Protein AF-A0A7S4R0U2-F1 (afdb_monomer_lite)

pLDDT: mean 87.23, std 17.43, range [35.75, 98.75]

Foldseek 3Di:
DLLQLLVVLLVQLVVLCVVPVVCLVPQWDDWAADAFQFFRPQTFTWDAPDNNLKIKTKKWAFFPGQLCIPPNSSCVRRPSVSSVSLSVSLLVQLVVLLVVLLVLLLVLLLVLLQAQDDDPPPDDDPDDDPVVVPDDDLQDDDCVVVVVVVPPVPPDPPVPVDDPPDDDDPVRSVVSSVLSSVLSNLCSLAWWFSSYDRDPVNVVVLVDPDQSLTRITSKIWMKMKHWDPDDPDPDFDFPWDWDFDQFQKKKKQQWPFWFKWWADPVVRDTDIVNVVLLVVQLVVCVVVVHHSVDQWDWDWDDPDPPDTDTDIGGSSSVDMDIFGGPVSCLSSVNPHDTITMTGTHTPDGDMIIITMIGTATGFSHAQDCCSNSNHPVSSDDSSVSRHRPTRNVVSVSPDPPVVVPD

Secondary structure (DSSP, 8-state):
-HHHHHHHHHHHHHHHHHH-THHHHHTSPBPEE-TTSSSTT-EEEEEEEGGGTEEEEEEEEETTEEEEEESTHHHHHH-HHHHHHHHHHHHHHHHHHHHHHHHHHHHHHHHTTTT------TT------GGGGGSPPSTT--HHHHHTT---S-------TTS---PPPHHHHHHHHHHHHHHHHHHHHHTB--SSPPPHHHHHHTT-TT----SB-SS-EEEEEE--SS--SSS--EEEEEE--SSSEEEEEPPSS--EEEEETTTTEEE-HHHHHHHHHHHHHHHTTS-TT-SEEEEEEE-SSS-EEEEEEEGGGG-EEEEE-HHHHHHTTTSSPPPPEEEEPPSTTPPEEE--EEEPBPTTPBP-HHHHH--GGGSHHHHHHHTT-BHHHHHHHHS-GGGGG-

Organism: NCBI:txid49249

Sequence (406 aa):
MALSKMWEATSTFFTAIDENPELETSTLPSMDVAEGAGSIHEVVGYASYKDGDTKFVETRFKRGEKAVMMPAEVETILGADSIQSIAESFDAMVGVGKDVVRIATAASSMEVDAFVERKKTSNQPSGYTEEDEKMPFISGLSLEDAVTTGLVEGIEEIDDEDDWDYEPSEDELTLASIRASEAAIRLADELIDDSNPLKAASIEALESTAVGEGSVSMSPHRLCRYSNTQQKEEVMEAVFGAHTDTTFVTLIPAASVSGLEVYDEDAAVWFRPELMARKHWEAERRERGEDPSALTETIQIAAGDDETEEVVIPWHARYLIVMPGELLQLTSRNEIPAAVHRVVAAREGQSRLSAPVLLRARTGIKMNVERYFGNLDVAGPLLMECQGIPMEDLHDAMQPSSMQKQ

InterPro domains:
  IPR027443 Isopenicillin N synthase-like superfamily [G3DSA:2.60.120.330] (156-376)

Radius of gyration: 23.63 Å; chains: 1; bounding box: 65×62×68 Å

Structure (mmCIF, N/CA/C/O backbone):
data_AF-A0A7S4R0U2-F1
#
_entry.id   AF-A0A7S4R0U2-F1
#
loop_
_atom_site.group_PDB
_atom_site.id
_atom_site.type_symbol
_atom_site.label_atom_id
_atom_site.label_alt_id
_atom_site.label_comp_id
_atom_site.label_asym_id
_atom_site.label_entity_id
_atom_site.label_seq_id
_atom_site.pdbx_PDB_ins_code
_atom_site.Cartn_x
_atom_site.Cartn_y
_atom_site.Cartn_z
_atom_site.occupancy
_atom_site.B_iso_or_equiv
_atom_site.auth_seq_id
_atom_site.auth_comp_id
_atom_site.auth_asym_id
_atom_site.auth_atom_id
_atom_site.pdbx_PDB_model_num
ATOM 1 N N . MET A 1 1 ? -2.119 15.220 8.419 1.00 91.38 1 MET A N 1
ATOM 2 C CA . MET A 1 1 ? -3.583 15.395 8.575 1.00 91.38 1 MET A CA 1
ATOM 3 C C . MET A 1 1 ? -4.378 14.187 8.106 1.00 91.38 1 MET A C 1
ATOM 5 O O . MET A 1 1 ? -5.083 13.639 8.938 1.00 91.38 1 MET A O 1
ATOM 9 N N . ALA A 1 2 ? -4.261 13.755 6.841 1.00 94.19 2 ALA A N 1
ATOM 10 C CA . ALA A 1 2 ? -5.072 12.658 6.289 1.00 94.19 2 ALA A CA 1
ATOM 11 C C . ALA A 1 2 ? -5.062 11.388 7.167 1.00 94.19 2 ALA A C 1
ATOM 13 O O . ALA A 1 2 ? -6.114 10.921 7.590 1.00 94.19 2 ALA A O 1
ATOM 14 N N . LEU A 1 3 ? -3.875 10.912 7.570 1.00 96.69 3 LEU A N 1
ATOM 15 C CA . LEU A 1 3 ? -3.745 9.752 8.467 1.00 96.69 3 LEU A CA 1
ATOM 16 C C . LEU A 1 3 ? -4.401 9.957 9.846 1.00 96.69 3 LEU A C 1
ATOM 18 O O . LEU A 1 3 ? -4.927 9.008 10.413 1.00 96.69 3 LEU A O 1
ATOM 22 N N . SER A 1 4 ? -4.404 11.182 10.386 1.00 97.00 4 SER A N 1
ATOM 23 C CA . SER A 1 4 ? -5.045 11.481 11.679 1.00 97.00 4 SER A CA 1
ATOM 24 C C . SER A 1 4 ? -6.560 11.319 11.590 1.00 97.00 4 SER A C 1
ATOM 26 O O . SER A 1 4 ? -7.149 10.601 12.392 1.00 97.00 4 SER A O 1
ATOM 28 N N . LYS A 1 5 ? -7.182 11.926 10.572 1.00 97.19 5 LYS A N 1
ATOM 29 C CA . LYS A 1 5 ? -8.632 11.827 10.352 1.00 97.19 5 LYS A CA 1
ATOM 30 C C . LYS A 1 5 ? -9.062 10.398 10.005 1.00 97.19 5 LYS A C 1
ATOM 32 O O . LYS A 1 5 ? -10.113 9.941 10.437 1.00 97.19 5 LYS A O 1
ATOM 37 N N . MET A 1 6 ? -8.228 9.661 9.270 1.00 97.56 6 MET A N 1
ATOM 38 C CA . MET A 1 6 ? -8.448 8.237 9.009 1.00 97.56 6 MET A CA 1
ATOM 39 C C . MET A 1 6 ? -8.407 7.402 10.300 1.00 97.56 6 MET A C 1
ATOM 41 O O . MET A 1 6 ? -9.222 6.493 10.456 1.00 97.56 6 MET A O 1
ATOM 45 N N . TRP A 1 7 ? -7.511 7.703 11.248 1.00 98.06 7 TRP A N 1
ATOM 46 C CA . TRP A 1 7 ? -7.506 7.026 12.550 1.00 98.06 7 TRP A CA 1
ATOM 47 C C . TRP A 1 7 ? -8.761 7.317 13.370 1.00 98.06 7 TRP A C 1
ATOM 49 O O . TRP A 1 7 ? -9.315 6.396 13.971 1.00 98.06 7 TRP A O 1
ATOM 59 N N . GLU A 1 8 ? -9.244 8.560 13.351 1.00 97.62 8 GLU A N 1
ATOM 60 C CA . GLU A 1 8 ? -10.526 8.927 13.961 1.00 97.62 8 GLU A CA 1
ATOM 61 C C . GLU A 1 8 ? -11.680 8.145 13.326 1.00 97.62 8 GLU A C 1
ATOM 63 O O . GLU A 1 8 ? -12.450 7.514 14.046 1.00 97.62 8 GLU A O 1
ATOM 68 N N . ALA A 1 9 ? -11.751 8.088 11.991 1.00 97.62 9 ALA A N 1
ATOM 69 C CA . ALA A 1 9 ? -12.753 7.299 11.275 1.00 97.62 9 ALA A CA 1
ATOM 70 C C . ALA A 1 9 ? -12.675 5.808 11.647 1.00 97.62 9 ALA A C 1
ATOM 72 O O . ALA A 1 9 ? -13.674 5.206 12.030 1.00 97.62 9 ALA A O 1
ATOM 73 N N . THR A 1 10 ? -11.477 5.219 11.627 1.00 97.81 10 THR A N 1
ATOM 74 C CA . THR A 1 10 ? -11.259 3.806 11.986 1.00 97.81 10 THR A CA 1
ATOM 75 C C . THR A 1 10 ? -11.710 3.514 13.420 1.00 97.81 10 THR A C 1
ATOM 77 O O . THR A 1 10 ? -12.381 2.514 13.673 1.00 97.81 10 THR A O 1
ATOM 80 N N . SER A 1 11 ? -11.379 4.397 14.366 1.00 97.50 11 SER A N 1
ATOM 81 C CA . SER A 1 11 ? -11.806 4.271 15.761 1.00 97.50 11 SER A CA 1
ATOM 82 C C . SER A 1 11 ? -13.322 4.391 15.903 1.00 97.50 11 SER A C 1
ATOM 84 O O . SER A 1 11 ? -13.927 3.589 16.615 1.00 97.50 11 SER A O 1
ATOM 86 N N . THR A 1 12 ? -13.940 5.359 15.224 1.00 97.56 12 THR A N 1
ATOM 87 C CA . THR A 1 12 ? -15.396 5.552 15.214 1.00 97.56 12 THR A CA 1
ATOM 88 C C . THR A 1 12 ? -16.111 4.318 14.681 1.00 97.56 12 THR A C 1
ATOM 90 O O . THR A 1 12 ? -17.048 3.848 15.322 1.00 97.56 12 THR A O 1
ATOM 93 N N . PHE A 1 13 ? -15.633 3.743 13.572 1.00 97.69 13 PHE A N 1
ATOM 94 C CA . PHE A 1 13 ? -16.201 2.526 12.996 1.00 97.69 13 PHE A CA 1
ATOM 95 C C . PHE A 1 13 ? -16.248 1.389 14.018 1.00 97.69 13 PHE A C 1
ATOM 97 O O . PHE A 1 13 ? -17.317 0.864 14.317 1.00 97.69 13 PHE A O 1
ATOM 104 N N . PHE A 1 14 ? -15.101 1.026 14.600 1.00 97.25 14 PHE A N 1
ATOM 105 C CA . PHE A 1 14 ? -15.057 -0.106 15.524 1.00 97.25 14 PHE A CA 1
ATOM 106 C C . PHE A 1 14 ? -15.770 0.175 16.845 1.00 97.25 14 PHE A C 1
ATOM 108 O O . PHE A 1 14 ? -16.397 -0.734 17.379 1.00 97.25 14 PHE A O 1
ATOM 115 N N . THR A 1 15 ? -15.767 1.423 17.320 1.00 96.81 15 THR A N 1
ATOM 116 C CA . THR A 1 15 ? -16.555 1.816 18.499 1.00 96.81 15 THR A CA 1
ATOM 117 C C . THR A 1 15 ? -18.046 1.599 18.250 1.00 96.81 15 THR A C 1
ATOM 119 O O . THR A 1 15 ? -18.708 0.968 19.067 1.00 96.81 15 THR A O 1
ATOM 122 N N . ALA A 1 16 ? -18.565 2.030 17.095 1.00 96.81 16 ALA A N 1
ATOM 123 C CA . ALA A 1 16 ? -19.967 1.822 16.739 1.00 96.81 16 ALA A CA 1
ATOM 124 C C . ALA A 1 16 ? -20.328 0.330 16.662 1.00 96.81 16 ALA A C 1
ATOM 126 O O . ALA A 1 16 ? -21.378 -0.080 17.155 1.00 96.81 16 ALA A O 1
ATOM 127 N N . ILE A 1 17 ? -19.440 -0.488 16.091 1.00 95.94 17 ILE A N 1
ATOM 128 C CA . ILE A 1 17 ? -19.608 -1.944 16.020 1.00 95.94 17 ILE A CA 1
ATOM 129 C C . ILE A 1 17 ? -19.615 -2.593 17.409 1.00 95.94 17 ILE A C 1
ATOM 131 O O . ILE A 1 17 ? -20.424 -3.479 17.675 1.00 95.94 17 ILE A O 1
ATOM 135 N N . ASP A 1 18 ? -18.745 -2.153 18.314 1.00 93.69 18 ASP A N 1
ATOM 136 C CA . ASP A 1 18 ? -18.667 -2.709 19.666 1.00 93.69 18 ASP A CA 1
ATOM 137 C C . ASP A 1 18 ? -19.836 -2.283 20.558 1.00 93.69 18 ASP A C 1
ATOM 139 O O . ASP A 1 18 ? -20.320 -3.075 21.368 1.00 93.69 18 ASP A O 1
ATOM 143 N N . GLU A 1 19 ? -20.304 -1.045 20.408 1.00 95.81 19 GLU A N 1
ATOM 144 C CA . GLU A 1 19 ? -21.457 -0.516 21.139 1.00 95.81 19 GLU A CA 1
ATOM 145 C C . GLU A 1 19 ? -22.785 -1.068 20.610 1.00 95.81 19 GLU A C 1
ATOM 147 O O . GLU A 1 19 ? -23.753 -1.179 21.367 1.00 95.81 19 GLU A O 1
ATOM 152 N N . ASN A 1 20 ? -22.831 -1.450 19.331 1.00 95.81 20 ASN A N 1
ATOM 153 C CA . ASN A 1 20 ? -24.001 -2.042 18.700 1.00 95.81 20 ASN A CA 1
ATOM 154 C C . ASN A 1 20 ? -23.639 -3.284 17.860 1.00 95.81 20 ASN A C 1
ATOM 156 O O . ASN A 1 20 ? -23.603 -3.212 16.628 1.00 95.81 20 ASN A O 1
ATOM 160 N N . PRO A 1 21 ? -23.446 -4.453 18.505 1.00 92.69 21 PRO A N 1
ATOM 161 C CA . PRO A 1 21 ? -23.089 -5.695 17.815 1.00 92.69 21 PRO A CA 1
ATOM 162 C C . PRO A 1 21 ? -24.112 -6.154 16.767 1.00 92.69 21 PRO A C 1
ATOM 164 O O . PRO A 1 21 ? -23.779 -6.938 15.881 1.00 92.69 21 PRO A O 1
ATOM 167 N N . GLU A 1 22 ? -25.360 -5.672 16.828 1.00 93.75 22 GLU A N 1
ATOM 168 C CA . GLU A 1 22 ? -26.360 -5.974 15.799 1.00 93.75 22 GLU A CA 1
ATOM 169 C C . GLU A 1 22 ? -25.942 -5.426 14.427 1.00 93.75 22 GLU A C 1
ATOM 171 O O . GLU A 1 22 ? -26.319 -6.008 13.412 1.00 93.75 22 GLU A O 1
ATOM 176 N N . LEU A 1 23 ? -25.117 -4.371 14.361 1.00 91.44 23 LEU A N 1
ATOM 177 C CA . LEU A 1 23 ? -24.593 -3.828 13.101 1.00 91.44 23 LEU A CA 1
ATOM 178 C C . LEU A 1 23 ? -23.764 -4.855 12.314 1.00 91.44 23 LEU A C 1
ATOM 180 O O . LEU A 1 23 ? -23.841 -4.866 11.085 1.00 91.44 23 LEU A O 1
ATOM 184 N N . GLU A 1 24 ? -23.038 -5.751 12.997 1.00 88.94 24 GLU A N 1
ATOM 185 C CA . GLU A 1 24 ? -22.221 -6.795 12.350 1.00 88.94 24 GLU A CA 1
ATOM 186 C C . GLU A 1 24 ? -23.069 -7.766 11.522 1.00 88.94 24 GLU A C 1
ATOM 188 O O . GLU A 1 24 ? -22.608 -8.280 10.510 1.00 88.94 24 GLU A O 1
ATOM 193 N N . THR A 1 25 ? -24.304 -8.031 11.955 1.00 86.69 25 THR A N 1
ATOM 194 C CA . THR A 1 25 ? -25.173 -9.054 11.347 1.00 86.69 25 THR A CA 1
ATOM 195 C C . THR A 1 25 ? -26.338 -8.474 10.555 1.00 86.69 25 THR A C 1
ATOM 197 O O . THR A 1 25 ? -26.863 -9.139 9.666 1.00 86.69 25 THR A O 1
ATOM 200 N N . SER A 1 26 ? -26.769 -7.254 10.883 1.00 88.12 26 SER A N 1
ATOM 201 C CA . SER A 1 26 ? -27.935 -6.609 10.269 1.00 88.12 26 SER A CA 1
ATOM 202 C C . SER A 1 26 ? -27.586 -5.588 9.194 1.00 88.12 26 SER A C 1
ATOM 204 O O . SER A 1 26 ? -28.441 -5.286 8.364 1.00 88.12 26 SER A O 1
ATOM 206 N N . THR A 1 27 ? -26.373 -5.026 9.234 1.00 91.50 27 THR A N 1
ATOM 207 C CA . THR A 1 27 ? -25.982 -3.892 8.385 1.00 91.50 27 THR A CA 1
ATOM 208 C C . THR A 1 27 ? -24.806 -4.245 7.493 1.00 91.50 27 THR A C 1
ATOM 210 O O . THR A 1 27 ? -24.890 -4.061 6.286 1.00 91.50 27 THR A O 1
ATOM 213 N N . LEU A 1 28 ? -23.714 -4.761 8.056 1.00 94.75 28 LEU A N 1
ATOM 214 C CA . LEU A 1 28 ? -22.526 -5.055 7.263 1.00 94.75 28 LEU A CA 1
ATOM 215 C C . LEU A 1 28 ? -22.694 -6.356 6.462 1.00 94.75 28 LEU A C 1
ATOM 217 O O . LEU A 1 28 ? -23.078 -7.376 7.038 1.00 94.75 28 LEU A O 1
ATOM 221 N N . PRO A 1 29 ? -22.386 -6.357 5.152 1.00 95.56 29 PRO A N 1
ATOM 222 C CA . PRO A 1 29 ? -22.412 -7.584 4.372 1.00 95.56 29 PRO A CA 1
ATOM 223 C C . PRO A 1 29 ? -21.261 -8.504 4.789 1.00 95.56 29 PRO A C 1
ATOM 225 O O . PRO A 1 29 ? -20.170 -8.043 5.137 1.00 95.56 29 PRO A O 1
ATOM 228 N N . SER A 1 30 ? -21.492 -9.816 4.717 1.00 95.44 30 SER A N 1
ATOM 229 C CA . SER A 1 30 ? -20.410 -10.799 4.804 1.00 95.44 30 SER A CA 1
ATOM 230 C C . SER A 1 30 ? -19.406 -10.591 3.671 1.00 95.44 30 SER A C 1
ATOM 232 O O . SER A 1 30 ? -19.769 -10.062 2.622 1.00 95.44 30 SER A O 1
ATOM 234 N N . MET A 1 31 ? -18.170 -11.051 3.864 1.00 95.75 31 MET A N 1
ATOM 235 C CA . MET A 1 31 ? -17.175 -11.083 2.789 1.00 95.75 31 MET A CA 1
ATOM 236 C C . MET A 1 31 ? -17.718 -11.806 1.554 1.00 95.75 31 MET A C 1
ATOM 238 O O . MET A 1 31 ? -18.154 -12.954 1.653 1.00 95.75 31 MET A O 1
ATOM 242 N N . ASP A 1 32 ? -17.665 -11.128 0.414 1.00 95.38 32 ASP A N 1
ATOM 243 C CA . ASP A 1 32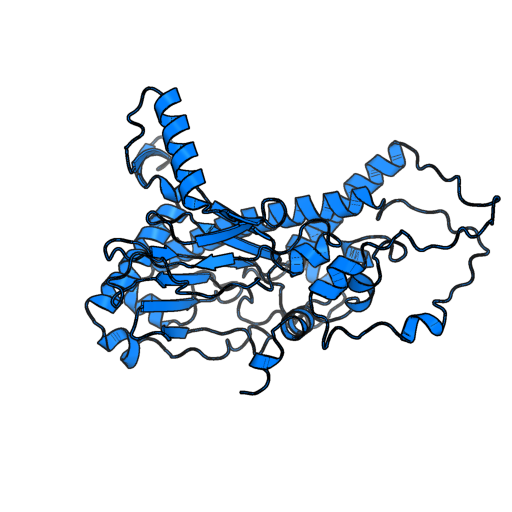 ? -18.044 -11.657 -0.894 1.00 95.38 32 ASP A CA 1
ATOM 244 C C . ASP A 1 32 ? -17.108 -11.098 -1.973 1.00 95.38 32 ASP A C 1
ATOM 246 O O . ASP A 1 32 ? -16.401 -10.111 -1.745 1.00 95.38 32 ASP A O 1
ATOM 250 N N . VAL A 1 33 ? -17.090 -11.732 -3.144 1.00 93.94 33 VAL A N 1
ATOM 251 C CA . VAL A 1 33 ? -16.267 -11.311 -4.279 1.00 93.94 33 VAL A CA 1
ATOM 252 C C . VAL A 1 33 ? -16.667 -9.903 -4.720 1.00 93.94 33 VAL A C 1
ATOM 254 O O . VAL A 1 33 ? -17.840 -9.584 -4.925 1.00 93.94 33 VAL A O 1
ATOM 257 N N . ALA A 1 34 ? -15.668 -9.048 -4.895 1.00 93.00 34 ALA A N 1
ATOM 258 C CA . ALA A 1 34 ? -15.821 -7.680 -5.345 1.00 93.00 34 ALA A CA 1
ATOM 259 C C . ALA A 1 34 ? -16.167 -7.649 -6.843 1.00 93.00 34 ALA A C 1
ATOM 261 O O . ALA A 1 34 ? -15.280 -7.689 -7.701 1.00 93.00 34 ALA A O 1
ATOM 262 N N . GLU A 1 35 ? -17.458 -7.567 -7.178 1.00 90.50 35 GLU A N 1
ATOM 263 C CA . GLU A 1 35 ? -17.890 -7.493 -8.578 1.00 90.50 35 GLU A CA 1
ATOM 264 C C . GLU A 1 35 ? -17.198 -6.324 -9.302 1.00 90.50 35 GLU A C 1
ATOM 266 O O . GLU A 1 35 ? -17.271 -5.163 -8.895 1.00 90.50 35 GLU A O 1
ATOM 271 N N . GLY A 1 36 ? -16.502 -6.647 -10.394 1.00 88.12 36 GLY A N 1
ATOM 272 C CA . GLY A 1 36 ? -15.771 -5.668 -11.192 1.00 88.12 36 GLY A CA 1
ATOM 273 C C . GLY A 1 36 ? -14.348 -5.354 -10.718 1.00 88.12 36 GLY A C 1
ATOM 274 O O . GLY A 1 36 ? -13.773 -4.428 -11.277 1.00 88.12 36 GLY A O 1
ATOM 275 N N . ALA A 1 37 ? -13.778 -6.092 -9.755 1.00 84.31 37 ALA A N 1
ATOM 276 C CA . ALA A 1 37 ? -12.349 -6.037 -9.406 1.00 84.31 37 ALA A CA 1
ATOM 277 C C . ALA A 1 37 ? -11.475 -7.024 -10.214 1.00 84.31 37 ALA A C 1
ATOM 279 O O . ALA A 1 37 ? -10.267 -7.072 -10.030 1.00 84.31 37 ALA A O 1
ATOM 280 N N . GLY A 1 38 ? -12.065 -7.836 -11.099 1.00 84.88 38 GLY A N 1
ATOM 281 C CA . GLY A 1 38 ? -11.325 -8.660 -12.066 1.00 84.88 38 GLY A CA 1
ATOM 282 C C . GLY A 1 38 ? -10.816 -10.018 -11.586 1.00 84.88 38 GLY A C 1
ATOM 283 O O .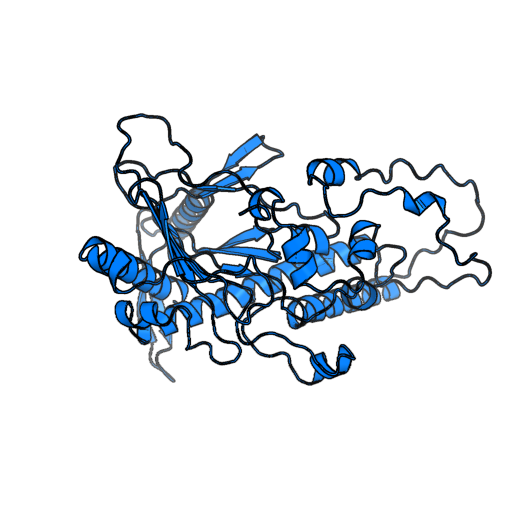 GLY A 1 38 ? -10.638 -10.895 -12.421 1.00 84.88 38 GLY A O 1
ATOM 284 N N . SER A 1 39 ? -10.644 -10.217 -10.278 1.00 88.62 39 SER A N 1
ATOM 285 C CA . SER A 1 39 ? -10.194 -11.487 -9.690 1.00 88.62 39 SER A CA 1
ATOM 286 C C . SER A 1 39 ? -11.218 -12.050 -8.701 1.00 88.62 39 SER A C 1
ATOM 288 O O . SER A 1 39 ? -11.941 -11.310 -8.030 1.00 88.62 39 SER A O 1
ATOM 290 N N . ILE A 1 40 ? -11.274 -13.382 -8.605 1.00 87.50 40 ILE A N 1
ATOM 291 C CA . ILE A 1 40 ? -12.150 -14.108 -7.669 1.00 87.50 40 ILE A CA 1
ATOM 292 C C . ILE A 1 40 ? -11.666 -14.033 -6.214 1.00 87.50 40 ILE A C 1
ATOM 294 O O . ILE A 1 40 ? -12.407 -14.381 -5.297 1.00 87.50 40 ILE A O 1
ATOM 298 N N . HIS A 1 41 ? -10.421 -13.607 -6.005 1.00 88.75 41 HIS A N 1
ATOM 299 C CA . HIS A 1 41 ? -9.799 -13.456 -4.691 1.00 88.75 41 HIS A CA 1
ATOM 300 C C . HIS A 1 41 ? -9.918 -12.025 -4.149 1.00 88.75 41 HIS A C 1
ATOM 302 O O . HIS A 1 41 ? -9.586 -11.764 -2.991 1.00 88.75 41 HIS A O 1
ATOM 308 N N . GLU A 1 42 ? -10.420 -11.096 -4.962 1.00 91.12 42 GLU A N 1
ATOM 309 C CA . GLU A 1 42 ? -10.739 -9.744 -4.531 1.00 91.12 42 GLU A CA 1
ATOM 310 C C . GLU A 1 42 ? -12.088 -9.747 -3.824 1.00 91.12 42 GLU A C 1
ATOM 312 O O . GLU A 1 42 ? -13.112 -10.042 -4.437 1.00 91.12 42 GLU A O 1
ATOM 317 N N . VAL A 1 43 ? -12.104 -9.400 -2.539 1.00 94.38 43 VAL A N 1
ATOM 318 C CA . VAL A 1 43 ? -13.326 -9.403 -1.729 1.00 94.38 43 VAL A CA 1
ATOM 319 C C . VAL A 1 43 ? -13.675 -8.007 -1.222 1.00 94.38 43 VAL A C 1
ATOM 321 O O . VAL A 1 43 ? -12.843 -7.098 -1.200 1.00 94.38 43 VAL A O 1
ATOM 324 N N . VAL A 1 44 ? -14.930 -7.820 -0.832 1.00 96.38 44 VAL A N 1
ATOM 325 C CA . VAL A 1 44 ? -15.406 -6.699 -0.014 1.00 96.38 44 VAL A CA 1
ATOM 326 C C . VAL A 1 44 ? -16.324 -7.241 1.065 1.00 96.38 44 VAL A C 1
ATOM 328 O O . VAL A 1 44 ? -16.961 -8.276 0.882 1.00 96.38 44 VAL A O 1
ATOM 331 N N . GLY A 1 45 ? -16.439 -6.526 2.176 1.00 96.88 45 GLY A N 1
ATOM 332 C CA . GLY A 1 45 ? -17.366 -6.900 3.238 1.00 96.88 45 GLY A CA 1
ATOM 333 C C . GLY A 1 45 ? -16.713 -6.903 4.602 1.00 96.88 45 GLY A C 1
ATOM 334 O O . GLY A 1 45 ? -15.620 -6.374 4.800 1.00 96.88 45 GLY A O 1
ATOM 335 N N . TYR A 1 46 ? -17.417 -7.484 5.560 1.00 97.31 46 TYR A N 1
ATOM 336 C CA . TYR A 1 46 ? -17.003 -7.578 6.946 1.00 97.31 46 TYR A CA 1
ATOM 337 C C . TYR A 1 46 ? -16.772 -9.031 7.352 1.00 97.31 46 TYR A C 1
ATOM 339 O O . TYR A 1 46 ? -17.507 -9.940 6.957 1.00 97.31 46 TYR A O 1
ATOM 347 N N . ALA A 1 47 ? -15.754 -9.240 8.182 1.00 95.75 47 ALA A N 1
ATOM 348 C CA . ALA A 1 47 ? -15.486 -10.519 8.806 1.00 95.75 47 ALA A CA 1
ATOM 349 C C . ALA A 1 47 ? -15.056 -10.354 10.266 1.00 95.75 47 ALA A C 1
ATOM 351 O O . ALA A 1 47 ? -14.354 -9.413 10.646 1.00 95.75 47 ALA A O 1
ATOM 352 N N . SER A 1 48 ? -15.468 -11.328 11.073 1.00 94.44 48 SER A N 1
ATOM 353 C CA . SER A 1 48 ? -15.141 -11.447 12.488 1.00 94.44 48 SER A CA 1
ATOM 354 C C . SER A 1 48 ? -14.697 -12.882 12.759 1.00 94.44 48 SER A C 1
ATOM 356 O O . SER A 1 48 ? -15.395 -13.837 12.416 1.00 94.44 48 SER A O 1
ATOM 358 N N . TYR A 1 49 ? -13.511 -13.039 13.336 1.00 91.38 49 TYR A N 1
ATOM 359 C CA . TYR A 1 49 ? -12.873 -14.326 13.605 1.00 91.38 49 TYR A CA 1
ATOM 360 C C . TYR A 1 49 ? -12.544 -14.462 15.089 1.00 91.38 49 TYR A C 1
ATOM 362 O O . TYR A 1 49 ? -12.403 -13.460 15.794 1.00 91.38 49 TYR A O 1
ATOM 370 N N . LYS A 1 50 ? -12.362 -15.714 15.538 1.00 86.12 50 LYS A N 1
ATOM 371 C CA . LYS A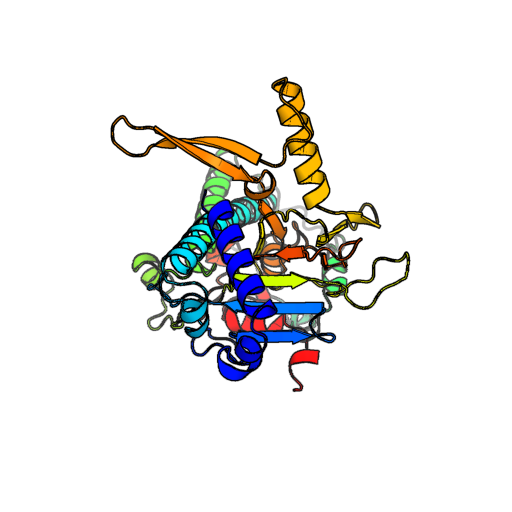 1 50 ? -11.935 -16.056 16.907 1.00 86.12 50 LYS A CA 1
ATOM 372 C C . LYS A 1 50 ? -12.789 -15.333 17.963 1.00 86.12 50 LYS A C 1
ATOM 374 O O . LYS A 1 50 ? -12.274 -14.583 18.779 1.00 86.12 50 LYS A O 1
ATOM 379 N N . ASP A 1 51 ? -14.109 -15.493 17.874 1.00 86.25 51 ASP A N 1
ATOM 380 C CA . ASP A 1 51 ? -15.077 -14.866 18.789 1.00 86.25 51 ASP A CA 1
ATOM 381 C C . ASP A 1 51 ? -14.973 -13.324 18.879 1.00 86.25 51 ASP A C 1
ATOM 383 O O . ASP A 1 51 ? -15.262 -12.726 19.914 1.00 86.25 51 ASP A O 1
ATOM 387 N N . GLY A 1 52 ? -14.564 -12.660 17.790 1.00 87.69 52 GLY A N 1
ATOM 388 C CA . GLY A 1 52 ? -14.447 -11.199 17.719 1.00 87.69 52 GLY A CA 1
ATOM 389 C C . GLY A 1 52 ? -13.089 -10.641 18.148 1.00 87.69 52 GLY A C 1
ATOM 390 O O . GLY A 1 52 ? -12.930 -9.415 18.217 1.00 87.69 52 GLY A O 1
ATOM 391 N N . ASP A 1 53 ? -12.103 -11.511 18.388 1.00 88.69 53 ASP A N 1
ATOM 392 C CA . ASP A 1 53 ? -10.713 -11.113 18.627 1.00 88.69 53 ASP A CA 1
ATOM 393 C C . ASP A 1 53 ? -10.060 -10.504 17.384 1.00 88.69 53 ASP A C 1
ATOM 395 O O . ASP A 1 53 ? -9.132 -9.705 17.481 1.00 88.69 53 ASP A O 1
ATOM 399 N N . THR A 1 54 ? -10.535 -10.844 16.190 1.00 93.25 54 THR A N 1
ATOM 400 C CA . THR A 1 54 ? -10.100 -10.193 14.954 1.00 93.25 54 THR A CA 1
ATOM 401 C C . THR A 1 54 ? -11.316 -9.786 14.151 1.00 93.25 54 THR A C 1
ATOM 403 O O . THR A 1 54 ? -12.060 -10.640 13.680 1.00 93.25 54 THR A O 1
ATOM 406 N N . LYS A 1 55 ? -11.505 -8.478 13.996 1.00 95.56 55 LYS A N 1
ATOM 407 C CA . LYS A 1 55 ? -12.569 -7.885 13.186 1.00 95.56 55 LYS A CA 1
ATOM 408 C C . LYS A 1 55 ? -11.921 -7.087 12.069 1.00 95.56 55 LYS A C 1
ATOM 410 O O . LYS A 1 55 ? -11.019 -6.296 12.345 1.00 95.56 55 LYS A O 1
ATOM 415 N N . PHE A 1 56 ? -12.370 -7.239 10.834 1.00 95.44 56 PHE A N 1
ATOM 416 C CA . PHE A 1 56 ? -11.982 -6.306 9.783 1.00 95.44 56 PHE A CA 1
ATOM 417 C C . PHE A 1 56 ? -13.069 -6.123 8.737 1.00 95.44 56 PHE A C 1
ATOM 419 O O . PHE A 1 56 ? -13.885 -7.010 8.496 1.00 95.44 56 PHE A O 1
ATOM 426 N N . VAL A 1 57 ? -13.054 -4.945 8.124 1.00 97.31 57 VAL A N 1
ATOM 427 C CA . VAL A 1 57 ? -13.820 -4.632 6.923 1.00 97.31 57 VAL A CA 1
ATOM 428 C C . VAL A 1 57 ? -12.838 -4.429 5.774 1.00 97.31 57 VAL A C 1
ATOM 430 O O . VAL A 1 57 ? -11.891 -3.649 5.890 1.00 97.31 57 VAL A O 1
ATOM 433 N N . GLU A 1 58 ? -13.029 -5.174 4.689 1.00 97.25 58 GLU A N 1
ATOM 434 C CA . GLU A 1 58 ? -12.300 -4.971 3.441 1.00 97.25 58 GLU A CA 1
ATOM 435 C C . GLU A 1 58 ? -13.104 -4.019 2.565 1.00 97.25 58 GLU A C 1
ATOM 437 O O . GLU A 1 58 ? -14.261 -4.295 2.232 1.00 97.25 58 GLU A O 1
ATOM 442 N N . THR A 1 59 ? -12.490 -2.881 2.233 1.00 96.69 59 THR A N 1
ATOM 443 C CA . THR A 1 59 ? -13.132 -1.839 1.437 1.00 96.69 59 THR A CA 1
ATOM 444 C C . THR A 1 59 ? -12.405 -1.595 0.131 1.00 96.69 59 THR A C 1
ATOM 446 O O . THR A 1 59 ? -11.197 -1.816 0.027 1.00 96.69 59 THR A O 1
ATOM 449 N N . ARG A 1 60 ? -13.143 -1.115 -0.870 1.00 96.00 60 ARG A N 1
ATOM 450 C CA . ARG A 1 60 ? -12.606 -0.739 -2.183 1.00 96.00 60 ARG A CA 1
ATOM 451 C C . ARG A 1 60 ? -13.250 0.538 -2.671 1.00 96.00 60 ARG A C 1
ATOM 453 O O . ARG A 1 60 ? -14.409 0.805 -2.368 1.00 96.00 60 ARG A O 1
ATOM 460 N N . PHE A 1 61 ? -12.519 1.295 -3.474 1.00 95.88 61 PHE A N 1
ATOM 461 C CA . PHE A 1 61 ? -13.065 2.470 -4.135 1.00 95.88 61 PHE A CA 1
ATOM 462 C C . PHE A 1 61 ? -13.571 2.118 -5.526 1.00 95.88 61 PHE A C 1
ATOM 464 O O . PHE A 1 61 ? -12.918 1.391 -6.283 1.00 95.88 61 PHE A O 1
ATOM 471 N N . LYS A 1 62 ? -14.729 2.675 -5.877 1.00 94.50 62 LYS A N 1
ATOM 472 C CA . LYS A 1 62 ? -15.217 2.634 -7.249 1.00 94.50 62 LYS A CA 1
ATOM 473 C C . LYS A 1 62 ? -14.315 3.496 -8.131 1.00 94.50 62 LYS A C 1
ATOM 475 O O . LYS A 1 62 ? -13.979 4.635 -7.791 1.00 94.50 62 LYS A O 1
ATOM 480 N N . ARG A 1 63 ? -13.914 2.954 -9.279 1.00 93.12 63 ARG A N 1
ATOM 481 C CA . ARG A 1 63 ? -12.957 3.599 -10.179 1.00 93.12 63 ARG A CA 1
ATOM 482 C C . ARG A 1 63 ? -13.510 4.932 -10.682 1.00 93.12 63 ARG A C 1
ATOM 484 O O . ARG A 1 63 ? -14.613 4.993 -11.217 1.00 93.12 63 ARG A O 1
ATOM 491 N N . GLY A 1 64 ? -12.741 6.005 -10.501 1.00 89.88 64 GLY A N 1
ATOM 492 C CA . GLY A 1 64 ? -13.142 7.369 -10.877 1.00 89.88 64 GLY A CA 1
ATOM 493 C C . GLY A 1 64 ? -14.167 8.038 -9.950 1.00 89.88 64 GLY A C 1
ATOM 494 O O . GLY A 1 64 ? -14.476 9.211 -10.144 1.00 89.88 64 GLY A O 1
ATOM 495 N N . GLU A 1 65 ? -14.649 7.342 -8.919 1.00 91.31 65 GLU A N 1
ATOM 496 C CA . GLU A 1 65 ? -15.617 7.838 -7.937 1.00 91.31 65 GLU A CA 1
ATOM 497 C C . GLU A 1 65 ? -15.081 7.581 -6.518 1.00 91.31 65 GLU A C 1
ATOM 499 O O . GLU A 1 65 ? -15.662 6.826 -5.750 1.00 91.31 65 GLU A O 1
ATOM 504 N N . LYS A 1 66 ? -13.953 8.201 -6.143 1.00 75.62 66 LYS A N 1
ATOM 505 C CA . LYS A 1 66 ? -13.261 7.917 -4.864 1.00 75.62 66 LYS A CA 1
ATOM 506 C C . LYS A 1 66 ? -14.068 8.222 -3.596 1.00 75.62 66 LYS A C 1
ATOM 508 O O . LYS A 1 66 ? -13.736 7.717 -2.533 1.00 75.62 66 LYS A O 1
ATOM 513 N N . ALA A 1 67 ? -15.135 9.012 -3.694 1.00 81.50 67 ALA A N 1
ATOM 514 C CA . ALA A 1 67 ? -16.074 9.208 -2.587 1.00 81.50 67 ALA A CA 1
ATOM 515 C C . ALA A 1 67 ? -17.046 8.023 -2.407 1.00 81.50 67 ALA A C 1
ATOM 517 O O . ALA A 1 67 ? -17.807 7.997 -1.448 1.00 81.50 67 ALA A O 1
ATOM 518 N N . VAL A 1 68 ? -17.035 7.052 -3.325 1.00 89.56 68 VAL A N 1
ATOM 519 C CA . VAL A 1 68 ? -17.888 5.865 -3.305 1.00 89.56 68 VAL A CA 1
ATOM 520 C C . VAL A 1 68 ? -17.037 4.662 -2.910 1.00 89.56 68 VAL A C 1
ATOM 522 O O . VAL A 1 68 ? -16.287 4.098 -3.714 1.00 89.56 68 VAL A O 1
ATOM 525 N N . MET A 1 69 ? -17.160 4.293 -1.639 1.00 91.81 69 MET A N 1
ATOM 526 C CA . MET A 1 69 ? -16.508 3.137 -1.038 1.00 91.81 69 MET A CA 1
ATOM 527 C C . MET A 1 69 ? -17.474 1.951 -0.987 1.00 91.81 69 MET A C 1
ATOM 529 O O . MET A 1 69 ? -18.659 2.106 -0.700 1.00 91.81 69 MET A O 1
ATOM 533 N N . MET A 1 70 ? -16.958 0.758 -1.253 1.00 91.50 70 MET A N 1
ATOM 534 C CA . MET A 1 70 ? -17.657 -0.508 -1.067 1.00 91.50 70 MET A CA 1
ATOM 535 C C . MET A 1 70 ? -17.144 -1.209 0.196 1.00 91.50 70 MET A C 1
ATOM 537 O O . MET A 1 70 ? -15.940 -1.145 0.436 1.00 91.50 70 MET A O 1
ATOM 541 N N . PRO A 1 71 ? -18.003 -1.910 0.958 1.00 94.56 71 PRO A N 1
ATOM 542 C CA . PRO A 1 71 ? -19.457 -1.934 0.796 1.00 94.56 71 PRO A CA 1
ATOM 543 C C . PRO A 1 71 ? -20.090 -0.596 1.229 1.00 94.56 71 PRO A C 1
ATOM 545 O O . PRO A 1 71 ? -19.586 0.073 2.134 1.00 94.56 71 PRO A O 1
ATOM 548 N N . ALA A 1 72 ? -21.181 -0.188 0.571 1.00 94.25 72 ALA A N 1
ATOM 549 C CA . ALA A 1 72 ? -21.803 1.127 0.782 1.00 94.25 72 ALA A CA 1
ATOM 550 C C . ALA A 1 72 ? -22.350 1.298 2.212 1.00 94.25 72 ALA A C 1
ATOM 552 O O . ALA A 1 72 ? -22.465 2.404 2.731 1.00 94.25 72 ALA A O 1
ATOM 553 N N . GLU A 1 73 ? -22.642 0.189 2.886 1.00 95.38 73 GLU A N 1
ATOM 554 C CA . GLU A 1 73 ? -23.120 0.133 4.260 1.00 95.38 73 GLU A CA 1
ATOM 555 C C . GLU A 1 73 ? -22.106 0.715 5.257 1.00 95.38 73 GLU A C 1
ATOM 557 O O . GLU A 1 73 ? -22.510 1.235 6.297 1.00 95.38 73 GLU A O 1
ATOM 562 N N . VAL A 1 74 ? -20.808 0.736 4.927 1.00 94.62 74 VAL A N 1
ATOM 563 C CA . VAL A 1 74 ? -19.781 1.397 5.752 1.00 94.62 74 VAL A CA 1
ATOM 564 C C . VAL A 1 74 ? -20.051 2.898 5.874 1.00 94.62 74 VAL A C 1
ATOM 566 O O . VAL A 1 74 ? -19.877 3.466 6.954 1.00 94.62 74 VAL A O 1
ATOM 569 N N . GLU A 1 75 ? -20.553 3.539 4.814 1.00 94.94 75 GLU A N 1
ATOM 570 C CA . GLU A 1 75 ? -20.915 4.960 4.835 1.00 94.94 75 GLU A CA 1
ATOM 571 C C . GLU A 1 75 ? -22.061 5.237 5.816 1.00 94.94 75 GLU A C 1
ATOM 573 O O . GLU A 1 75 ? -22.083 6.287 6.453 1.00 94.94 75 GLU A O 1
ATOM 578 N N . THR A 1 76 ? -22.979 4.287 6.022 1.00 94.69 76 THR A N 1
ATOM 579 C CA . THR A 1 76 ? -24.085 4.465 6.982 1.00 94.69 76 THR A CA 1
ATOM 580 C C . THR A 1 76 ? -23.611 4.516 8.436 1.00 94.69 76 THR A C 1
ATOM 582 O O . THR A 1 76 ? -24.283 5.113 9.277 1.00 94.69 76 THR A O 1
ATOM 585 N N . ILE A 1 77 ? -22.448 3.923 8.722 1.00 96.12 77 ILE A N 1
ATOM 586 C CA . ILE A 1 77 ? -21.830 3.895 10.052 1.00 96.12 77 ILE A CA 1
ATOM 587 C C . ILE A 1 77 ? -20.894 5.094 10.232 1.00 96.12 77 ILE A C 1
ATOM 589 O O . ILE A 1 77 ? -20.899 5.733 11.281 1.00 96.12 77 ILE A O 1
ATOM 593 N N . LEU A 1 78 ? -20.087 5.397 9.214 1.00 95.81 78 LEU A N 1
ATOM 594 C CA . LEU A 1 78 ? -19.038 6.415 9.283 1.00 95.81 78 LEU A CA 1
ATOM 595 C C . LEU A 1 78 ? -19.503 7.827 8.912 1.00 95.81 78 LEU A C 1
ATOM 597 O O . LEU A 1 78 ? -18.965 8.807 9.421 1.00 95.81 78 LEU A O 1
ATOM 601 N N . GLY A 1 79 ? -20.485 7.944 8.024 1.00 95.81 79 GLY A N 1
ATOM 602 C CA . GLY A 1 79 ? -20.848 9.201 7.379 1.00 95.81 79 GLY A CA 1
ATOM 603 C C . GLY A 1 79 ? -19.835 9.660 6.321 1.00 95.81 79 GLY A C 1
ATOM 604 O O . GLY A 1 79 ? -18.684 9.218 6.271 1.00 95.81 79 GLY A O 1
ATOM 605 N N . ALA A 1 80 ? -20.275 10.588 5.469 1.00 95.44 80 ALA A N 1
ATOM 606 C CA . ALA A 1 80 ? -19.522 11.044 4.299 1.00 95.44 80 ALA A CA 1
ATOM 607 C C . ALA A 1 80 ? -18.156 11.673 4.641 1.00 95.44 80 ALA A C 1
ATOM 609 O O . ALA A 1 80 ? -17.174 11.410 3.950 1.00 95.44 80 ALA A O 1
ATOM 610 N N . ASP A 1 81 ? -18.057 12.451 5.725 1.00 95.81 81 ASP A N 1
ATOM 611 C CA . ASP A 1 81 ? -16.806 13.128 6.115 1.00 95.81 81 ASP A CA 1
ATOM 612 C C . ASP A 1 81 ? -15.695 12.130 6.491 1.00 95.81 81 ASP A C 1
ATOM 614 O O . ASP A 1 81 ? -14.515 12.326 6.175 1.00 95.81 81 ASP A O 1
ATOM 618 N N . SER A 1 82 ? -16.062 11.024 7.144 1.00 96.19 82 SER A N 1
ATOM 619 C CA . SER A 1 82 ? -15.129 9.949 7.479 1.00 96.19 82 SER A CA 1
ATOM 620 C C . SER A 1 82 ? -14.734 9.135 6.247 1.00 96.19 82 SER A C 1
ATOM 622 O O . SER A 1 82 ? -13.555 8.818 6.107 1.00 96.19 82 SER A O 1
ATOM 624 N N . ILE A 1 83 ? -15.663 8.863 5.320 1.00 96.50 83 ILE A N 1
ATOM 625 C CA . ILE A 1 83 ? -15.334 8.229 4.030 1.00 96.50 83 ILE A CA 1
ATOM 626 C C . ILE A 1 83 ? -14.354 9.093 3.236 1.00 96.50 83 ILE A C 1
ATOM 628 O O . ILE A 1 83 ? -13.333 8.591 2.767 1.00 96.50 83 ILE A O 1
ATOM 632 N N . GLN A 1 84 ? -14.605 10.400 3.157 1.00 96.12 84 GLN A N 1
ATOM 633 C CA . GLN A 1 84 ? -13.707 11.350 2.506 1.00 96.12 84 GLN A CA 1
ATOM 634 C C . GLN A 1 84 ? -12.318 11.350 3.159 1.00 96.12 84 GLN A C 1
ATOM 636 O O . GLN A 1 84 ? -11.305 11.326 2.465 1.00 96.12 84 GLN A O 1
ATOM 641 N N . SER A 1 85 ? -12.253 11.294 4.491 1.00 96.06 85 SER A N 1
ATOM 642 C CA . SER A 1 85 ? -10.983 11.216 5.224 1.00 96.06 85 SER A CA 1
ATOM 643 C C . SER A 1 85 ? -10.199 9.930 4.927 1.00 96.06 85 SER A C 1
ATOM 645 O O . SER A 1 85 ? -8.971 9.967 4.840 1.00 96.06 85 SER A O 1
ATOM 647 N N . ILE A 1 86 ? -10.891 8.798 4.751 1.00 96.88 86 ILE A N 1
ATOM 648 C CA . ILE A 1 86 ? -10.279 7.519 4.358 1.00 96.88 86 ILE A CA 1
ATOM 649 C C . ILE A 1 86 ? -9.827 7.550 2.888 1.00 96.88 86 ILE A C 1
ATOM 651 O O . ILE A 1 86 ? -8.777 7.003 2.555 1.00 96.88 86 ILE A O 1
ATOM 655 N N . ALA A 1 87 ? -10.579 8.204 2.000 1.00 96.69 87 ALA A N 1
ATOM 656 C CA . ALA A 1 87 ? -10.189 8.386 0.602 1.00 96.69 87 ALA A CA 1
ATOM 657 C C . ALA A 1 87 ? -8.938 9.274 0.469 1.00 96.69 87 ALA A C 1
ATOM 659 O O . ALA A 1 87 ? -8.009 8.943 -0.264 1.00 96.69 87 ALA A O 1
ATOM 660 N N . GLU A 1 88 ? -8.867 10.370 1.228 1.00 96.50 88 GLU A N 1
ATOM 661 C CA . GLU A 1 88 ? -7.691 11.247 1.268 1.00 96.50 88 GLU A CA 1
ATOM 662 C C . GLU A 1 88 ? -6.448 10.533 1.806 1.00 96.50 88 GLU A C 1
ATOM 664 O O . GLU A 1 88 ? -5.343 10.745 1.297 1.00 96.50 88 GLU A O 1
ATOM 669 N N . SER A 1 89 ? -6.599 9.684 2.831 1.00 97.25 89 SER A N 1
ATOM 670 C CA . SER A 1 89 ? -5.475 8.893 3.337 1.00 97.25 89 SER A CA 1
ATOM 671 C C . SER A 1 89 ? -5.038 7.822 2.344 1.00 97.25 89 SER A C 1
ATOM 673 O O . SER A 1 89 ? -3.834 7.672 2.141 1.00 97.25 89 SER A O 1
ATOM 675 N N . PHE A 1 90 ? -5.985 7.147 1.684 1.00 97.44 90 PHE A N 1
ATOM 676 C CA . PHE A 1 90 ? -5.704 6.203 0.604 1.00 97.44 90 PHE A CA 1
ATOM 677 C C . PHE A 1 90 ? -4.877 6.870 -0.499 1.00 97.44 90 PHE A C 1
ATOM 679 O O . PHE A 1 90 ? -3.813 6.366 -0.841 1.00 97.44 90 PHE A O 1
ATOM 686 N N . ASP A 1 91 ? -5.286 8.043 -0.982 1.00 96.81 91 ASP A N 1
ATOM 687 C CA . ASP A 1 91 ? -4.577 8.761 -2.046 1.00 96.81 91 ASP A CA 1
ATOM 688 C C . ASP A 1 91 ? -3.160 9.177 -1.643 1.00 96.81 91 ASP A C 1
ATOM 690 O O . ASP A 1 91 ? -2.209 8.989 -2.409 1.00 96.81 91 ASP A O 1
ATOM 694 N N . ALA A 1 92 ? -2.998 9.698 -0.424 1.00 97.38 92 ALA A N 1
ATOM 695 C CA . ALA A 1 92 ? -1.684 10.051 0.102 1.00 97.38 92 ALA A CA 1
ATOM 696 C C . ALA A 1 92 ? -0.764 8.821 0.202 1.00 97.38 92 ALA A C 1
ATOM 698 O O . ALA A 1 92 ? 0.402 8.882 -0.187 1.00 97.38 92 ALA A O 1
ATOM 699 N N . MET A 1 93 ? -1.293 7.699 0.695 1.00 98.31 93 MET A N 1
ATOM 700 C CA . MET A 1 93 ? -0.561 6.440 0.827 1.00 98.31 93 MET A CA 1
ATOM 701 C C . MET A 1 93 ? -0.187 5.871 -0.545 1.00 98.31 93 MET A C 1
ATOM 703 O O . MET A 1 93 ? 0.983 5.577 -0.777 1.00 98.31 93 MET A O 1
ATOM 707 N N . VAL A 1 94 ? -1.135 5.787 -1.481 1.00 97.88 94 VAL A N 1
ATOM 708 C CA . VAL A 1 94 ? -0.895 5.311 -2.851 1.00 97.88 94 VAL A CA 1
ATOM 709 C C . VAL A 1 94 ? 0.220 6.105 -3.528 1.00 97.88 94 VAL A C 1
ATOM 711 O O . VAL A 1 94 ? 1.081 5.507 -4.168 1.00 97.88 94 VAL A O 1
ATOM 714 N N . GLY A 1 95 ? 0.247 7.432 -3.353 1.00 98.00 95 GLY A N 1
ATOM 715 C CA . GLY A 1 95 ? 1.332 8.277 -3.854 1.00 98.00 95 GLY A CA 1
ATOM 716 C C . GLY A 1 95 ? 2.707 7.816 -3.361 1.00 98.00 95 GLY A C 1
ATOM 717 O O . GLY A 1 95 ? 3.596 7.567 -4.174 1.00 98.00 95 GLY A O 1
ATOM 718 N N . VAL A 1 96 ? 2.850 7.606 -2.046 1.00 98.31 96 VAL A N 1
ATOM 719 C CA . VAL A 1 96 ? 4.093 7.089 -1.444 1.00 98.31 96 VAL A CA 1
ATOM 720 C C . VAL A 1 96 ? 4.442 5.706 -1.991 1.00 98.31 96 VAL A C 1
ATOM 722 O O . VAL A 1 96 ? 5.587 5.464 -2.364 1.00 98.31 96 VAL A O 1
ATOM 725 N N . GLY A 1 97 ? 3.469 4.796 -2.070 1.00 98.62 97 GLY A N 1
ATOM 726 C CA . GLY A 1 97 ? 3.716 3.443 -2.562 1.00 98.62 97 GLY A CA 1
ATOM 727 C C . GLY A 1 97 ? 4.161 3.410 -4.024 1.00 98.62 97 GLY A C 1
ATOM 728 O O . GLY A 1 97 ? 5.107 2.698 -4.355 1.00 98.62 97 GLY A O 1
ATOM 729 N N . LYS A 1 98 ? 3.560 4.237 -4.888 1.00 98.62 98 LYS A N 1
ATOM 730 C CA . LYS A 1 98 ? 3.991 4.388 -6.284 1.00 98.62 98 LYS A CA 1
ATOM 731 C C . LYS A 1 98 ? 5.431 4.881 -6.378 1.00 98.62 98 LYS A C 1
ATOM 733 O O . LYS A 1 98 ? 6.187 4.350 -7.185 1.00 98.62 98 LYS A O 1
ATOM 738 N N . ASP A 1 99 ? 5.826 5.852 -5.561 1.00 98.62 99 ASP A N 1
ATOM 739 C CA . ASP A 1 99 ? 7.198 6.367 -5.571 1.00 98.62 99 ASP A CA 1
ATOM 740 C C . ASP A 1 99 ? 8.213 5.317 -5.104 1.00 98.62 99 ASP A C 1
ATOM 742 O O . ASP A 1 99 ? 9.256 5.161 -5.739 1.00 98.62 99 ASP A O 1
ATOM 746 N N . VAL A 1 100 ? 7.885 4.526 -4.077 1.00 98.50 100 VAL A N 1
ATOM 747 C CA . VAL A 1 100 ? 8.731 3.403 -3.633 1.00 98.50 100 VAL A CA 1
ATOM 748 C C . VAL A 1 100 ? 8.919 2.378 -4.751 1.00 98.50 100 VAL A C 1
ATOM 750 O O . VAL A 1 100 ? 10.055 2.020 -5.064 1.00 98.50 100 VAL A O 1
ATOM 753 N N . VAL A 1 101 ? 7.833 1.953 -5.407 1.00 98.62 101 VAL A N 1
ATOM 754 C CA . VAL A 1 101 ? 7.901 0.977 -6.508 1.00 98.62 101 VAL A CA 1
ATOM 755 C C . VAL A 1 101 ? 8.702 1.524 -7.689 1.00 98.62 101 VAL A C 1
ATOM 757 O O . VAL A 1 101 ? 9.515 0.797 -8.261 1.00 98.62 101 VAL A O 1
ATOM 760 N N . ARG A 1 102 ? 8.523 2.808 -8.036 1.00 98.38 102 ARG A N 1
ATOM 761 C CA . ARG A 1 102 ? 9.285 3.476 -9.104 1.00 98.38 102 ARG A CA 1
ATOM 762 C C . ARG A 1 102 ? 10.781 3.455 -8.819 1.00 98.38 102 ARG A C 1
ATOM 764 O O . ARG A 1 102 ? 11.553 3.068 -9.690 1.00 98.38 102 ARG A O 1
ATOM 771 N N . ILE A 1 103 ? 11.179 3.868 -7.615 1.00 98.50 103 ILE A N 1
ATOM 772 C CA . ILE A 1 103 ? 12.588 3.939 -7.213 1.00 98.50 103 ILE A CA 1
ATOM 773 C C . ILE A 1 103 ? 13.215 2.544 -7.248 1.00 98.50 103 ILE A C 1
ATOM 775 O O . ILE A 1 103 ? 14.253 2.366 -7.879 1.00 98.50 103 ILE A O 1
ATOM 779 N N . ALA A 1 104 ? 12.561 1.557 -6.634 1.00 98.44 104 ALA A N 1
ATOM 780 C CA . ALA A 1 104 ? 13.048 0.182 -6.582 1.00 98.44 104 ALA A CA 1
ATOM 781 C C . ALA A 1 104 ? 13.188 -0.456 -7.975 1.00 98.44 104 ALA A C 1
ATOM 783 O O . ALA A 1 104 ? 14.233 -1.008 -8.309 1.00 98.44 104 ALA A O 1
ATOM 784 N N . THR A 1 105 ? 12.157 -0.331 -8.816 1.00 98.25 105 THR A N 1
ATOM 785 C CA . THR A 1 105 ? 12.144 -0.914 -10.169 1.00 98.25 105 THR A CA 1
ATOM 786 C C . THR A 1 105 ? 13.185 -0.254 -11.078 1.00 98.25 105 THR A C 1
ATOM 788 O O . THR A 1 105 ? 13.855 -0.932 -11.863 1.00 98.25 105 THR A O 1
ATOM 791 N N . ALA A 1 106 ? 13.351 1.070 -10.973 1.00 98.44 106 ALA A N 1
ATOM 792 C CA . ALA A 1 106 ? 14.374 1.794 -11.721 1.00 98.44 106 ALA A CA 1
ATOM 793 C C . ALA A 1 106 ? 15.784 1.380 -11.280 1.00 98.44 106 ALA A C 1
ATOM 795 O O . ALA A 1 106 ? 16.604 1.073 -12.141 1.00 98.44 106 ALA A O 1
ATOM 796 N N . ALA A 1 107 ? 16.040 1.314 -9.968 1.00 98.19 107 ALA A N 1
ATOM 797 C CA . ALA A 1 107 ? 17.332 0.904 -9.419 1.00 98.19 107 ALA A CA 1
ATOM 798 C C . ALA A 1 107 ? 17.722 -0.512 -9.876 1.00 98.19 107 ALA A C 1
ATOM 800 O O . ALA A 1 107 ? 18.786 -0.676 -10.465 1.00 98.19 107 ALA A O 1
ATOM 801 N N . SER A 1 108 ? 16.817 -1.488 -9.735 1.00 97.44 108 SER A N 1
ATOM 802 C CA . SER A 1 108 ? 17.030 -2.862 -10.223 1.00 97.44 108 SER A CA 1
ATOM 803 C C . SER A 1 108 ? 17.300 -2.910 -11.735 1.00 97.44 108 SER A C 1
ATOM 805 O O . SER A 1 108 ? 18.122 -3.683 -12.215 1.00 97.44 108 SER A O 1
ATOM 807 N N . SER A 1 109 ? 16.636 -2.062 -12.529 1.00 97.50 109 SER A N 1
ATOM 808 C CA . SER A 1 109 ? 16.855 -2.015 -13.985 1.00 97.50 109 SER A CA 1
ATOM 809 C C . SER A 1 109 ? 18.167 -1.364 -14.394 1.00 97.50 109 SER A C 1
ATOM 811 O O . SER A 1 109 ? 18.700 -1.704 -15.448 1.00 97.50 109 SER A O 1
ATOM 813 N N . MET A 1 110 ? 18.679 -0.443 -13.584 1.00 96.94 110 MET A N 1
ATOM 814 C CA . MET A 1 110 ? 20.001 0.144 -13.780 1.00 96.94 110 MET A CA 1
ATOM 815 C C . MET A 1 110 ? 21.106 -0.850 -13.420 1.00 96.94 110 MET A C 1
ATOM 817 O O . MET A 1 110 ? 22.104 -0.903 -14.121 1.00 96.94 110 MET A O 1
ATOM 821 N N . GLU A 1 111 ? 20.912 -1.661 -12.379 1.00 96.06 111 GLU A N 1
ATOM 822 C CA . GLU A 1 111 ? 21.895 -2.655 -11.931 1.00 96.06 111 GLU A CA 1
ATOM 823 C C . GLU A 1 111 ? 22.192 -3.734 -12.979 1.00 96.06 111 GLU A C 1
ATOM 825 O O . GLU A 1 111 ? 23.330 -4.177 -13.102 1.00 96.06 111 GLU A O 1
ATOM 830 N N . VAL A 1 112 ? 21.195 -4.103 -13.788 1.00 94.75 112 VAL A N 1
ATOM 831 C CA . VAL A 1 112 ? 21.351 -5.101 -14.862 1.00 94.75 112 VAL A CA 1
ATOM 832 C C . VAL A 1 112 ? 21.478 -4.487 -16.262 1.00 94.75 112 VAL A C 1
ATOM 834 O O . VAL A 1 112 ? 21.297 -5.185 -17.262 1.00 94.75 112 VAL A O 1
ATOM 837 N N . ASP A 1 113 ? 21.744 -3.178 -16.354 1.00 95.44 113 ASP A N 1
ATOM 838 C CA . ASP A 1 113 ? 21.897 -2.445 -17.619 1.00 95.44 113 ASP A CA 1
ATOM 839 C C . ASP A 1 113 ? 20.730 -2.652 -18.599 1.00 95.44 113 ASP A C 1
ATOM 841 O O . ASP A 1 113 ? 20.891 -2.708 -19.824 1.00 95.44 113 ASP A O 1
ATOM 845 N N . ALA A 1 114 ? 19.510 -2.745 -18.068 1.00 95.75 114 ALA A N 1
ATOM 846 C CA . ALA A 1 114 ? 18.366 -3.231 -18.831 1.00 95.75 114 ALA A CA 1
ATOM 847 C C . ALA A 1 114 ? 17.979 -2.337 -20.017 1.00 95.75 114 ALA A C 1
ATOM 849 O O . ALA A 1 114 ? 17.306 -2.779 -20.941 1.00 95.75 114 ALA A O 1
ATOM 850 N N . PHE A 1 115 ? 18.420 -1.080 -20.024 1.00 96.69 115 PHE A N 1
ATOM 851 C CA . PHE A 1 115 ? 18.125 -0.113 -21.081 1.00 96.69 115 PHE A CA 1
ATOM 852 C C . PHE A 1 115 ? 19.356 0.309 -21.899 1.00 96.69 115 PHE A C 1
ATOM 854 O O . PHE A 1 115 ? 19.272 1.274 -22.668 1.00 96.69 115 PHE A O 1
ATOM 861 N N . VAL A 1 116 ? 20.478 -0.407 -21.764 1.00 95.00 116 VAL A N 1
ATOM 862 C CA . VAL A 1 116 ? 21.673 -0.219 -22.596 1.00 95.00 116 VAL A CA 1
ATOM 863 C C . VAL A 1 116 ? 21.460 -0.886 -23.959 1.00 95.00 116 VAL A C 1
ATOM 865 O O . VAL A 1 116 ? 21.136 -2.070 -24.059 1.00 95.00 116 VAL A O 1
ATOM 868 N N . GLU A 1 117 ? 21.639 -0.124 -25.041 1.00 87.75 117 GLU A N 1
ATOM 869 C CA . GLU A 1 117 ? 21.502 -0.636 -26.408 1.00 87.75 117 GLU A CA 1
ATOM 870 C C . GLU A 1 117 ? 22.708 -1.507 -26.778 1.00 87.75 117 GLU A C 1
ATOM 872 O O . GLU A 1 117 ? 23.752 -1.014 -27.203 1.00 87.75 117 GLU A O 1
ATOM 877 N N . ARG A 1 118 ? 22.563 -2.830 -26.666 1.00 81.75 118 ARG A N 1
ATOM 878 C CA . ARG A 1 118 ? 23.571 -3.759 -27.185 1.00 81.75 118 ARG A CA 1
ATOM 879 C C . ARG A 1 118 ? 23.473 -3.798 -28.708 1.00 81.75 118 ARG A C 1
ATOM 881 O O . ARG A 1 118 ? 22.429 -4.137 -29.273 1.00 81.75 118 ARG A O 1
ATOM 888 N N . LYS A 1 119 ? 24.559 -3.451 -29.407 1.00 74.06 119 LYS A N 1
ATOM 889 C CA . LYS A 1 119 ? 24.634 -3.627 -30.864 1.00 74.06 119 LYS A CA 1
ATOM 890 C C . LYS A 1 119 ? 24.540 -5.119 -31.161 1.00 74.06 119 LYS A C 1
ATOM 892 O O . LYS A 1 119 ? 25.502 -5.839 -30.931 1.00 74.06 119 LYS A O 1
ATOM 897 N N . LYS A 1 120 ? 23.401 -5.574 -31.694 1.00 62.34 120 LYS A N 1
ATOM 898 C CA . LYS A 1 120 ? 23.263 -6.943 -32.206 1.00 62.34 120 LYS A CA 1
ATOM 899 C C . LYS A 1 120 ? 24.350 -7.175 -33.256 1.00 62.34 120 LYS A C 1
ATOM 901 O O . LYS A 1 120 ? 24.254 -6.647 -34.368 1.00 62.34 120 LYS A O 1
ATOM 906 N N . THR A 1 121 ? 25.390 -7.932 -32.913 1.00 55.66 121 THR A N 1
ATOM 907 C CA . THR A 1 121 ? 26.304 -8.472 -33.915 1.00 55.66 121 THR A CA 1
ATOM 908 C C . THR A 1 121 ? 25.467 -9.414 -34.778 1.00 55.66 121 THR A C 1
ATOM 910 O O . THR A 1 121 ? 24.636 -10.182 -34.295 1.00 55.66 121 THR A O 1
ATOM 913 N N . SER A 1 122 ? 25.568 -9.278 -36.097 1.00 53.31 122 SER A N 1
ATOM 914 C CA . SER A 1 122 ? 24.618 -9.839 -37.070 1.00 53.31 122 SER A CA 1
ATOM 915 C C . SER A 1 122 ? 24.589 -11.378 -37.162 1.00 53.31 122 SER A C 1
ATOM 917 O O . SER A 1 122 ? 24.052 -11.904 -38.133 1.00 53.31 122 SER A O 1
ATOM 919 N N . ASN A 1 123 ? 25.167 -12.094 -36.194 1.00 52.84 123 ASN A N 1
ATOM 920 C CA . ASN A 1 123 ? 25.384 -13.539 -36.218 1.00 52.84 123 ASN A CA 1
ATOM 921 C C . ASN A 1 123 ? 24.782 -14.306 -35.027 1.00 52.84 123 ASN A C 1
ATOM 923 O O . ASN A 1 123 ? 24.987 -15.516 -34.954 1.00 52.84 123 ASN A O 1
ATOM 927 N N . GLN A 1 124 ? 24.028 -13.672 -34.123 1.00 48.22 124 GLN A N 1
ATOM 928 C CA . GLN A 1 124 ? 23.441 -14.407 -32.998 1.00 48.22 124 GLN A CA 1
ATOM 929 C C . GLN A 1 124 ? 22.288 -15.322 -33.473 1.00 48.22 124 GLN A C 1
ATOM 931 O O . GLN A 1 124 ? 21.339 -14.831 -34.098 1.00 48.22 124 GLN A O 1
ATOM 936 N N . PRO A 1 125 ? 22.345 -16.646 -33.225 1.00 47.41 125 PRO A N 1
ATOM 937 C CA . PRO A 1 125 ? 21.260 -17.553 -33.570 1.00 47.41 125 PRO A CA 1
ATOM 938 C C . PRO A 1 125 ? 20.034 -17.219 -32.715 1.00 47.41 125 PRO A C 1
ATOM 940 O O . PRO A 1 125 ? 20.063 -17.294 -31.491 1.00 47.41 125 PRO A O 1
ATOM 943 N N . SER A 1 126 ? 18.944 -16.824 -33.368 1.00 45.56 126 SER A N 1
ATOM 944 C CA . SER A 1 126 ? 17.663 -16.584 -32.711 1.00 45.56 126 SER A CA 1
ATOM 945 C C . SER A 1 126 ? 17.059 -17.918 -32.267 1.00 45.56 126 SER A C 1
ATOM 947 O O . SER A 1 126 ? 16.478 -18.628 -33.092 1.00 45.56 126 SER A O 1
ATOM 949 N N . GLY A 1 127 ? 17.177 -18.272 -30.993 1.00 46.53 127 GLY A N 1
ATOM 950 C CA . GLY A 1 127 ? 16.434 -19.409 -30.466 1.00 46.53 127 GLY A CA 1
ATOM 951 C C . GLY A 1 127 ? 16.786 -19.746 -29.030 1.00 46.53 127 GLY A C 1
ATOM 952 O O . GLY A 1 127 ? 17.867 -20.265 -28.779 1.00 46.53 127 GLY A O 1
ATOM 953 N N . TYR A 1 128 ? 15.825 -19.523 -28.132 1.00 46.16 128 TYR A N 1
ATOM 954 C CA . TYR A 1 128 ? 15.655 -20.373 -26.955 1.00 46.16 128 TYR A CA 1
ATOM 955 C C . TYR A 1 128 ? 15.695 -21.836 -27.418 1.00 46.16 128 TYR A C 1
ATOM 957 O O . TYR A 1 128 ? 15.017 -22.199 -28.388 1.00 46.16 128 TYR A O 1
ATOM 965 N N . THR A 1 129 ? 16.542 -22.655 -26.803 1.00 48.78 129 THR A N 1
ATOM 966 C CA . THR A 1 129 ? 16.642 -24.078 -27.130 1.00 48.78 129 THR A CA 1
ATOM 967 C C . THR A 1 129 ? 15.490 -24.827 -26.453 1.00 48.78 129 THR A C 1
ATOM 969 O O . THR A 1 129 ? 15.029 -24.447 -25.382 1.00 48.78 129 THR A O 1
ATOM 972 N N . GLU A 1 130 ? 15.008 -25.920 -27.058 1.00 48.84 130 GLU A N 1
ATOM 973 C CA . GLU A 1 130 ? 13.932 -26.771 -26.497 1.00 48.84 130 GLU A CA 1
ATOM 974 C C . GLU A 1 130 ? 14.257 -27.349 -25.094 1.00 48.84 130 GLU A C 1
ATOM 976 O O . GLU A 1 130 ? 13.398 -27.960 -24.462 1.00 48.84 130 GLU A O 1
ATOM 981 N N . GLU A 1 131 ? 15.481 -27.184 -24.577 1.00 49.94 131 GLU A N 1
ATOM 982 C CA . GLU A 1 131 ? 15.854 -27.632 -23.228 1.00 49.94 131 GLU A CA 1
ATOM 983 C C . GLU A 1 131 ? 15.360 -26.697 -22.109 1.00 49.94 131 GLU A C 1
ATOM 985 O O . GLU A 1 131 ? 15.185 -27.170 -20.982 1.00 49.94 131 GLU A O 1
ATOM 990 N N . ASP A 1 132 ? 15.006 -25.446 -22.425 1.00 46.06 132 ASP A N 1
ATOM 991 C CA . ASP A 1 132 ? 14.428 -24.485 -21.471 1.00 46.06 132 ASP A CA 1
ATOM 992 C C . ASP A 1 132 ? 12.945 -24.777 -21.137 1.00 46.06 132 ASP A C 1
ATOM 994 O O . ASP A 1 132 ? 12.391 -24.228 -20.186 1.00 46.06 132 ASP A O 1
ATOM 998 N N . GLU A 1 133 ? 12.290 -25.713 -21.844 1.00 47.16 133 GLU A N 1
ATOM 999 C CA . GLU A 1 133 ? 10.890 -26.123 -21.604 1.00 47.16 133 GLU A CA 1
ATOM 1000 C C . GLU A 1 133 ? 10.681 -26.978 -20.331 1.00 47.16 133 GLU A C 1
ATOM 1002 O O . GLU A 1 133 ? 9.566 -27.423 -20.047 1.00 47.16 133 GLU A O 1
ATOM 1007 N N . LYS A 1 134 ? 11.735 -27.250 -19.550 1.00 42.56 134 LYS A N 1
ATOM 1008 C CA . LYS A 1 134 ? 11.662 -28.064 -18.318 1.00 42.56 134 LYS A CA 1
ATOM 1009 C C . LYS A 1 134 ? 11.675 -27.254 -17.021 1.00 42.56 134 LYS A C 1
ATOM 1011 O O . LYS A 1 134 ? 11.894 -27.836 -15.957 1.00 42.56 134 LYS A O 1
ATOM 1016 N N . MET A 1 135 ? 11.432 -25.948 -17.084 1.00 41.00 135 MET A N 1
ATOM 1017 C CA . MET A 1 135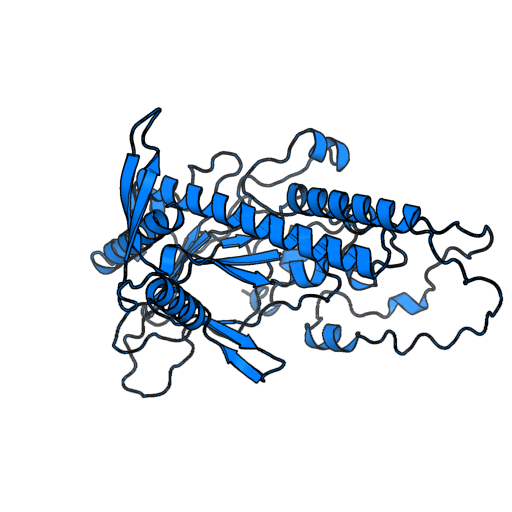 ? 11.304 -25.120 -15.885 1.00 41.00 135 MET A CA 1
ATOM 1018 C C . MET A 1 135 ? 9.885 -25.219 -15.290 1.00 41.00 135 MET A C 1
ATOM 1020 O O . MET A 1 135 ? 8.906 -25.351 -16.030 1.00 41.00 135 MET A O 1
ATOM 1024 N N . PRO A 1 136 ? 9.754 -25.270 -13.953 1.00 36.16 136 PRO A N 1
ATOM 1025 C CA . PRO A 1 136 ? 8.469 -25.448 -13.285 1.00 36.16 136 PRO A CA 1
ATOM 1026 C C . PRO A 1 136 ? 7.537 -24.257 -13.538 1.00 36.16 136 PRO A C 1
ATOM 1028 O O . PRO A 1 136 ? 7.862 -23.122 -13.224 1.00 36.16 136 PRO A O 1
ATOM 1031 N N . PHE A 1 137 ? 6.345 -24.547 -14.063 1.00 41.56 137 PHE A N 1
ATOM 1032 C CA . PHE A 1 137 ? 5.258 -23.583 -14.232 1.00 41.56 137 PHE A CA 1
ATOM 1033 C C . PHE A 1 137 ? 4.880 -22.912 -12.897 1.00 41.56 137 PHE A C 1
ATOM 1035 O O . PHE A 1 137 ? 4.794 -23.592 -11.873 1.00 41.56 137 PHE A O 1
ATOM 1042 N N . ILE A 1 138 ? 4.529 -21.618 -12.949 1.00 41.38 138 ILE A N 1
ATOM 1043 C CA . ILE A 1 138 ? 4.021 -20.782 -11.835 1.00 41.38 138 ILE A CA 1
ATOM 1044 C C . ILE A 1 138 ? 2.986 -21.496 -10.941 1.00 41.38 138 ILE A C 1
ATOM 1046 O O . ILE A 1 138 ? 2.920 -21.241 -9.739 1.00 41.38 138 ILE A O 1
ATOM 1050 N N . SER A 1 139 ? 2.205 -22.444 -11.473 1.00 38.19 139 SER A N 1
ATOM 1051 C CA . SER A 1 139 ? 1.309 -23.284 -10.673 1.00 38.19 139 SER A CA 1
ATOM 1052 C C . SER A 1 139 ? 2.081 -24.309 -9.821 1.00 38.19 139 SER A C 1
ATOM 1054 O O . SER A 1 139 ? 2.109 -25.500 -10.143 1.00 38.19 139 SER A O 1
ATOM 1056 N N . GLY A 1 140 ? 2.688 -23.867 -8.719 1.00 41.72 140 GLY A N 1
ATOM 1057 C CA . GLY A 1 140 ? 3.306 -24.757 -7.728 1.00 41.72 140 GLY A CA 1
ATOM 1058 C C . GLY A 1 140 ? 4.679 -24.351 -7.202 1.00 41.72 140 GLY A C 1
ATOM 1059 O O . GLY A 1 140 ? 5.247 -25.125 -6.436 1.00 41.72 140 GLY A O 1
ATOM 1060 N N . LEU A 1 141 ? 5.201 -23.178 -7.563 1.00 40.56 141 LEU A N 1
ATOM 1061 C CA . LEU A 1 141 ? 6.419 -22.648 -6.953 1.00 40.56 141 LEU A CA 1
ATOM 1062 C C . LEU A 1 141 ? 6.129 -22.182 -5.520 1.00 40.56 141 LEU A C 1
ATOM 1064 O O . LEU A 1 141 ? 5.378 -21.233 -5.304 1.00 40.56 141 LEU A O 1
ATOM 1068 N N . SER A 1 142 ? 6.738 -22.830 -4.527 1.00 44.78 142 SER A N 1
ATOM 1069 C CA . SER A 1 142 ? 7.006 -22.146 -3.261 1.00 44.78 142 SER A CA 1
ATOM 1070 C C . SER A 1 142 ? 8.119 -21.132 -3.504 1.00 44.78 142 SER A C 1
ATOM 1072 O O . SER A 1 142 ? 9.122 -21.487 -4.116 1.00 44.78 142 SER A O 1
ATOM 1074 N N . LEU A 1 143 ? 7.979 -19.892 -3.018 1.00 45.22 143 LEU A N 1
ATOM 1075 C CA . LEU A 1 143 ? 9.017 -18.854 -3.145 1.00 45.22 143 LEU A CA 1
ATOM 1076 C C . LEU A 1 143 ? 10.407 -19.315 -2.655 1.00 45.22 143 LEU A C 1
ATOM 1078 O O . LEU A 1 143 ? 11.416 -18.808 -3.135 1.00 45.22 143 LEU A O 1
ATOM 1082 N N . GLU A 1 144 ? 10.476 -20.312 -1.767 1.00 44.91 144 GLU A N 1
ATOM 1083 C CA . GLU A 1 144 ? 11.723 -20.959 -1.329 1.00 44.91 144 GLU A CA 1
ATOM 1084 C C . GLU A 1 144 ? 12.550 -21.540 -2.502 1.00 44.91 144 GLU A C 1
ATOM 1086 O O . GLU A 1 144 ? 13.781 -21.506 -2.467 1.00 44.91 144 GLU A O 1
ATOM 1091 N N . ASP A 1 145 ? 11.911 -21.974 -3.594 1.00 42.16 145 ASP A N 1
ATOM 1092 C CA . ASP A 1 145 ? 12.607 -22.453 -4.796 1.00 42.16 145 ASP A CA 1
ATOM 1093 C C . ASP A 1 145 ? 13.175 -21.295 -5.640 1.00 42.16 145 ASP A C 1
ATOM 1095 O O . ASP A 1 145 ? 14.233 -21.440 -6.252 1.00 42.16 145 ASP A O 1
ATOM 1099 N N . ALA A 1 146 ? 12.539 -20.117 -5.613 1.00 42.38 146 ALA A N 1
ATOM 1100 C CA . ALA A 1 146 ? 12.998 -18.919 -6.326 1.00 42.38 146 ALA A CA 1
ATOM 1101 C C . ALA A 1 146 ? 14.177 -18.221 -5.619 1.00 42.38 146 ALA A C 1
ATOM 1103 O O . ALA A 1 146 ? 15.044 -17.642 -6.275 1.00 42.38 146 ALA A O 1
ATOM 1104 N N . VAL A 1 147 ? 14.263 -18.325 -4.287 1.00 41.28 147 VAL A N 1
ATOM 1105 C CA . VAL A 1 147 ? 15.428 -17.858 -3.506 1.00 41.28 147 VAL A CA 1
ATOM 1106 C C . VAL A 1 147 ? 16.673 -18.704 -3.816 1.00 41.28 147 VAL A C 1
ATOM 1108 O O . VAL A 1 147 ? 17.795 -18.202 -3.788 1.00 41.28 147 VAL A O 1
ATOM 1111 N N . THR A 1 148 ? 16.491 -19.971 -4.202 1.00 37.25 148 THR A N 1
ATOM 1112 C CA . THR A 1 148 ? 17.601 -20.883 -4.527 1.00 37.25 148 THR A CA 1
ATOM 1113 C C . THR A 1 148 ? 18.132 -20.701 -5.958 1.00 37.25 148 THR A C 1
ATOM 1115 O O . THR A 1 148 ? 19.229 -21.161 -6.265 1.00 37.25 148 THR A O 1
ATOM 1118 N N . THR A 1 149 ? 17.422 -19.979 -6.834 1.00 37.12 149 THR A N 1
ATOM 1119 C CA . THR A 1 149 ? 17.892 -19.647 -8.193 1.00 37.12 149 THR A CA 1
ATOM 1120 C C . THR A 1 149 ? 18.657 -18.327 -8.284 1.00 37.12 149 THR A C 1
ATOM 1122 O O . THR A 1 149 ? 18.920 -17.863 -9.389 1.00 37.12 149 THR A O 1
ATOM 1125 N N . GLY A 1 150 ? 19.159 -17.789 -7.164 1.00 35.84 150 GLY A N 1
ATOM 1126 C CA . GLY A 1 150 ? 20.318 -16.872 -7.139 1.00 35.84 150 GLY A CA 1
ATOM 1127 C C . GLY A 1 150 ? 21.617 -17.485 -7.710 1.00 35.84 150 GLY A C 1
ATOM 1128 O O . GLY A 1 150 ? 22.719 -17.094 -7.347 1.00 35.84 150 GLY A O 1
ATOM 1129 N N . LEU A 1 151 ? 21.482 -18.468 -8.600 1.00 35.75 151 LEU A N 1
ATOM 1130 C CA . LEU A 1 151 ? 22.493 -19.152 -9.378 1.00 35.75 151 LEU A CA 1
ATOM 1131 C C . LEU A 1 151 ? 22.600 -18.455 -10.743 1.00 35.75 151 LEU A C 1
ATOM 1133 O O . LEU A 1 151 ? 22.210 -18.989 -11.775 1.00 35.75 151 LEU A O 1
ATOM 1137 N N . VAL A 1 152 ? 23.245 -17.289 -10.743 1.00 38.91 152 VAL A N 1
ATOM 1138 C CA . VAL A 1 152 ? 24.206 -16.960 -11.811 1.00 38.91 152 VAL A CA 1
ATOM 1139 C C . VAL A 1 152 ? 25.593 -17.482 -11.387 1.00 38.91 152 VAL A C 1
ATOM 1141 O O . VAL A 1 152 ? 26.611 -16.842 -11.592 1.00 38.91 152 VAL A O 1
ATOM 1144 N N . GLU A 1 153 ? 25.655 -18.654 -10.746 1.00 37.47 153 GLU A N 1
ATOM 1145 C CA . GLU A 1 153 ? 26.912 -19.382 -10.486 1.00 37.47 153 GLU A CA 1
ATOM 1146 C C . GLU A 1 153 ? 27.073 -20.594 -11.429 1.00 37.47 153 GLU A C 1
ATOM 1148 O O . GLU A 1 153 ? 27.914 -21.459 -11.202 1.00 37.47 153 GLU A O 1
ATOM 1153 N N . GLY A 1 154 ? 26.272 -20.679 -12.499 1.00 37.75 154 GLY A N 1
ATOM 1154 C CA . GLY A 1 154 ? 26.212 -21.864 -13.363 1.00 37.75 154 GLY A CA 1
ATOM 1155 C C . GLY A 1 154 ? 26.172 -21.605 -14.866 1.00 37.75 154 GLY A C 1
ATOM 1156 O O . GLY A 1 154 ? 25.838 -22.527 -15.606 1.00 37.75 154 GLY A O 1
ATOM 1157 N N . ILE A 1 155 ? 26.501 -20.398 -15.340 1.00 45.84 155 ILE A N 1
ATOM 1158 C CA . ILE A 1 155 ? 26.871 -20.252 -16.752 1.00 45.84 155 ILE A CA 1
ATOM 1159 C C . ILE A 1 155 ? 28.265 -20.867 -16.848 1.00 45.84 155 ILE A C 1
ATOM 1161 O O . ILE A 1 155 ? 29.242 -20.246 -16.434 1.00 45.84 155 ILE A O 1
ATOM 1165 N N . GLU A 1 156 ? 28.339 -22.126 -17.290 1.00 43.16 156 GLU A N 1
ATOM 1166 C CA . GLU A 1 156 ? 29.601 -22.726 -17.721 1.00 43.16 156 GLU A CA 1
ATOM 1167 C C . GLU A 1 156 ? 30.311 -21.700 -18.606 1.00 43.16 156 GLU A C 1
ATOM 1169 O O . GLU A 1 156 ? 29.687 -21.160 -19.519 1.00 43.16 156 GLU A O 1
ATOM 1174 N N . GLU A 1 157 ? 31.566 -21.383 -18.276 1.00 45.59 157 GLU A N 1
ATOM 1175 C CA . GLU A 1 157 ? 32.424 -20.481 -19.041 1.00 45.59 157 GLU A CA 1
ATOM 1176 C C . GLU A 1 157 ? 32.415 -20.941 -20.507 1.00 45.59 157 GLU A C 1
ATOM 1178 O O . GLU A 1 157 ? 33.125 -21.870 -20.898 1.00 45.59 157 GLU A O 1
ATOM 1183 N N . ILE A 1 158 ? 31.540 -20.342 -21.318 1.00 49.25 158 ILE A N 1
ATOM 1184 C CA . ILE A 1 158 ? 31.603 -20.463 -22.764 1.00 49.25 158 ILE A CA 1
ATOM 1185 C C . ILE A 1 158 ? 32.855 -19.678 -23.131 1.00 49.25 158 ILE A C 1
ATOM 1187 O O . ILE A 1 158 ? 32.858 -18.449 -23.124 1.00 49.25 158 ILE A O 1
ATOM 1191 N N . ASP A 1 159 ? 33.924 -20.431 -23.371 1.00 46.34 159 ASP A N 1
ATOM 1192 C CA . ASP A 1 159 ? 35.287 -20.016 -23.716 1.00 46.34 159 ASP A CA 1
ATOM 1193 C C . ASP A 1 159 ? 35.349 -19.383 -25.131 1.00 46.34 159 ASP A C 1
ATOM 1195 O O . ASP A 1 159 ? 36.236 -19.668 -25.935 1.00 46.34 159 ASP A O 1
ATOM 1199 N N . ASP A 1 160 ? 34.359 -18.553 -25.472 1.00 52.88 160 ASP A N 1
ATOM 1200 C CA . ASP A 1 160 ? 34.324 -17.740 -26.685 1.00 52.88 160 ASP A CA 1
ATOM 1201 C C . ASP A 1 160 ? 34.978 -16.383 -26.362 1.00 52.88 160 ASP A C 1
ATOM 1203 O O . ASP A 1 160 ? 34.308 -15.364 -26.190 1.00 52.88 160 ASP A O 1
ATOM 1207 N N . GLU A 1 161 ? 36.314 -16.387 -26.266 1.00 56.59 161 GLU A N 1
ATOM 1208 C CA . GLU A 1 161 ? 37.200 -15.244 -25.951 1.00 56.59 161 GLU A CA 1
ATOM 1209 C C . GLU A 1 161 ? 37.094 -14.028 -26.915 1.00 56.59 161 GLU A C 1
ATOM 1211 O O . GLU A 1 161 ? 37.893 -13.100 -26.810 1.00 56.59 161 GLU A O 1
ATOM 1216 N N . ASP A 1 162 ? 36.140 -13.986 -27.853 1.00 53.53 162 ASP A N 1
ATOM 1217 C CA . ASP A 1 162 ? 36.206 -13.091 -29.021 1.00 53.53 162 ASP A CA 1
ATOM 1218 C C . ASP A 1 162 ? 35.049 -12.075 -29.205 1.00 53.53 162 ASP A C 1
ATOM 1220 O O . ASP A 1 162 ? 35.085 -11.363 -30.209 1.00 53.53 162 ASP A O 1
ATOM 1224 N N . ASP A 1 163 ? 34.048 -11.923 -28.311 1.00 54.72 163 ASP A N 1
ATOM 1225 C CA . ASP A 1 163 ? 32.911 -11.014 -28.644 1.00 54.72 163 ASP A CA 1
ATOM 1226 C C . ASP A 1 163 ? 32.195 -10.211 -27.522 1.00 54.72 163 ASP A C 1
ATOM 1228 O O . ASP A 1 163 ? 31.124 -9.662 -27.790 1.00 54.72 163 ASP A O 1
ATOM 1232 N N . TRP A 1 164 ? 32.736 -10.048 -26.298 1.00 55.19 164 TRP A N 1
ATOM 1233 C CA . TRP A 1 164 ? 31.967 -9.408 -25.195 1.00 55.19 164 TRP A CA 1
ATOM 1234 C C . TRP A 1 164 ? 32.573 -8.201 -24.456 1.00 55.19 164 TRP A C 1
ATOM 1236 O O . TRP A 1 164 ? 31.956 -7.718 -23.509 1.00 55.19 164 TRP A O 1
ATOM 1246 N N . ASP A 1 165 ? 33.664 -7.593 -24.922 1.00 66.94 165 ASP A N 1
ATOM 1247 C CA . ASP A 1 165 ? 34.238 -6.388 -24.278 1.00 66.94 165 ASP A CA 1
ATOM 1248 C C . ASP A 1 165 ? 33.478 -5.080 -24.610 1.00 66.94 165 ASP A C 1
ATOM 1250 O O . ASP A 1 165 ? 34.069 -4.001 -24.731 1.00 66.94 165 ASP A O 1
ATOM 1254 N N . TYR A 1 166 ? 32.158 -5.140 -24.818 1.00 80.38 166 TYR A N 1
ATOM 1255 C CA . TYR A 1 166 ? 31.368 -3.919 -24.966 1.00 80.38 166 TYR A CA 1
ATOM 1256 C C . TYR A 1 166 ? 31.123 -3.280 -23.601 1.00 80.38 166 TYR A C 1
ATOM 1258 O O . TYR A 1 166 ? 30.117 -3.546 -22.948 1.00 80.38 166 TYR A O 1
ATOM 1266 N N . GLU A 1 167 ? 32.028 -2.398 -23.193 1.00 87.81 167 GLU A N 1
ATOM 1267 C CA . GLU A 1 167 ? 31.785 -1.497 -22.071 1.00 87.81 167 GLU A CA 1
ATOM 1268 C C . GLU A 1 167 ? 30.959 -0.289 -22.553 1.00 87.81 167 GLU A C 1
ATOM 1270 O O . GLU A 1 167 ? 31.430 0.469 -23.413 1.00 87.81 167 GLU A O 1
ATOM 1275 N N . PRO A 1 168 ? 29.725 -0.089 -22.048 1.00 89.88 168 PRO A N 1
ATOM 1276 C CA . PRO A 1 168 ? 28.930 1.077 -22.405 1.00 89.88 168 PRO A CA 1
ATOM 1277 C C . PRO A 1 168 ? 29.620 2.360 -21.935 1.00 89.88 168 PRO A C 1
ATOM 1279 O O . PRO A 1 168 ? 30.189 2.438 -20.846 1.00 89.88 168 PRO A O 1
ATOM 1282 N N . SER A 1 169 ? 29.548 3.400 -22.759 1.00 93.88 169 SER A N 1
ATOM 1283 C CA . SER A 1 169 ? 30.055 4.723 -22.391 1.00 93.88 169 SER A CA 1
ATOM 1284 C C . SER A 1 169 ? 29.229 5.361 -21.263 1.00 93.88 169 SER A C 1
ATOM 1286 O O . SER A 1 169 ? 28.055 5.041 -21.071 1.00 93.88 169 SER A O 1
ATOM 1288 N N . GLU A 1 170 ? 29.805 6.330 -20.539 1.00 95.56 170 GLU A N 1
ATOM 1289 C CA . GLU A 1 170 ? 29.088 7.076 -19.484 1.00 95.56 170 GLU A CA 1
ATOM 1290 C C . GLU A 1 170 ? 27.800 7.748 -20.001 1.00 95.56 170 GLU A C 1
ATOM 1292 O O . GLU A 1 170 ? 26.790 7.800 -19.293 1.00 95.56 170 GLU A O 1
ATOM 1297 N N . ASP A 1 171 ? 27.809 8.232 -21.247 1.00 96.12 171 ASP A N 1
ATOM 1298 C CA . ASP A 1 171 ? 26.637 8.833 -21.891 1.00 96.12 171 ASP A CA 1
ATOM 1299 C C . ASP A 1 171 ? 25.529 7.791 -22.135 1.00 96.12 171 ASP A C 1
ATOM 1301 O O . ASP A 1 171 ? 24.345 8.083 -21.945 1.00 96.12 171 ASP A O 1
ATOM 1305 N N . GLU A 1 172 ? 25.896 6.562 -22.512 1.00 94.50 172 GLU A N 1
ATOM 1306 C CA . GLU A 1 172 ? 24.949 5.456 -22.692 1.00 94.50 172 GLU A CA 1
ATOM 1307 C C . GLU A 1 172 ? 24.359 4.994 -21.364 1.00 94.50 172 GLU A C 1
ATOM 1309 O O . GLU A 1 172 ? 23.143 4.826 -21.277 1.00 94.50 172 GLU A O 1
ATOM 1314 N N . LEU A 1 173 ? 25.180 4.870 -20.318 1.00 95.44 173 LEU A N 1
ATOM 1315 C CA . LEU A 1 173 ? 24.718 4.553 -18.964 1.00 95.44 173 LEU A CA 1
ATOM 1316 C C . LEU A 1 173 ? 23.775 5.636 -18.425 1.00 95.44 173 LEU A C 1
ATOM 1318 O O . LEU A 1 173 ? 22.732 5.337 -17.837 1.00 95.44 173 LEU A O 1
ATOM 1322 N N . THR A 1 174 ? 24.086 6.909 -18.682 1.00 96.81 174 THR A N 1
ATOM 1323 C CA . THR A 1 174 ? 23.219 8.034 -18.309 1.00 96.81 174 THR A CA 1
ATOM 1324 C C . THR A 1 174 ? 21.875 7.954 -19.034 1.00 96.81 174 THR A C 1
ATOM 1326 O O . THR A 1 174 ? 20.819 8.091 -18.410 1.00 96.81 174 THR A O 1
ATOM 1329 N N . LEU A 1 175 ? 21.883 7.691 -20.344 1.00 97.06 175 LEU A N 1
ATOM 1330 C CA . LEU A 1 175 ? 20.657 7.547 -21.127 1.00 97.06 175 LEU A CA 1
ATOM 1331 C C . LEU A 1 175 ? 19.835 6.324 -20.693 1.00 97.06 175 LEU A C 1
ATOM 1333 O O . LEU A 1 175 ? 18.611 6.421 -20.578 1.00 97.06 175 LEU A O 1
ATOM 1337 N N . ALA A 1 176 ? 20.490 5.195 -20.416 1.00 96.62 176 ALA A N 1
ATOM 1338 C CA . ALA A 1 176 ? 19.853 3.989 -19.898 1.00 96.62 176 ALA A CA 1
ATOM 1339 C C . ALA A 1 176 ? 19.187 4.249 -18.539 1.00 96.62 176 ALA A C 1
ATOM 1341 O O . ALA A 1 176 ? 18.039 3.858 -18.337 1.00 96.62 176 ALA A O 1
ATOM 1342 N N . SER A 1 177 ? 19.842 5.004 -17.653 1.00 97.69 177 SER A N 1
ATOM 1343 C CA . SER A 1 177 ? 19.291 5.403 -16.350 1.00 97.69 177 SER A CA 1
ATOM 1344 C C . SER A 1 177 ? 18.021 6.252 -16.486 1.00 97.69 177 SER A C 1
ATOM 1346 O O . SER A 1 177 ? 17.034 6.028 -15.783 1.00 97.69 177 SER A O 1
ATOM 1348 N N . ILE A 1 178 ? 18.004 7.200 -17.433 1.00 97.94 178 ILE A N 1
ATOM 1349 C CA . ILE A 1 178 ? 16.808 8.005 -17.739 1.00 97.94 178 ILE A CA 1
ATOM 1350 C C . ILE A 1 178 ? 15.672 7.099 -18.228 1.00 97.94 178 ILE A C 1
ATOM 1352 O O . ILE A 1 178 ? 14.550 7.193 -17.730 1.00 97.94 178 ILE A O 1
ATOM 1356 N N . ARG A 1 179 ? 15.960 6.181 -19.158 1.00 98.19 179 ARG A N 1
ATOM 1357 C CA . ARG A 1 179 ? 14.965 5.244 -19.703 1.00 98.19 179 ARG A CA 1
ATOM 1358 C C . ARG A 1 179 ? 14.414 4.293 -18.641 1.00 98.19 179 ARG A C 1
ATOM 1360 O O . ARG A 1 179 ? 13.205 4.072 -18.623 1.00 98.19 179 ARG A O 1
ATOM 1367 N N . ALA A 1 180 ? 15.264 3.791 -17.745 1.00 98.12 180 ALA A N 1
ATOM 1368 C CA . ALA A 1 180 ? 14.859 2.964 -16.611 1.00 98.12 180 ALA A CA 1
ATOM 1369 C C . ALA A 1 180 ? 13.894 3.719 -15.688 1.00 98.12 180 ALA A C 1
ATOM 1371 O O . ALA A 1 180 ? 12.832 3.204 -15.336 1.00 98.12 180 ALA A O 1
ATOM 1372 N N . SER A 1 181 ? 14.212 4.975 -15.362 1.00 98.25 181 SER A N 1
ATOM 1373 C CA . SER A 1 181 ? 13.334 5.835 -14.563 1.00 98.25 181 SER A CA 1
ATOM 1374 C C . SER A 1 181 ? 11.985 6.086 -15.251 1.00 98.25 181 SER A C 1
ATOM 1376 O O . SER A 1 181 ? 10.931 5.929 -14.633 1.00 98.25 181 SER A O 1
ATOM 1378 N N . GLU A 1 182 ? 11.984 6.401 -16.549 1.00 98.25 182 GLU A N 1
ATOM 1379 C CA . GLU A 1 182 ? 10.750 6.590 -17.320 1.00 98.25 182 GLU A CA 1
ATOM 1380 C C . GLU A 1 182 ? 9.902 5.314 -17.407 1.00 98.25 182 GLU A C 1
ATOM 1382 O O . GLU A 1 182 ? 8.675 5.378 -17.309 1.00 98.25 182 GLU A O 1
ATOM 1387 N N . ALA A 1 183 ? 10.536 4.154 -17.594 1.00 98.06 183 ALA A N 1
ATOM 1388 C CA . ALA A 1 183 ? 9.855 2.866 -17.642 1.00 98.06 183 ALA A CA 1
ATOM 1389 C C . ALA A 1 183 ? 9.221 2.512 -16.292 1.00 98.06 183 ALA A C 1
ATOM 1391 O O . ALA A 1 183 ? 8.060 2.106 -16.258 1.00 98.06 183 ALA A O 1
ATOM 1392 N N . ALA A 1 184 ? 9.916 2.775 -15.184 1.00 98.44 184 ALA A N 1
ATOM 1393 C CA . ALA A 1 184 ? 9.379 2.588 -13.841 1.00 98.44 184 ALA A CA 1
ATOM 1394 C C . ALA A 1 184 ? 8.206 3.543 -13.538 1.00 98.44 184 ALA A C 1
ATOM 1396 O O . ALA A 1 184 ? 7.215 3.138 -12.926 1.00 98.44 184 ALA A O 1
ATOM 1397 N N . ILE A 1 185 ? 8.260 4.797 -14.013 1.00 98.19 185 ILE A N 1
ATOM 1398 C CA . ILE A 1 185 ? 7.123 5.733 -13.933 1.00 98.19 185 ILE A CA 1
ATOM 1399 C C . ILE A 1 185 ? 5.921 5.183 -14.703 1.00 98.19 185 ILE A C 1
ATOM 1401 O O . ILE A 1 185 ? 4.814 5.184 -14.160 1.00 98.19 185 ILE A O 1
ATOM 1405 N N . ARG A 1 186 ? 6.136 4.691 -15.932 1.00 97.44 186 ARG A N 1
ATOM 1406 C CA . ARG A 1 186 ? 5.086 4.055 -16.744 1.00 97.44 186 ARG A CA 1
ATOM 1407 C C . ARG A 1 186 ? 4.492 2.846 -16.028 1.00 97.44 186 ARG A C 1
ATOM 1409 O O . ARG A 1 186 ? 3.275 2.778 -15.916 1.00 97.44 186 ARG A O 1
ATOM 1416 N N . LEU A 1 187 ? 5.320 1.955 -15.480 1.00 97.62 187 LEU A N 1
ATOM 1417 C CA . LEU A 1 187 ? 4.866 0.795 -14.710 1.00 97.62 187 LEU A CA 1
ATOM 1418 C C . LEU A 1 187 ? 3.970 1.212 -13.541 1.00 97.62 187 LEU A C 1
ATOM 1420 O O . LEU A 1 187 ? 2.872 0.689 -13.391 1.00 97.62 187 LEU A O 1
ATOM 1424 N N . ALA A 1 188 ? 4.388 2.189 -12.739 1.00 97.94 188 ALA A N 1
ATOM 1425 C CA . ALA A 1 188 ? 3.602 2.625 -11.588 1.00 97.94 188 ALA A CA 1
ATOM 1426 C C . ALA A 1 188 ? 2.317 3.383 -11.970 1.00 97.94 188 ALA A C 1
ATOM 1428 O O . ALA A 1 188 ? 1.363 3.414 -11.194 1.00 97.94 188 ALA A O 1
ATOM 1429 N N . ASP A 1 189 ? 2.277 4.035 -13.132 1.00 96.19 189 ASP A N 1
ATOM 1430 C CA . ASP A 1 189 ? 1.071 4.698 -13.640 1.00 96.19 189 ASP A CA 1
ATOM 1431 C C . ASP A 1 189 ? 0.100 3.736 -14.327 1.00 96.19 189 ASP A C 1
ATOM 1433 O O . ASP A 1 189 ? -1.105 3.976 -14.284 1.00 96.19 189 ASP A O 1
ATOM 1437 N N . GLU A 1 190 ? 0.608 2.664 -14.932 1.00 95.50 190 GLU A N 1
ATOM 1438 C CA . GLU A 1 190 ? -0.185 1.731 -15.732 1.00 95.50 190 GLU A CA 1
ATOM 1439 C C . GLU A 1 190 ? -0.588 0.474 -14.954 1.00 95.50 190 GLU A C 1
ATOM 1441 O O . GLU A 1 190 ? -1.748 0.073 -15.025 1.00 95.50 190 GLU A O 1
ATOM 1446 N N . LEU A 1 191 ? 0.332 -0.126 -14.190 1.00 96.38 191 LEU A N 1
ATOM 1447 C CA . LEU A 1 191 ? 0.107 -1.399 -13.502 1.00 96.38 191 LEU A CA 1
ATOM 1448 C C . LEU A 1 191 ? -0.434 -1.250 -12.085 1.00 96.38 191 LEU A C 1
ATOM 1450 O O . LEU A 1 191 ? -1.171 -2.127 -11.661 1.00 96.38 191 LEU A O 1
ATOM 1454 N N . ILE A 1 192 ? -0.095 -0.199 -11.333 1.00 97.75 192 ILE A N 1
ATOM 1455 C CA . ILE A 1 192 ? -0.595 -0.049 -9.954 1.00 97.75 192 ILE A CA 1
ATOM 1456 C C . ILE A 1 192 ? -2.035 0.470 -9.983 1.00 97.75 192 ILE A C 1
ATOM 1458 O O . ILE A 1 192 ? -2.344 1.472 -10.645 1.00 97.75 192 ILE A O 1
ATOM 1462 N N . ASP A 1 193 ? -2.920 -0.189 -9.237 1.00 96.81 193 ASP A N 1
ATOM 1463 C CA . ASP A 1 193 ? -4.300 0.257 -9.106 1.00 96.81 193 ASP A CA 1
ATOM 1464 C C . ASP A 1 193 ? -4.442 1.335 -8.024 1.00 96.81 193 ASP A C 1
ATOM 1466 O O . ASP A 1 193 ? -4.444 1.062 -6.824 1.00 96.81 193 ASP A O 1
ATOM 1470 N N . ASP A 1 194 ? -4.559 2.583 -8.468 1.00 96.00 194 ASP A N 1
ATOM 1471 C CA . ASP A 1 194 ? -4.750 3.775 -7.638 1.00 96.00 194 ASP A CA 1
ATOM 1472 C C . ASP A 1 194 ? -6.216 4.240 -7.581 1.00 96.00 194 ASP A C 1
ATOM 1474 O O . ASP A 1 194 ? -6.506 5.366 -7.158 1.00 96.00 194 ASP A O 1
ATOM 1478 N N . SER A 1 195 ? -7.146 3.397 -8.046 1.00 95.19 195 SER A N 1
ATOM 1479 C CA . SER A 1 195 ? -8.581 3.690 -8.162 1.00 95.19 195 SER A CA 1
ATOM 1480 C C . SER A 1 195 ? -8.939 4.808 -9.157 1.00 95.19 195 SER A C 1
ATOM 1482 O O . SER A 1 195 ? -10.118 5.130 -9.327 1.00 95.19 195 SER A O 1
ATOM 1484 N N . ASN A 1 196 ? -7.968 5.409 -9.852 1.00 94.81 196 ASN A N 1
ATOM 1485 C CA . ASN A 1 196 ? -8.239 6.321 -10.962 1.00 94.81 196 ASN A CA 1
ATOM 1486 C C . ASN A 1 196 ? -8.400 5.526 -12.266 1.00 94.81 196 ASN A C 1
ATOM 1488 O O . ASN A 1 196 ? -7.814 4.452 -12.394 1.00 94.81 196 ASN A O 1
ATOM 1492 N N . PRO A 1 197 ? -9.165 6.012 -13.256 1.00 93.00 197 PRO A N 1
ATOM 1493 C CA . PRO A 1 197 ? -9.111 5.480 -14.617 1.00 93.00 197 PRO A CA 1
ATOM 1494 C C . PRO A 1 197 ? -7.736 5.713 -15.250 1.00 93.00 197 PRO A C 1
ATOM 1496 O O . PRO A 1 197 ? -7.088 6.725 -14.953 1.00 93.00 197 PRO A O 1
ATOM 1499 N N . LEU A 1 198 ? -7.310 4.837 -16.164 1.00 92.19 198 LEU A N 1
ATOM 1500 C CA . LEU A 1 198 ? -6.115 5.115 -16.954 1.00 92.19 198 LEU A CA 1
ATOM 1501 C C . LEU A 1 198 ? -6.286 6.371 -17.811 1.00 92.19 198 LEU A C 1
ATOM 1503 O O . LEU A 1 198 ? -7.361 6.711 -18.311 1.00 92.19 198 LEU A O 1
ATOM 1507 N N . LYS A 1 199 ? -5.169 7.071 -18.016 1.00 91.12 199 LYS A N 1
ATOM 1508 C CA . LYS A 1 199 ? -5.111 8.215 -18.928 1.00 91.12 199 LYS A CA 1
ATOM 1509 C C . LYS A 1 199 ? -5.249 7.713 -20.368 1.00 91.12 199 LYS A C 1
ATOM 1511 O O . LYS A 1 199 ? -4.667 6.692 -20.723 1.00 91.12 199 LYS A O 1
ATOM 1516 N N . ALA A 1 200 ? -5.928 8.479 -21.224 1.00 84.12 200 ALA A N 1
ATOM 1517 C CA . ALA A 1 200 ? -6.139 8.119 -22.633 1.00 84.12 200 ALA A CA 1
ATOM 1518 C C . ALA A 1 200 ? -4.834 7.758 -23.373 1.00 84.12 200 ALA A C 1
ATOM 1520 O O . ALA A 1 200 ? -4.793 6.770 -24.096 1.00 84.12 200 ALA A O 1
ATOM 1521 N N . ALA A 1 201 ? -3.749 8.498 -23.118 1.00 81.19 201 ALA A N 1
ATOM 1522 C CA . ALA A 1 201 ? -2.438 8.224 -23.708 1.00 81.19 201 ALA A CA 1
ATOM 1523 C C . ALA A 1 201 ? -1.866 6.847 -23.313 1.00 81.19 201 ALA A C 1
ATOM 1525 O O . ALA A 1 201 ? -1.213 6.199 -24.126 1.00 81.19 201 ALA A O 1
ATOM 1526 N N . SER A 1 202 ? -2.122 6.386 -22.085 1.00 84.38 202 SER A N 1
ATOM 1527 C CA . SER A 1 202 ? -1.718 5.049 -21.638 1.00 84.38 202 SER A CA 1
ATOM 1528 C C . SER A 1 202 ? -2.542 3.967 -22.332 1.00 84.38 202 SER A C 1
ATOM 1530 O O . SER A 1 202 ? -1.981 2.979 -22.785 1.00 84.38 202 SER A O 1
ATOM 1532 N N . ILE A 1 203 ? -3.853 4.178 -22.488 1.00 80.62 203 ILE A N 1
ATOM 1533 C CA . ILE A 1 203 ? -4.744 3.238 -23.187 1.00 80.62 203 ILE A CA 1
ATOM 1534 C C . ILE A 1 203 ? -4.307 3.060 -24.647 1.00 80.62 203 ILE A C 1
ATOM 1536 O O . ILE A 1 203 ? -4.180 1.932 -25.117 1.00 80.62 203 ILE A O 1
ATOM 1540 N N . GLU A 1 204 ? -4.030 4.163 -25.349 1.00 79.38 204 GLU A N 1
ATOM 1541 C CA . GLU A 1 204 ? -3.523 4.128 -26.727 1.00 79.38 204 GLU A CA 1
ATOM 1542 C C . GLU A 1 204 ? -2.196 3.362 -26.821 1.00 79.38 204 GLU A C 1
ATOM 1544 O O . GLU A 1 204 ? -2.020 2.536 -27.715 1.00 79.38 204 GLU A O 1
ATOM 1549 N N . ALA A 1 205 ? -1.281 3.595 -25.874 1.00 78.94 205 ALA A N 1
ATOM 1550 C CA . ALA A 1 205 ? 0.036 2.965 -25.858 1.00 78.94 205 ALA A CA 1
ATOM 1551 C C . ALA A 1 205 ? 0.017 1.472 -25.489 1.00 78.94 205 ALA A C 1
ATOM 1553 O O . ALA A 1 205 ? 0.980 0.769 -25.788 1.00 78.94 205 ALA A O 1
ATOM 1554 N N . LEU A 1 206 ? -1.041 0.991 -24.835 1.00 81.56 206 LEU A N 1
ATOM 1555 C CA . LEU A 1 206 ? -1.208 -0.421 -24.486 1.00 81.56 206 LEU A CA 1
ATOM 1556 C C . LEU A 1 206 ? -1.790 -1.253 -25.641 1.00 81.56 206 LEU A C 1
ATOM 1558 O O . LEU A 1 206 ? -1.977 -2.456 -25.473 1.00 81.56 206 LEU A O 1
ATOM 1562 N N . GLU A 1 207 ? -2.100 -0.628 -26.789 1.00 70.31 207 GLU A N 1
ATOM 1563 C CA . GLU A 1 207 ? -2.677 -1.256 -27.995 1.00 70.31 207 GLU A CA 1
ATOM 1564 C C . GLU A 1 207 ? -3.916 -2.135 -27.714 1.00 70.31 207 GLU A C 1
ATOM 1566 O O . GLU A 1 207 ? -4.318 -2.979 -28.517 1.00 70.31 207 GLU A O 1
ATOM 1571 N N . SER A 1 208 ? -4.565 -1.916 -26.569 1.00 59.28 208 SER A N 1
ATOM 1572 C CA . SER A 1 208 ? -5.718 -2.674 -26.107 1.00 59.28 208 SER A CA 1
ATOM 1573 C C . SER A 1 208 ? -6.975 -1.850 -26.347 1.00 59.28 208 SER A C 1
ATOM 1575 O O . SER A 1 208 ? -7.287 -0.908 -25.623 1.00 59.28 208 SER A O 1
ATOM 1577 N N . THR A 1 209 ? -7.744 -2.217 -27.373 1.00 45.38 209 THR A N 1
ATOM 1578 C CA . THR A 1 209 ? -9.036 -1.583 -27.690 1.00 45.38 209 THR A CA 1
ATOM 1579 C C . THR A 1 209 ? -10.138 -1.886 -26.664 1.00 45.38 209 THR A C 1
ATOM 1581 O O . THR A 1 209 ? -11.275 -1.457 -26.847 1.00 45.38 209 THR A O 1
ATOM 1584 N N . ALA A 1 210 ? -9.832 -2.638 -25.605 1.00 51.00 210 ALA A N 1
ATOM 1585 C CA . ALA A 1 210 ? -10.754 -2.979 -24.532 1.00 51.00 210 ALA A CA 1
ATOM 1586 C C . ALA A 1 210 ? -9.972 -3.244 -23.239 1.00 51.00 210 ALA A C 1
ATOM 1588 O O . ALA A 1 210 ? -9.900 -4.382 -22.777 1.00 51.00 210 ALA A O 1
ATOM 1589 N N . VAL A 1 211 ? -9.365 -2.210 -22.650 1.00 62.12 211 VAL A N 1
ATOM 1590 C CA . VAL A 1 211 ? -8.874 -2.343 -21.276 1.00 62.12 211 VAL A CA 1
ATOM 1591 C C . VAL A 1 211 ? -10.097 -2.428 -20.364 1.00 62.12 211 VAL A C 1
ATOM 1593 O O . VAL A 1 211 ? -10.729 -1.426 -20.035 1.00 62.12 211 VAL A O 1
ATOM 1596 N N . GLY A 1 212 ? -10.485 -3.649 -20.011 1.00 78.00 212 GLY A N 1
ATOM 1597 C CA . GLY A 1 212 ? -11.495 -3.902 -18.996 1.00 78.00 212 GLY A CA 1
ATOM 1598 C C . GLY A 1 212 ? -10.904 -3.673 -17.611 1.00 78.00 212 GLY A C 1
ATOM 1599 O O . GLY A 1 212 ? -10.776 -4.633 -16.868 1.00 78.00 212 GLY A O 1
ATOM 1600 N N . GLU A 1 213 ? -10.562 -2.426 -17.256 1.00 86.19 213 GLU A N 1
ATOM 1601 C CA . GLU A 1 213 ? -9.948 -2.063 -15.957 1.00 86.19 213 GLU A CA 1
ATOM 1602 C C . GLU A 1 213 ? -10.827 -2.370 -14.730 1.00 86.19 213 GLU A C 1
ATOM 1604 O O . GLU A 1 213 ? -10.490 -2.008 -13.601 1.00 86.19 213 GLU A O 1
ATOM 1609 N N . GLY A 1 214 ? -12.001 -2.962 -14.942 1.00 89.94 214 GLY A N 1
ATOM 1610 C CA . GLY A 1 214 ? -13.003 -3.122 -13.911 1.00 89.94 214 GLY A CA 1
ATOM 1611 C C . GLY A 1 214 ? -13.628 -1.792 -13.480 1.00 89.94 214 GLY A C 1
ATOM 1612 O O . GLY A 1 214 ? -13.141 -0.695 -13.771 1.00 89.94 214 GLY A O 1
ATOM 1613 N N . SER A 1 215 ? -14.753 -1.882 -12.778 1.00 93.12 215 SER A N 1
ATOM 1614 C CA . SER A 1 215 ? -15.415 -0.722 -12.167 1.00 93.12 215 SER A CA 1
ATOM 1615 C C . SER A 1 215 ? -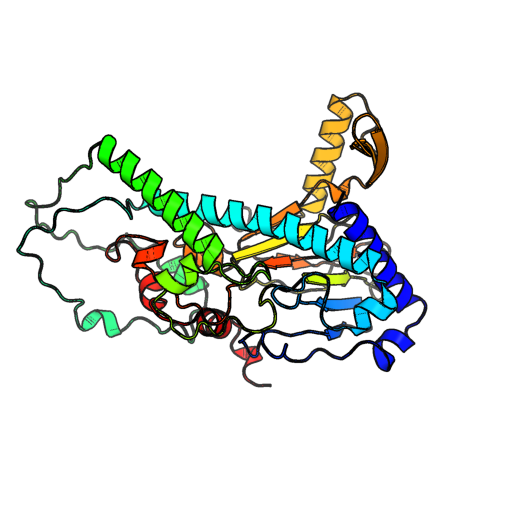14.912 -0.427 -10.755 1.00 93.12 215 SER A C 1
ATOM 1617 O O . SER A 1 215 ? -15.254 0.615 -10.197 1.00 93.12 215 SER A O 1
ATOM 1619 N N . VAL A 1 216 ? -14.129 -1.332 -10.167 1.00 93.81 216 VAL A N 1
ATOM 1620 C CA . VAL A 1 216 ? -13.675 -1.274 -8.776 1.00 93.81 216 VAL A CA 1
ATOM 1621 C C . VAL A 1 216 ? -12.166 -1.462 -8.739 1.00 93.81 216 VAL A C 1
ATOM 1623 O O . VAL A 1 216 ? -11.608 -2.209 -9.536 1.00 93.81 216 VAL A O 1
ATOM 1626 N N . SER A 1 217 ? -11.512 -0.764 -7.816 1.00 95.12 217 SER A N 1
ATOM 1627 C CA . SER A 1 217 ? -10.081 -0.918 -7.583 1.00 95.12 217 SER A CA 1
ATOM 1628 C C . SER A 1 217 ? -9.727 -2.312 -7.062 1.00 95.12 217 SER A C 1
ATOM 1630 O O . SER A 1 217 ? -10.369 -2.829 -6.139 1.00 95.12 217 SER A O 1
ATOM 1632 N N . MET A 1 218 ? -8.657 -2.891 -7.602 1.00 95.81 218 MET A N 1
ATOM 1633 C CA . MET A 1 218 ? -8.002 -4.070 -7.044 1.00 95.81 218 MET A CA 1
ATOM 1634 C C . MET A 1 218 ? -7.250 -3.767 -5.749 1.00 95.81 218 MET A C 1
ATOM 1636 O O . MET A 1 218 ? -6.966 -4.700 -5.018 1.00 95.81 218 MET A O 1
ATOM 1640 N N . SER A 1 219 ? -6.951 -2.509 -5.417 1.00 97.44 219 SER A N 1
ATOM 1641 C CA . SER A 1 219 ? -6.240 -2.164 -4.179 1.00 97.44 219 SER A CA 1
ATOM 1642 C C . SER A 1 219 ? -7.223 -1.920 -3.028 1.00 97.44 219 SER A C 1
ATOM 1644 O O . SER A 1 219 ? -7.837 -0.845 -2.984 1.00 97.44 219 SER A O 1
ATOM 1646 N N . PRO A 1 220 ? -7.400 -2.858 -2.075 1.00 97.19 220 PRO A N 1
ATOM 1647 C CA . PRO A 1 220 ? -8.291 -2.630 -0.955 1.00 97.19 220 PRO A CA 1
ATOM 1648 C C . PRO A 1 220 ? -7.658 -1.721 0.102 1.00 97.19 220 PRO A C 1
ATOM 1650 O O . PRO A 1 220 ? -6.443 -1.711 0.324 1.00 97.19 220 PRO A O 1
ATOM 1653 N N . HIS A 1 221 ? -8.523 -1.021 0.828 1.00 97.38 221 HIS A N 1
ATOM 1654 C CA . HIS A 1 221 ? -8.207 -0.410 2.111 1.00 97.38 221 HIS A CA 1
ATOM 1655 C C . HIS A 1 221 ? -8.919 -1.228 3.190 1.00 97.38 221 HIS A C 1
ATOM 1657 O O . HIS A 1 221 ? -10.149 -1.273 3.242 1.00 97.38 221 HIS A O 1
ATOM 1663 N N . ARG A 1 222 ? -8.165 -1.928 4.038 1.00 97.50 222 ARG A N 1
ATOM 1664 C CA . ARG A 1 222 ? -8.753 -2.714 5.129 1.00 97.50 222 ARG A CA 1
ATOM 1665 C C . ARG A 1 222 ? -8.769 -1.880 6.395 1.00 97.50 222 ARG A C 1
ATOM 1667 O O . ARG A 1 222 ? -7.761 -1.267 6.716 1.00 97.50 222 ARG A O 1
ATOM 1674 N N . LEU A 1 223 ? -9.865 -1.900 7.143 1.00 98.06 223 LEU A N 1
ATOM 1675 C CA . LEU A 1 223 ? -9.881 -1.418 8.525 1.00 98.06 223 LEU A CA 1
ATOM 1676 C C . LEU A 1 223 ? -9.925 -2.641 9.430 1.00 98.06 223 LEU A C 1
ATOM 1678 O O . LEU A 1 223 ? -10.814 -3.476 9.281 1.00 98.06 223 LEU A O 1
ATOM 1682 N N . CYS A 1 224 ? -8.982 -2.756 10.361 1.00 97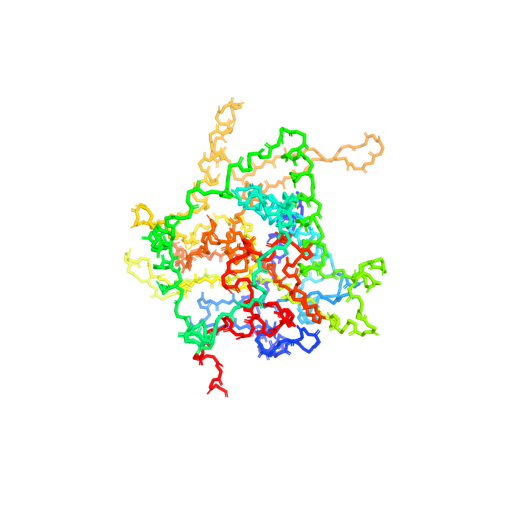.88 224 CYS A N 1
ATOM 1683 C CA . CYS A 1 224 ? -8.829 -3.925 11.223 1.00 97.88 224 CYS A CA 1
ATOM 1684 C C . CYS A 1 224 ? -8.808 -3.527 12.700 1.00 97.88 224 CYS A C 1
ATOM 1686 O O . CYS A 1 224 ? -8.185 -2.532 13.080 1.00 97.88 224 CYS A O 1
ATOM 1688 N N . ARG A 1 225 ? -9.392 -4.379 13.543 1.00 96.69 225 ARG A N 1
ATOM 1689 C CA . ARG A 1 225 ? -9.253 -4.367 14.996 1.00 96.69 225 ARG A CA 1
ATOM 1690 C C . ARG A 1 225 ? -8.798 -5.739 15.467 1.00 96.69 225 ARG A C 1
ATOM 1692 O O . ARG A 1 225 ? -9.460 -6.745 15.219 1.00 96.69 225 ARG A O 1
ATOM 1699 N N . TYR A 1 226 ? -7.699 -5.745 16.204 1.00 95.19 226 TYR A N 1
ATOM 1700 C CA . TYR A 1 226 ? -7.131 -6.923 16.836 1.00 95.19 226 TYR A CA 1
ATOM 1701 C C . TYR A 1 226 ? -7.230 -6.773 18.350 1.00 95.19 226 TYR A C 1
ATOM 1703 O O . TYR A 1 226 ? -6.645 -5.856 18.927 1.00 95.19 226 TYR A O 1
ATOM 1711 N N . SER A 1 227 ? -7.962 -7.667 18.991 1.00 91.31 227 SER A N 1
ATOM 1712 C CA . SER A 1 227 ? -8.093 -7.766 20.439 1.00 91.31 227 SER A CA 1
ATOM 1713 C C . SER A 1 227 ? -7.713 -9.168 20.901 1.00 91.31 227 SER A C 1
ATOM 1715 O O . SER A 1 227 ? -7.535 -10.084 20.104 1.00 91.31 227 SER A O 1
ATOM 1717 N N . ASN A 1 228 ? -7.554 -9.325 22.206 1.00 85.00 228 ASN A N 1
ATOM 1718 C CA . ASN A 1 228 ? -7.338 -10.623 22.820 1.00 85.00 228 ASN A CA 1
ATOM 1719 C C . ASN A 1 228 ? -8.175 -10.682 24.085 1.00 85.00 228 ASN A C 1
ATOM 1721 O O . ASN A 1 228 ? -7.767 -10.217 25.150 1.00 85.00 228 ASN A O 1
ATOM 1725 N N . THR A 1 229 ? -9.397 -11.174 23.925 1.00 75.31 229 THR A N 1
ATOM 1726 C CA . THR A 1 229 ? -10.355 -11.293 25.023 1.00 75.31 229 THR A CA 1
ATOM 1727 C C . THR A 1 229 ? -10.101 -12.538 25.874 1.00 75.31 229 THR A C 1
ATOM 1729 O O . THR A 1 229 ? -10.561 -12.597 27.016 1.00 75.31 229 THR A O 1
ATOM 1732 N N . GLN A 1 230 ? -9.344 -13.516 25.356 1.00 68.69 230 GLN A N 1
ATOM 1733 C CA . GLN A 1 230 ? -9.263 -14.857 25.937 1.00 68.69 230 GLN A CA 1
ATOM 1734 C C . GLN A 1 230 ? -7.982 -15.158 26.741 1.00 68.69 230 GLN A C 1
ATOM 1736 O O . GLN A 1 230 ? -8.000 -16.089 27.551 1.00 68.69 230 GLN A O 1
ATOM 1741 N N . GLN A 1 231 ? -6.882 -14.403 26.611 1.00 60.72 231 GLN A N 1
ATOM 1742 C CA . GLN A 1 231 ? -5.614 -14.809 27.245 1.00 60.72 231 GLN A CA 1
ATOM 1743 C C . GLN A 1 231 ? -5.341 -14.230 28.645 1.00 60.72 231 GLN A C 1
ATOM 1745 O O . GLN A 1 231 ? -5.269 -13.024 28.871 1.00 60.72 231 GLN A O 1
ATOM 1750 N N . LYS A 1 232 ? -5.078 -15.160 29.578 1.00 58.31 232 LYS A N 1
ATOM 1751 C CA . LYS A 1 232 ? -4.431 -14.961 30.891 1.00 58.31 232 LYS A CA 1
ATOM 1752 C C . LYS A 1 232 ? -2.923 -15.288 30.873 1.00 58.31 232 LYS A C 1
ATOM 1754 O O . LYS A 1 232 ? -2.309 -15.317 31.937 1.00 58.31 232 LYS A O 1
ATOM 1759 N N . GLU A 1 233 ? -2.340 -15.591 29.711 1.00 57.44 233 GLU A N 1
ATOM 1760 C CA . GLU A 1 233 ? -0.972 -16.123 29.588 1.00 57.44 233 GLU A CA 1
ATOM 1761 C C . GLU A 1 233 ? 0.064 -15.075 29.138 1.00 57.44 233 GLU A C 1
ATOM 1763 O O . GLU A 1 233 ? -0.262 -14.088 28.487 1.00 57.44 233 GLU A O 1
ATOM 1768 N N . GLU A 1 234 ? 1.334 -15.293 29.506 1.00 62.88 234 GLU A N 1
ATOM 1769 C CA . GLU A 1 234 ? 2.464 -14.377 29.251 1.00 62.88 234 GLU A CA 1
ATOM 1770 C C . GLU A 1 234 ? 2.972 -14.383 27.792 1.00 62.88 234 GLU A C 1
ATOM 1772 O O . GLU A 1 234 ? 3.735 -13.491 27.398 1.00 62.88 234 GLU A O 1
ATOM 1777 N N . VAL A 1 235 ? 2.570 -15.368 26.979 1.00 68.50 235 VAL A N 1
ATOM 1778 C CA . VAL A 1 235 ? 3.055 -15.548 25.602 1.00 68.50 235 VAL A CA 1
ATOM 1779 C C . VAL A 1 235 ? 2.133 -14.818 24.624 1.00 68.50 235 VAL A C 1
ATOM 1781 O O . VAL A 1 235 ? 0.951 -15.123 24.533 1.00 68.50 235 VAL A O 1
ATOM 1784 N N . MET A 1 236 ? 2.679 -13.855 23.874 1.00 72.62 236 MET A N 1
ATOM 1785 C CA . MET A 1 236 ? 1.937 -13.153 22.821 1.00 72.62 236 MET A CA 1
ATOM 1786 C C . MET A 1 236 ? 1.728 -14.095 21.631 1.00 72.62 236 MET A C 1
ATOM 1788 O O . MET A 1 236 ? 2.657 -14.342 20.864 1.00 72.62 236 MET A O 1
ATOM 1792 N N . GLU A 1 237 ? 0.520 -14.635 21.496 1.00 82.31 237 GLU A N 1
ATOM 1793 C CA . GLU A 1 237 ? 0.140 -15.460 20.350 1.00 82.31 237 GLU A CA 1
ATOM 1794 C C . GLU A 1 237 ? -0.195 -14.587 19.128 1.00 82.31 237 GLU A C 1
ATOM 1796 O O . GLU A 1 237 ? -0.700 -13.463 19.248 1.00 82.31 237 GLU A O 1
ATOM 1801 N N . ALA A 1 238 ? 0.099 -15.109 17.935 1.00 89.25 238 ALA A N 1
ATOM 1802 C CA . ALA A 1 238 ? -0.292 -14.480 16.683 1.00 89.25 238 ALA A CA 1
ATOM 1803 C C . ALA A 1 238 ? -1.819 -14.553 16.518 1.00 89.25 238 ALA A C 1
ATOM 1805 O O . ALA A 1 238 ? -2.414 -15.627 16.392 1.00 89.25 238 ALA A O 1
ATOM 1806 N N . VAL A 1 239 ? -2.467 -13.392 16.495 1.00 91.19 239 VAL A N 1
ATOM 1807 C CA . VAL A 1 239 ? -3.899 -13.283 16.189 1.00 91.19 239 VAL A CA 1
ATOM 1808 C C . VAL A 1 239 ? -4.135 -13.389 14.686 1.00 91.19 239 VAL A C 1
ATOM 1810 O O . VAL A 1 239 ? -5.112 -14.020 14.283 1.00 91.19 239 VAL A O 1
ATOM 1813 N N . PHE A 1 240 ? -3.175 -12.911 13.888 1.00 91.31 240 PHE A N 1
ATOM 1814 C CA . PHE A 1 240 ? -3.099 -13.082 12.441 1.00 91.31 240 PHE A CA 1
ATOM 1815 C C . PHE A 1 240 ? -1.753 -13.716 12.073 1.00 91.31 240 PHE A C 1
ATOM 1817 O O . PHE A 1 240 ? -0.711 -13.243 12.529 1.00 91.31 240 PHE A O 1
ATOM 1824 N N . GLY A 1 241 ? -1.790 -14.824 11.327 1.00 93.81 241 GLY A N 1
ATOM 1825 C CA . GLY A 1 241 ? -0.626 -15.673 11.057 1.00 93.81 241 GLY A CA 1
ATOM 1826 C C . GLY A 1 241 ? 0.456 -15.005 10.204 1.00 93.81 241 GLY A C 1
ATOM 1827 O O . GLY A 1 241 ? 0.231 -13.960 9.599 1.00 93.81 241 GLY A O 1
ATOM 1828 N N . ALA A 1 242 ? 1.638 -15.625 10.171 1.00 96.25 242 ALA A N 1
ATOM 1829 C CA . ALA A 1 242 ? 2.729 -15.196 9.299 1.00 96.25 242 ALA A CA 1
ATOM 1830 C C . ALA A 1 242 ? 2.380 -15.449 7.825 1.00 96.25 242 ALA A C 1
ATOM 1832 O O . ALA A 1 242 ? 1.932 -16.546 7.496 1.00 96.25 242 ALA A O 1
ATOM 1833 N N . HIS A 1 243 ? 2.571 -14.442 6.976 1.00 96.19 243 HIS A N 1
ATOM 1834 C CA . HIS A 1 243 ? 2.309 -14.493 5.536 1.00 96.19 243 HIS A CA 1
ATOM 1835 C C . HIS A 1 243 ? 3.042 -13.355 4.805 1.00 96.19 243 HIS A C 1
ATOM 1837 O O . HIS A 1 243 ? 3.578 -12.442 5.440 1.00 96.19 243 HIS A O 1
ATOM 1843 N N . THR A 1 244 ? 3.045 -13.424 3.478 1.00 97.25 244 THR A N 1
ATOM 1844 C CA . THR A 1 244 ? 3.391 -12.348 2.541 1.00 97.25 244 THR A CA 1
ATOM 1845 C C . THR A 1 244 ? 2.119 -11.819 1.882 1.00 97.25 244 THR A C 1
ATOM 1847 O O . THR A 1 244 ? 1.091 -12.498 1.860 1.00 97.25 244 THR A O 1
ATOM 1850 N N . ASP A 1 245 ? 2.181 -10.596 1.357 1.00 97.12 245 ASP A N 1
ATOM 1851 C CA . ASP A 1 245 ? 1.085 -10.004 0.592 1.00 97.12 245 ASP A CA 1
ATOM 1852 C C . ASP A 1 245 ? 1.387 -10.043 -0.911 1.00 97.12 245 ASP A C 1
ATOM 1854 O O . ASP A 1 245 ? 2.441 -9.577 -1.355 1.00 97.12 245 ASP A O 1
ATOM 1858 N N . THR A 1 246 ? 0.413 -10.484 -1.709 1.00 96.50 246 THR A N 1
ATOM 1859 C CA . THR A 1 246 ? 0.434 -10.356 -3.175 1.00 96.50 246 THR A CA 1
ATOM 1860 C C . THR A 1 246 ? 0.102 -8.918 -3.585 1.00 96.50 246 THR A C 1
ATOM 1862 O O . THR A 1 246 ? -0.987 -8.592 -4.064 1.00 96.50 246 THR A O 1
ATOM 1865 N N . THR A 1 247 ? 1.032 -8.013 -3.303 1.00 98.12 247 THR A N 1
ATOM 1866 C CA . THR A 1 247 ? 0.957 -6.573 -3.574 1.00 98.12 247 THR A CA 1
ATOM 1867 C C . THR A 1 247 ? 2.274 -6.101 -4.172 1.00 98.12 247 THR A C 1
ATOM 1869 O O . THR A 1 247 ? 3.286 -6.795 -4.112 1.00 98.12 247 THR A O 1
ATOM 1872 N N . PHE A 1 248 ? 2.291 -4.901 -4.747 1.00 98.62 248 PHE A N 1
ATOM 1873 C CA . PHE A 1 248 ? 3.548 -4.187 -4.933 1.00 98.62 248 PHE A CA 1
ATOM 1874 C C . PHE A 1 248 ? 4.091 -3.776 -3.566 1.00 98.62 248 PHE A C 1
ATOM 1876 O O . PHE A 1 248 ? 5.179 -4.164 -3.159 1.00 98.62 248 PHE A O 1
ATOM 1883 N N . VAL A 1 249 ? 3.297 -3.024 -2.813 1.00 98.75 249 VAL A N 1
ATOM 1884 C CA . VAL A 1 249 ? 3.614 -2.686 -1.429 1.00 98.75 249 VAL A CA 1
ATOM 1885 C C . VAL A 1 249 ? 2.354 -2.713 -0.584 1.00 98.75 249 VAL A C 1
ATOM 1887 O O . VAL A 1 249 ? 1.269 -2.339 -1.040 1.00 98.75 249 VAL A O 1
ATOM 1890 N N . THR A 1 250 ? 2.519 -3.086 0.677 1.00 98.75 250 THR A N 1
ATOM 1891 C CA . THR A 1 250 ? 1.501 -2.909 1.708 1.00 98.75 250 THR A CA 1
ATOM 1892 C C . THR A 1 250 ? 1.873 -1.704 2.562 1.00 98.75 250 THR A C 1
ATOM 1894 O O . THR A 1 250 ? 2.957 -1.622 3.142 1.00 98.75 250 THR A O 1
ATOM 1897 N N . LEU A 1 251 ? 0.963 -0.738 2.618 1.00 98.75 251 LEU A N 1
ATOM 1898 C CA . LEU A 1 251 ? 1.148 0.541 3.288 1.00 98.75 251 LEU A CA 1
ATOM 1899 C C . LEU A 1 251 ? 0.330 0.544 4.572 1.00 98.75 251 LEU A C 1
ATOM 1901 O O . LEU A 1 251 ? -0.892 0.440 4.523 1.00 98.75 251 LEU A O 1
ATOM 1905 N N . ILE A 1 252 ? 0.984 0.662 5.724 1.00 98.56 252 ILE A N 1
ATOM 1906 C CA . ILE A 1 252 ? 0.340 0.526 7.033 1.00 98.56 252 ILE A CA 1
ATOM 1907 C C . ILE A 1 252 ? 0.647 1.762 7.877 1.00 98.56 252 ILE A C 1
ATOM 1909 O O . ILE A 1 252 ? 1.786 1.942 8.310 1.00 98.56 252 ILE A O 1
ATOM 1913 N N . PRO A 1 253 ? -0.336 2.632 8.151 1.00 98.38 253 PRO A N 1
ATOM 1914 C CA . PRO A 1 253 ? -0.149 3.723 9.096 1.00 98.38 253 PRO A CA 1
ATOM 1915 C C . PRO A 1 253 ? 0.253 3.148 10.459 1.00 98.38 253 PRO A C 1
ATOM 1917 O O . PRO A 1 253 ? -0.315 2.147 10.905 1.00 98.38 253 PRO A O 1
ATOM 1920 N N . ALA A 1 254 ? 1.246 3.745 11.119 1.00 98.12 254 ALA A N 1
ATOM 1921 C CA . ALA A 1 254 ? 1.690 3.246 12.416 1.00 98.12 254 ALA A CA 1
ATOM 1922 C C . ALA A 1 254 ? 0.548 3.348 13.437 1.00 98.12 254 ALA A C 1
ATOM 1924 O O . ALA A 1 254 ? -0.119 4.378 13.528 1.00 98.12 254 ALA A O 1
ATOM 1925 N N . ALA A 1 255 ? 0.328 2.283 14.207 1.00 97.44 255 ALA A N 1
ATOM 1926 C CA . ALA A 1 255 ? -0.709 2.231 15.230 1.00 97.44 255 ALA A CA 1
ATOM 1927 C C . ALA A 1 255 ? -0.195 2.759 16.579 1.00 97.44 255 ALA A C 1
ATOM 1929 O O . ALA A 1 255 ? 0.986 2.633 16.909 1.00 97.44 255 ALA A O 1
ATOM 1930 N N . SER A 1 256 ? -1.097 3.302 17.400 1.00 96.38 256 SER A N 1
ATOM 1931 C CA . SER A 1 256 ? -0.792 3.694 18.785 1.00 96.38 256 SER A CA 1
ATOM 1932 C C . SER A 1 256 ? -0.445 2.500 19.681 1.00 96.38 256 SER A C 1
ATOM 1934 O O . SER A 1 256 ? 0.342 2.638 20.617 1.00 96.38 256 SER A O 1
ATOM 1936 N N . VAL A 1 257 ? -1.024 1.336 19.379 1.00 96.19 257 VAL A N 1
ATOM 1937 C CA . VAL A 1 257 ? -0.801 0.066 20.069 1.00 96.19 257 VAL A CA 1
ATOM 1938 C C . VAL A 1 257 ? -0.006 -0.846 19.140 1.00 96.19 257 VAL A C 1
ATOM 1940 O O . VAL A 1 257 ? -0.478 -1.209 18.064 1.00 96.19 257 VAL A O 1
ATOM 1943 N N . SER A 1 258 ? 1.210 -1.215 19.542 1.00 95.62 258 SER A N 1
ATOM 1944 C CA . SER A 1 258 ? 2.069 -2.078 18.725 1.00 95.62 258 SER A CA 1
ATOM 1945 C C . SER A 1 258 ? 1.563 -3.519 18.702 1.00 95.62 258 SER A C 1
ATOM 1947 O O . SER A 1 258 ? 1.080 -4.042 19.707 1.00 95.62 258 SER A O 1
ATOM 1949 N N . GLY A 1 259 ? 1.721 -4.166 17.551 1.00 95.44 259 GLY A N 1
ATOM 1950 C CA . GLY A 1 259 ? 1.352 -5.567 17.368 1.00 95.44 259 GLY A CA 1
ATOM 1951 C C . GLY A 1 259 ? 1.638 -6.105 15.973 1.00 95.44 259 GLY A C 1
ATOM 1952 O O . GLY A 1 259 ? 1.600 -7.319 15.801 1.00 95.44 259 GLY A O 1
ATOM 1953 N N . LEU A 1 260 ? 1.958 -5.252 14.992 1.00 97.50 260 LEU A N 1
ATOM 1954 C CA . LEU A 1 260 ? 2.545 -5.723 13.743 1.00 97.50 260 LEU A CA 1
ATOM 1955 C C . LEU A 1 260 ? 3.962 -6.220 14.023 1.00 97.50 260 LEU A C 1
ATOM 1957 O O . LEU A 1 260 ? 4.769 -5.521 14.637 1.00 97.50 260 LEU A O 1
ATOM 1961 N N . GLU A 1 261 ? 4.253 -7.425 13.560 1.00 97.88 261 GLU A N 1
ATOM 1962 C CA . GLU A 1 261 ? 5.588 -7.996 13.570 1.00 97.88 261 GLU A CA 1
ATOM 1963 C C . GLU A 1 261 ? 5.983 -8.333 12.140 1.00 97.88 261 GLU A C 1
ATOM 1965 O O . GLU A 1 261 ? 5.233 -8.993 11.426 1.00 97.88 261 GLU A O 1
ATOM 1970 N N . VAL A 1 262 ? 7.164 -7.879 11.739 1.00 98.19 262 VAL A N 1
ATOM 1971 C CA . VAL A 1 262 ? 7.771 -8.178 10.441 1.00 98.19 262 VAL A CA 1
ATOM 1972 C C . VAL A 1 262 ? 9.025 -8.998 10.714 1.00 98.19 262 VAL A C 1
ATOM 1974 O O . VAL A 1 262 ? 9.748 -8.724 11.677 1.00 98.19 262 VAL A O 1
ATOM 1977 N N . TYR A 1 263 ? 9.229 -10.058 9.945 1.00 97.88 263 TYR A N 1
ATOM 1978 C CA . TYR A 1 263 ? 10.366 -10.945 10.114 1.00 97.88 263 TYR A CA 1
ATOM 1979 C C . TYR A 1 263 ? 11.579 -10.372 9.382 1.00 97.88 263 TYR A C 1
ATOM 1981 O O . TYR A 1 263 ? 11.506 -10.057 8.199 1.00 97.88 263 TYR A O 1
ATOM 1989 N N . ASP A 1 264 ? 12.673 -10.207 10.114 1.00 95.44 264 ASP A N 1
ATOM 1990 C CA . ASP A 1 264 ? 13.994 -9.907 9.575 1.00 95.44 264 ASP A CA 1
ATOM 1991 C C . ASP A 1 264 ? 14.730 -11.242 9.430 1.00 95.44 264 ASP A C 1
ATOM 1993 O O . ASP A 1 264 ? 15.040 -11.891 10.436 1.00 95.44 264 ASP A O 1
ATOM 1997 N N . GLU A 1 265 ? 14.927 -11.677 8.186 1.00 92.19 265 GLU A N 1
ATOM 1998 C CA . GLU A 1 265 ? 15.550 -12.963 7.864 1.00 92.19 265 GLU A CA 1
ATOM 1999 C C . GLU A 1 265 ? 17.032 -12.988 8.248 1.00 92.19 265 GLU A C 1
ATOM 2001 O O . GLU A 1 265 ? 17.482 -13.956 8.867 1.00 92.19 265 GLU A O 1
ATOM 2006 N N . ASP A 1 266 ? 17.763 -11.899 7.990 1.00 92.38 266 ASP A N 1
ATOM 2007 C CA . ASP A 1 266 ? 19.195 -11.781 8.283 1.00 92.38 266 ASP A CA 1
ATOM 2008 C C . ASP A 1 266 ? 19.470 -11.866 9.785 1.00 92.38 266 ASP A C 1
ATOM 2010 O O . ASP A 1 266 ? 20.397 -12.541 10.244 1.00 92.38 266 ASP A O 1
ATOM 2014 N N . ALA A 1 267 ? 18.649 -11.180 10.579 1.00 95.12 267 ALA A N 1
ATOM 2015 C CA . ALA A 1 267 ? 18.757 -11.210 12.029 1.00 95.12 267 ALA A CA 1
ATOM 2016 C C . ALA A 1 267 ? 17.998 -12.390 12.664 1.00 95.12 267 ALA A C 1
ATOM 2018 O O . ALA A 1 267 ? 18.157 -12.638 13.863 1.00 95.12 267 ALA A O 1
ATOM 2019 N N . ALA A 1 268 ? 17.187 -13.115 11.888 1.00 95.88 268 ALA A N 1
ATOM 2020 C CA . ALA A 1 268 ? 16.280 -14.172 12.328 1.00 95.88 268 ALA A CA 1
ATOM 2021 C C . ALA A 1 268 ? 15.370 -13.750 13.503 1.00 95.88 268 ALA A C 1
ATOM 2023 O O . ALA A 1 268 ? 15.117 -14.526 14.434 1.00 95.88 268 ALA A O 1
ATOM 2024 N N . VAL A 1 269 ? 14.870 -12.510 13.480 1.00 96.69 269 VAL A N 1
ATOM 2025 C CA . VAL A 1 269 ? 14.035 -11.938 14.550 1.00 96.69 269 VAL A CA 1
ATOM 2026 C C . VAL A 1 269 ? 12.766 -11.289 14.016 1.00 96.69 269 VAL A C 1
ATOM 2028 O O . VAL A 1 269 ? 12.727 -10.714 12.938 1.00 96.69 269 VAL A O 1
ATOM 2031 N N . TRP A 1 270 ? 11.718 -11.316 14.835 1.00 97.00 270 TRP A N 1
ATOM 2032 C CA . TRP A 1 270 ? 10.528 -10.501 14.614 1.00 97.00 270 TRP A CA 1
ATOM 2033 C C . TRP A 1 270 ? 10.770 -9.091 15.150 1.00 97.00 270 TRP A C 1
ATOM 2035 O O . TRP A 1 270 ? 10.993 -8.912 16.352 1.00 97.00 270 TRP A O 1
ATOM 2045 N N . PHE A 1 271 ? 10.698 -8.085 14.283 1.00 95.94 271 PHE A N 1
ATOM 2046 C CA . PHE A 1 271 ? 10.784 -6.683 14.676 1.00 95.94 271 PHE A CA 1
ATOM 2047 C C . PHE A 1 271 ? 9.409 -6.011 14.640 1.00 95.94 271 PHE A C 1
ATOM 2049 O O . PHE A 1 271 ? 8.521 -6.387 13.879 1.00 95.94 271 PHE A O 1
ATOM 2056 N N . ARG A 1 272 ? 9.229 -4.990 15.486 1.00 96.50 272 ARG A N 1
ATOM 2057 C CA . ARG A 1 272 ? 7.979 -4.222 15.585 1.00 96.50 272 ARG A CA 1
ATOM 2058 C C . ARG A 1 272 ? 8.178 -2.801 15.073 1.00 96.50 272 ARG A C 1
ATOM 2060 O O . ARG A 1 272 ? 8.768 -1.987 15.798 1.00 96.50 272 ARG A O 1
ATOM 2067 N N . PRO A 1 273 ? 7.694 -2.469 13.867 1.00 97.56 273 PRO A N 1
ATOM 2068 C CA . PRO A 1 273 ? 7.906 -1.151 13.284 1.00 97.56 273 PRO A CA 1
ATOM 2069 C C . PRO A 1 273 ? 7.281 -0.023 14.115 1.00 97.56 273 PRO A C 1
ATOM 2071 O O . PRO A 1 273 ? 7.875 1.051 14.207 1.00 97.56 273 PRO A O 1
ATOM 2074 N N . GLU A 1 274 ? 6.154 -0.245 14.808 1.00 97.38 274 GLU A N 1
ATOM 2075 C CA . GLU A 1 274 ? 5.545 0.830 15.612 1.00 97.38 274 GLU A CA 1
ATOM 2076 C C . GLU A 1 274 ? 6.418 1.223 16.814 1.00 97.38 274 GLU A C 1
ATOM 2078 O O . GLU A 1 274 ? 6.453 2.392 17.201 1.00 97.38 274 GLU A O 1
ATOM 2083 N N . LEU A 1 275 ? 7.188 0.281 17.376 1.00 96.62 275 LEU A N 1
ATOM 2084 C CA . LEU A 1 275 ? 8.145 0.590 18.443 1.00 96.62 275 LEU A CA 1
ATOM 2085 C C . LEU A 1 275 ? 9.319 1.429 17.926 1.00 96.62 275 LEU A C 1
ATOM 2087 O O . LEU A 1 275 ? 9.819 2.285 18.655 1.00 96.62 275 LEU A O 1
ATOM 2091 N N . MET A 1 276 ? 9.760 1.211 16.683 1.00 96.88 276 MET A N 1
ATOM 2092 C CA . MET A 1 276 ? 10.803 2.041 16.068 1.00 96.88 276 MET A CA 1
ATOM 2093 C C . MET A 1 276 ? 10.285 3.441 15.746 1.00 96.88 276 MET A C 1
ATOM 2095 O O . MET A 1 276 ? 10.949 4.420 16.087 1.00 96.88 276 MET A O 1
ATOM 2099 N N . ALA A 1 277 ? 9.072 3.548 15.197 1.00 97.38 277 ALA A N 1
ATOM 2100 C CA . ALA A 1 277 ? 8.400 4.829 14.990 1.00 97.38 277 ALA A CA 1
ATOM 2101 C C . ALA A 1 277 ? 8.289 5.617 16.308 1.00 97.38 277 ALA A C 1
ATOM 2103 O O . ALA A 1 277 ? 8.626 6.802 16.364 1.00 97.38 277 ALA A O 1
ATOM 2104 N N . ARG A 1 278 ? 7.921 4.941 17.408 1.00 97.56 278 ARG A N 1
ATOM 2105 C CA . ARG A 1 278 ? 7.863 5.564 18.737 1.00 97.56 278 ARG A CA 1
ATOM 2106 C C . ARG A 1 278 ? 9.230 6.048 19.223 1.00 97.56 278 ARG A C 1
ATOM 2108 O O . ARG A 1 278 ? 9.330 7.162 19.731 1.00 97.56 278 ARG A O 1
ATOM 2115 N N . LYS A 1 279 ? 10.288 5.248 19.056 1.00 97.94 279 LYS A N 1
ATOM 2116 C CA . LYS A 1 279 ? 11.658 5.654 19.421 1.00 97.94 279 LYS A CA 1
ATOM 2117 C C . LYS A 1 279 ? 12.120 6.878 18.631 1.00 97.94 279 LYS A C 1
ATOM 2119 O O . LYS A 1 279 ? 12.735 7.768 19.214 1.00 97.94 279 LYS A O 1
ATOM 2124 N N . HIS A 1 280 ? 11.814 6.935 17.333 1.00 97.62 280 HIS A N 1
ATOM 2125 C CA . HIS A 1 280 ? 12.141 8.086 16.493 1.00 97.62 280 HIS A CA 1
ATOM 2126 C C . HIS A 1 280 ? 11.426 9.352 16.981 1.00 97.62 280 HIS A C 1
ATOM 2128 O O . HIS A 1 280 ? 12.058 10.392 17.143 1.00 97.62 280 HIS A O 1
ATOM 2134 N N . TRP A 1 281 ? 10.129 9.257 17.275 1.00 97.19 281 TRP A N 1
ATOM 2135 C CA . TRP A 1 281 ? 9.349 10.353 17.852 1.00 97.19 281 TRP A CA 1
ATOM 2136 C C . TRP A 1 281 ? 9.964 10.885 19.154 1.00 97.19 281 TRP A C 1
ATOM 2138 O O . TRP A 1 281 ? 10.170 12.088 19.320 1.00 97.19 281 TRP A O 1
ATOM 2148 N N . GLU A 1 282 ? 10.299 9.982 20.077 1.00 98.12 282 GLU A N 1
ATOM 2149 C CA . GLU A 1 282 ? 10.905 10.331 21.364 1.00 98.12 282 GLU A CA 1
ATOM 2150 C C . GLU A 1 282 ? 12.285 10.983 21.206 1.00 98.12 282 GLU A C 1
ATOM 2152 O O . GLU A 1 282 ? 12.644 11.868 21.986 1.00 98.12 282 GLU A O 1
ATOM 2157 N N . ALA A 1 283 ? 13.078 10.541 20.227 1.00 98.12 283 ALA A N 1
ATOM 2158 C CA . ALA A 1 283 ? 14.369 11.141 19.902 1.00 98.12 283 ALA A CA 1
ATOM 2159 C C . ALA A 1 283 ? 14.206 12.570 19.370 1.00 98.12 283 ALA A C 1
ATOM 2161 O O . ALA A 1 283 ? 14.778 13.493 19.948 1.00 98.12 283 ALA A O 1
ATOM 2162 N N . GLU A 1 284 ? 13.351 12.762 18.364 1.00 97.12 284 GLU A N 1
ATOM 2163 C CA . GLU A 1 284 ? 13.099 14.061 17.733 1.00 97.12 284 GLU A CA 1
ATOM 2164 C C . GLU A 1 284 ? 12.591 15.104 18.742 1.00 97.12 284 GLU A C 1
ATOM 2166 O O . GLU A 1 284 ? 13.039 16.251 18.756 1.00 97.12 284 GLU A O 1
ATOM 2171 N N . ARG A 1 285 ? 11.678 14.719 19.642 1.00 97.06 285 ARG A N 1
ATOM 2172 C CA . ARG A 1 285 ? 11.187 15.629 20.691 1.00 97.06 285 ARG A CA 1
ATOM 2173 C C . ARG A 1 285 ? 12.268 16.001 21.692 1.00 97.06 285 ARG A C 1
ATOM 2175 O O . ARG A 1 285 ? 12.375 17.164 22.073 1.00 97.06 285 ARG A O 1
ATOM 2182 N N . ARG A 1 286 ? 13.100 15.035 22.092 1.00 98.19 286 ARG A N 1
ATOM 2183 C CA . ARG A 1 286 ? 14.227 15.288 22.998 1.00 98.19 286 ARG A CA 1
ATOM 2184 C C . ARG A 1 286 ? 15.225 16.267 22.382 1.00 98.19 286 ARG A C 1
ATOM 2186 O O . ARG A 1 286 ? 15.702 17.151 23.088 1.00 98.19 286 ARG A O 1
ATOM 2193 N N . GLU A 1 287 ? 15.505 16.140 21.088 1.00 98.25 287 GLU A N 1
ATOM 2194 C CA . GLU A 1 287 ? 16.362 17.072 20.343 1.00 98.25 287 GLU A CA 1
ATOM 2195 C C . GLU A 1 287 ? 15.781 18.492 20.304 1.00 98.25 287 GLU A C 1
ATOM 2197 O O . GLU A 1 287 ? 16.527 19.465 20.407 1.00 98.25 287 GLU A O 1
ATOM 2202 N N . ARG A 1 288 ? 14.450 18.619 20.259 1.00 97.44 288 ARG A N 1
ATOM 2203 C CA . ARG A 1 288 ? 13.733 19.901 20.354 1.00 97.44 288 ARG A CA 1
ATOM 2204 C C . ARG A 1 288 ? 13.583 20.443 21.783 1.00 97.44 288 ARG A C 1
ATOM 2206 O O . ARG A 1 288 ? 13.055 21.537 21.966 1.00 97.44 288 ARG A O 1
ATOM 2213 N N . GLY A 1 289 ? 14.046 19.715 22.803 1.00 97.88 289 GLY A N 1
ATOM 2214 C CA . GLY A 1 289 ? 13.843 20.080 24.211 1.00 97.88 289 GLY A CA 1
ATOM 2215 C C . GLY A 1 289 ? 12.384 19.959 24.673 1.00 97.88 289 GLY A C 1
ATOM 2216 O O . GLY A 1 289 ? 11.998 20.564 25.672 1.00 97.88 289 GLY A O 1
ATOM 2217 N N . GLU A 1 290 ? 11.574 19.194 23.944 1.00 97.44 290 GLU A N 1
ATOM 2218 C CA . GLU A 1 290 ? 10.172 18.921 24.237 1.00 97.44 290 GLU A CA 1
ATOM 2219 C C . GLU A 1 290 ? 10.020 17.620 25.050 1.00 97.44 290 GLU A C 1
ATOM 2221 O O . GLU A 1 290 ? 10.926 16.788 25.102 1.00 97.44 290 GLU A O 1
ATOM 2226 N N . ASP A 1 291 ? 8.855 17.408 25.674 1.00 97.88 291 ASP A N 1
ATOM 2227 C CA . ASP A 1 291 ? 8.557 16.164 26.399 1.00 97.88 291 ASP A CA 1
ATOM 2228 C C . ASP A 1 291 ? 8.495 14.957 25.437 1.00 97.88 291 ASP A C 1
ATOM 2230 O O . ASP A 1 291 ? 7.556 14.886 24.642 1.00 97.88 291 ASP A O 1
ATOM 2234 N N . PRO A 1 292 ? 9.427 13.983 25.498 1.00 97.25 292 PRO A N 1
ATOM 2235 C CA . PRO A 1 292 ? 9.415 12.824 24.606 1.00 97.25 292 PRO A CA 1
ATOM 2236 C C . PRO A 1 292 ? 8.219 11.893 24.855 1.00 97.25 292 PRO A C 1
ATOM 2238 O O . PRO A 1 292 ? 7.838 11.135 23.968 1.00 97.25 292 PRO A O 1
ATOM 2241 N N . SER A 1 293 ? 7.599 11.949 26.038 1.00 97.31 293 SER A N 1
ATOM 2242 C CA . SER A 1 293 ? 6.473 11.081 26.383 1.00 97.31 293 SER A CA 1
ATOM 2243 C C . SER A 1 293 ? 5.150 11.517 25.748 1.00 97.31 293 SER A C 1
ATOM 2245 O O . SER A 1 293 ? 4.235 10.694 25.667 1.00 97.31 293 SER A O 1
ATOM 2247 N N . ALA A 1 294 ? 5.073 12.745 25.218 1.00 97.31 294 ALA A N 1
ATOM 2248 C CA . ALA A 1 294 ? 3.877 13.288 24.587 1.00 97.31 294 ALA A CA 1
ATOM 2249 C C . ALA A 1 294 ? 3.280 12.323 23.547 1.00 97.31 294 ALA A C 1
ATOM 2251 O O . ALA A 1 294 ? 3.992 11.661 22.780 1.00 97.31 294 ALA A O 1
ATOM 2252 N N . LEU A 1 295 ? 1.949 12.233 23.538 1.00 97.44 295 LEU A N 1
ATOM 2253 C CA . LEU A 1 295 ? 1.197 11.366 22.624 1.00 97.44 295 LEU A CA 1
ATOM 2254 C C . LEU A 1 295 ? 0.654 12.120 21.404 1.00 97.44 295 LEU A C 1
ATOM 2256 O O . LEU A 1 295 ? 0.147 11.498 20.470 1.00 97.44 295 LEU A O 1
ATOM 2260 N N . THR A 1 296 ? 0.778 13.442 21.402 1.00 97.38 296 THR A N 1
ATOM 2261 C CA . THR A 1 296 ? 0.270 14.334 20.364 1.00 97.38 296 THR A CA 1
ATOM 2262 C C . THR A 1 296 ? 1.260 15.463 20.090 1.00 97.38 296 THR A C 1
ATOM 2264 O O . THR A 1 296 ? 2.143 15.753 20.902 1.00 97.38 296 THR A O 1
ATOM 2267 N N . GLU A 1 297 ? 1.089 16.130 18.955 1.00 95.25 297 GLU A N 1
ATOM 2268 C CA . GLU A 1 297 ? 1.667 17.443 18.670 1.00 95.25 297 GLU A CA 1
ATOM 2269 C C . GLU A 1 297 ? 0.625 18.380 18.084 1.00 95.25 297 GLU A C 1
ATOM 2271 O O . GLU A 1 297 ? -0.328 17.940 17.446 1.00 95.25 297 GLU A O 1
ATOM 2276 N N . THR A 1 298 ? 0.848 19.673 18.284 1.00 95.62 298 THR A N 1
ATOM 2277 C CA . THR A 1 298 ? 0.109 20.728 17.603 1.00 95.62 298 THR A CA 1
ATOM 2278 C C . THR A 1 298 ? 0.906 21.160 16.380 1.00 95.62 298 THR A C 1
ATOM 2280 O O . THR A 1 298 ? 2.063 21.559 16.508 1.00 95.62 298 THR A O 1
ATOM 2283 N N . ILE A 1 299 ? 0.290 21.083 15.205 1.00 94.00 299 ILE A N 1
ATOM 2284 C CA . ILE A 1 299 ? 0.836 21.590 13.945 1.00 94.00 299 ILE A CA 1
ATOM 2285 C C . ILE A 1 299 ? 0.021 22.793 13.476 1.00 94.00 299 ILE A C 1
ATOM 2287 O O . ILE A 1 299 ? -1.171 22.883 13.758 1.00 94.00 299 ILE A O 1
ATOM 2291 N N . GLN A 1 300 ? 0.657 23.705 12.747 1.00 94.00 300 GLN A N 1
ATOM 2292 C CA . GLN A 1 300 ? -0.029 24.815 12.088 1.00 94.00 300 GLN A CA 1
ATOM 2293 C C . GLN A 1 300 ? -0.278 24.462 10.625 1.00 94.00 300 GLN A C 1
ATOM 2295 O O . GLN A 1 300 ? 0.646 24.053 9.919 1.00 94.00 300 GLN A O 1
ATOM 2300 N N . ILE A 1 301 ? -1.520 24.611 10.174 1.00 91.81 301 ILE A N 1
ATOM 2301 C CA . ILE A 1 301 ? -1.936 24.338 8.795 1.00 91.81 301 ILE A CA 1
ATOM 2302 C C . ILE A 1 301 ? -2.519 25.605 8.176 1.00 91.81 301 ILE A C 1
ATOM 2304 O O . ILE A 1 301 ? -3.111 26.419 8.879 1.00 91.81 301 ILE A O 1
ATOM 2308 N N . ALA A 1 302 ? -2.344 25.790 6.869 1.00 90.94 302 ALA A N 1
ATOM 2309 C CA . ALA A 1 302 ? -2.950 26.916 6.166 1.00 90.94 302 ALA A CA 1
ATOM 2310 C C . ALA A 1 302 ? -4.472 26.711 6.064 1.00 90.94 302 ALA A C 1
ATOM 2312 O O . ALA A 1 302 ? -4.921 25.696 5.532 1.00 90.94 302 ALA A O 1
ATOM 2313 N N . ALA A 1 303 ? -5.245 27.676 6.560 1.00 88.06 303 ALA A N 1
ATOM 2314 C CA . ALA A 1 303 ? -6.710 27.699 6.526 1.00 88.06 303 ALA A CA 1
ATOM 2315 C C . ALA A 1 303 ? -7.269 28.703 5.491 1.00 88.06 303 ALA A C 1
ATOM 2317 O O . ALA A 1 303 ? -8.479 28.875 5.372 1.00 88.06 303 ALA A O 1
ATOM 2318 N N . GLY A 1 304 ? -6.395 29.363 4.723 1.00 86.81 304 GLY A N 1
ATOM 2319 C CA . GLY A 1 304 ? -6.743 30.366 3.716 1.00 86.81 304 GLY A CA 1
ATOM 2320 C C . GLY A 1 304 ? -5.540 31.233 3.347 1.00 86.81 304 GLY A C 1
ATOM 2321 O O . GLY A 1 304 ? -4.422 30.933 3.763 1.00 86.81 304 GLY A O 1
ATOM 2322 N N . ASP A 1 305 ? -5.775 32.311 2.592 1.00 86.06 305 ASP A N 1
ATOM 2323 C CA . ASP A 1 305 ? -4.711 33.151 2.011 1.00 86.06 305 ASP A CA 1
ATOM 2324 C C . ASP A 1 305 ? -3.748 33.758 3.053 1.00 86.06 305 ASP A C 1
ATOM 2326 O O . ASP A 1 305 ? -2.597 34.004 2.714 1.00 86.06 305 ASP A O 1
ATOM 2330 N N . ASP A 1 306 ? -4.169 33.928 4.315 1.00 89.25 306 ASP A N 1
ATOM 2331 C CA . ASP A 1 306 ? -3.326 34.430 5.419 1.00 89.25 306 ASP A CA 1
ATOM 2332 C C . ASP A 1 306 ? -3.698 33.844 6.805 1.00 89.25 306 ASP A C 1
ATOM 2334 O O . ASP A 1 306 ? -3.234 34.326 7.843 1.00 89.25 306 ASP A O 1
ATOM 2338 N N . GLU A 1 307 ? -4.550 32.815 6.864 1.00 92.38 307 GLU A N 1
ATOM 2339 C CA . GLU A 1 307 ? -4.998 32.217 8.130 1.00 92.38 307 GLU A CA 1
ATOM 2340 C C . GLU A 1 307 ? -4.278 30.893 8.395 1.00 92.38 307 GLU A C 1
ATOM 2342 O O . GLU A 1 307 ? -4.100 30.071 7.494 1.00 92.38 307 GLU A O 1
ATOM 2347 N N . THR A 1 308 ? -3.868 30.681 9.648 1.00 93.69 308 THR A N 1
ATOM 2348 C CA . THR A 1 308 ? -3.343 29.393 10.112 1.00 93.69 308 THR A CA 1
ATOM 2349 C C . THR A 1 308 ? -4.248 28.830 11.192 1.00 93.69 308 THR A C 1
ATOM 2351 O O . THR A 1 308 ? -4.719 29.558 12.065 1.00 93.69 308 THR A O 1
ATOM 2354 N N . GLU A 1 309 ? -4.492 27.531 11.121 1.00 94.88 309 GLU A N 1
ATOM 2355 C CA . GLU A 1 309 ? -5.224 26.775 12.125 1.00 94.88 309 GLU A CA 1
ATOM 2356 C C . GLU A 1 309 ? -4.248 25.871 12.879 1.00 94.88 309 GLU A C 1
ATOM 2358 O O . GLU A 1 309 ? -3.364 25.250 12.284 1.00 94.88 309 GLU A O 1
ATOM 2363 N N . GLU A 1 310 ? -4.403 25.801 14.199 1.00 96.00 310 GLU A N 1
ATOM 2364 C CA . GLU A 1 310 ? -3.684 24.841 15.028 1.00 96.00 310 GLU A CA 1
ATOM 2365 C C . GLU A 1 310 ? -4.462 23.528 15.093 1.00 96.00 310 GLU A C 1
ATOM 2367 O O . GLU A 1 310 ? -5.581 23.480 15.600 1.00 96.00 310 GLU A O 1
ATOM 2372 N N . VAL A 1 311 ? -3.845 22.448 14.622 1.00 94.88 311 VAL A N 1
ATOM 2373 C CA . VAL A 1 311 ? -4.428 21.106 14.641 1.00 94.88 311 VAL A CA 1
ATOM 2374 C C . VAL A 1 311 ? -3.585 20.197 15.513 1.00 94.88 311 VAL A C 1
ATOM 2376 O O . VAL A 1 311 ? -2.370 20.101 15.348 1.00 94.88 311 VAL A O 1
ATOM 2379 N N . VAL A 1 312 ? -4.240 19.497 16.436 1.00 96.31 312 VAL A N 1
ATOM 2380 C CA . VAL A 1 312 ? -3.600 18.482 17.272 1.00 96.31 312 VAL A CA 1
ATOM 2381 C C . VAL A 1 312 ? -3.666 17.143 16.552 1.00 96.31 312 VAL A C 1
ATOM 2383 O O . VAL A 1 312 ? -4.752 16.665 16.241 1.00 96.31 312 VAL A O 1
ATOM 2386 N N . ILE A 1 313 ? -2.516 16.523 16.306 1.00 96.50 313 ILE A N 1
ATOM 2387 C CA . ILE A 1 313 ? -2.426 15.197 15.689 1.00 96.50 313 ILE A CA 1
ATOM 2388 C C . ILE A 1 313 ? -1.734 14.209 16.630 1.00 96.50 313 ILE A C 1
ATOM 2390 O O . ILE A 1 313 ? -0.837 14.595 17.389 1.00 96.50 313 ILE A O 1
ATOM 2394 N N . PRO A 1 314 ? -2.117 12.923 16.612 1.00 97.50 314 PRO A N 1
ATOM 2395 C CA . PRO A 1 314 ? -1.441 11.919 17.407 1.00 97.50 314 PRO A CA 1
ATOM 2396 C C . PRO A 1 314 ? -0.090 11.549 16.783 1.00 97.50 314 PRO A C 1
ATOM 2398 O O . PRO A 1 314 ? 0.059 11.519 15.562 1.00 97.50 314 PRO A O 1
ATOM 2401 N N . TRP A 1 315 ? 0.893 11.210 17.622 1.00 97.31 315 TRP A N 1
ATOM 2402 C CA . TRP A 1 315 ? 2.279 10.974 17.186 1.00 97.31 315 TRP A CA 1
ATOM 2403 C C . TRP A 1 315 ? 2.405 9.918 16.075 1.00 97.31 315 TRP A C 1
ATOM 2405 O O . TRP A 1 315 ? 3.216 10.050 15.162 1.00 97.31 315 TRP A O 1
ATOM 2415 N N . HIS A 1 316 ? 1.586 8.867 16.146 1.00 96.88 316 HIS A N 1
ATOM 2416 C CA . HIS A 1 316 ? 1.650 7.723 15.241 1.00 96.88 316 HIS A CA 1
ATOM 2417 C C . HIS A 1 316 ? 1.100 8.051 13.844 1.00 96.88 316 HIS A C 1
ATOM 2419 O O . HIS A 1 316 ? 1.530 7.447 12.868 1.00 96.88 316 HIS A O 1
ATOM 2425 N N . ALA A 1 317 ? 0.260 9.087 13.705 1.00 96.88 317 ALA A N 1
ATOM 2426 C CA . ALA A 1 317 ? -0.226 9.566 12.407 1.00 96.88 317 ALA A CA 1
ATOM 2427 C C . ALA A 1 317 ? 0.858 10.251 11.548 1.00 96.88 317 ALA A C 1
ATOM 2429 O O . ALA A 1 317 ? 0.571 10.667 10.426 1.00 96.88 317 ALA A O 1
ATOM 2430 N N . ARG A 1 318 ? 2.091 10.386 12.058 1.00 95.44 318 ARG A N 1
ATOM 2431 C CA . ARG A 1 318 ? 3.257 10.868 11.301 1.00 95.44 318 ARG A CA 1
ATOM 2432 C C . ARG A 1 318 ? 3.975 9.770 10.522 1.00 95.44 318 ARG A C 1
ATOM 2434 O O . ARG A 1 318 ? 4.777 10.084 9.649 1.00 95.44 318 ARG A O 1
ATOM 2441 N N . TYR A 1 319 ? 3.744 8.510 10.876 1.00 97.69 319 TYR A N 1
ATOM 2442 C CA . TYR A 1 319 ? 4.549 7.396 10.397 1.00 97.69 319 TYR A CA 1
ATOM 2443 C C . TYR A 1 319 ? 3.715 6.474 9.518 1.00 97.69 319 TYR A C 1
ATOM 2445 O O . TYR A 1 319 ? 2.610 6.063 9.879 1.00 97.69 319 TYR A O 1
ATOM 2453 N N . LEU A 1 320 ? 4.290 6.127 8.374 1.00 98.25 320 LEU A N 1
ATOM 2454 C CA . LEU A 1 320 ? 3.769 5.141 7.447 1.00 98.25 320 LEU A CA 1
ATOM 2455 C C . LEU A 1 320 ? 4.798 4.021 7.332 1.00 98.25 320 LEU A C 1
ATOM 2457 O O . LEU A 1 320 ? 5.976 4.275 7.092 1.00 98.25 320 LEU A O 1
ATOM 2461 N N . ILE A 1 321 ? 4.352 2.792 7.536 1.00 98.56 321 ILE A N 1
ATOM 2462 C CA . ILE A 1 321 ? 5.150 1.587 7.352 1.00 98.56 321 ILE A CA 1
ATOM 2463 C C . ILE A 1 321 ? 4.914 1.135 5.916 1.00 98.56 321 ILE A C 1
ATOM 2465 O O . ILE A 1 321 ? 3.766 1.032 5.486 1.00 98.56 321 ILE A O 1
ATOM 2469 N N . VAL A 1 322 ? 5.991 0.888 5.178 1.00 98.44 322 VAL A N 1
ATOM 2470 C CA . VAL A 1 322 ? 5.938 0.395 3.800 1.00 98.44 322 VAL A CA 1
ATOM 2471 C C . VAL A 1 322 ? 6.586 -0.978 3.787 1.00 98.44 322 VAL A C 1
ATOM 2473 O O . VAL A 1 322 ? 7.755 -1.101 4.144 1.00 98.44 322 VAL A O 1
ATOM 2476 N N . MET A 1 323 ? 5.819 -2.000 3.423 1.00 98.25 323 MET A N 1
ATOM 2477 C CA . MET A 1 323 ? 6.298 -3.376 3.330 1.00 98.25 323 MET A CA 1
ATOM 2478 C C . MET A 1 323 ? 6.306 -3.810 1.863 1.00 98.25 323 MET A C 1
ATOM 2480 O O . MET A 1 323 ? 5.281 -3.631 1.199 1.00 98.25 323 MET A O 1
ATOM 2484 N N . PRO A 1 324 ? 7.420 -4.349 1.339 1.00 98.50 324 PRO A N 1
ATOM 2485 C CA . PRO A 1 324 ? 7.443 -4.932 0.003 1.00 98.50 324 PRO A CA 1
ATOM 2486 C C . PRO A 1 324 ? 6.508 -6.142 -0.065 1.00 98.50 324 PRO A C 1
ATOM 2488 O O . PRO A 1 324 ? 6.504 -6.977 0.840 1.00 98.50 324 PRO A O 1
ATOM 2491 N N . GLY A 1 325 ? 5.710 -6.216 -1.126 1.00 98.44 325 GLY A N 1
ATOM 2492 C CA . GLY A 1 325 ? 4.918 -7.395 -1.458 1.00 98.44 325 GLY A CA 1
ATOM 2493 C C . GLY A 1 325 ? 5.552 -8.202 -2.589 1.00 98.44 325 GLY A C 1
ATOM 2494 O O . GLY A 1 325 ? 6.572 -7.820 -3.169 1.00 98.44 325 GLY A O 1
ATOM 2495 N N . GLU A 1 326 ? 4.926 -9.322 -2.923 1.00 98.00 326 GLU A N 1
ATOM 2496 C CA . GLU A 1 326 ? 5.448 -10.281 -3.902 1.00 98.00 326 GLU A CA 1
ATOM 2497 C C . GLU A 1 326 ? 5.545 -9.698 -5.324 1.00 98.00 326 GLU A C 1
ATOM 2499 O O . GLU A 1 326 ? 6.442 -10.063 -6.083 1.00 98.00 326 GLU A O 1
ATOM 2504 N N . LEU A 1 327 ? 4.682 -8.740 -5.692 1.00 98.06 327 LEU A N 1
ATOM 2505 C CA . LEU A 1 327 ? 4.794 -8.065 -6.988 1.00 98.06 327 LEU A CA 1
ATOM 2506 C C . LEU A 1 327 ? 5.992 -7.115 -7.025 1.00 98.06 327 LEU A C 1
ATOM 2508 O O . LEU A 1 327 ? 6.613 -7.000 -8.072 1.00 98.06 327 LEU A O 1
ATOM 2512 N N . LEU A 1 328 ? 6.362 -6.457 -5.919 1.00 98.44 328 LEU A N 1
ATOM 2513 C CA . LEU A 1 328 ? 7.592 -5.655 -5.907 1.00 98.44 328 LEU A CA 1
ATOM 2514 C C . LEU A 1 328 ? 8.831 -6.543 -5.928 1.00 98.44 328 LEU A C 1
ATOM 2516 O O . LEU A 1 328 ? 9.806 -6.184 -6.581 1.00 98.44 328 LEU A O 1
ATOM 2520 N N . GLN A 1 329 ? 8.792 -7.708 -5.286 1.00 97.50 329 GLN A N 1
ATOM 2521 C CA . GLN A 1 329 ? 9.848 -8.707 -5.437 1.00 97.50 329 GLN A CA 1
ATOM 2522 C C . GLN A 1 329 ? 10.016 -9.112 -6.906 1.00 97.50 329 GLN A C 1
ATOM 2524 O O . GLN A 1 329 ? 11.126 -9.062 -7.431 1.00 97.50 329 GLN A O 1
ATOM 2529 N N . LEU A 1 330 ? 8.915 -9.377 -7.617 1.00 96.50 330 LEU A N 1
ATOM 2530 C CA . LEU A 1 330 ? 8.937 -9.625 -9.060 1.00 96.50 330 LEU A CA 1
ATOM 2531 C C . LEU A 1 330 ? 9.508 -8.430 -9.847 1.00 96.50 330 LEU A C 1
ATOM 2533 O O . LEU A 1 330 ? 10.435 -8.595 -10.640 1.00 96.50 330 LEU A O 1
ATOM 2537 N N . THR A 1 331 ? 8.995 -7.212 -9.632 1.00 96.88 331 THR A N 1
ATOM 2538 C CA . THR A 1 331 ? 9.401 -6.032 -10.419 1.00 96.88 331 THR A CA 1
ATOM 2539 C C . THR A 1 331 ? 10.749 -5.440 -10.011 1.00 96.88 331 THR A C 1
ATOM 2541 O O . THR A 1 331 ? 11.275 -4.567 -10.697 1.00 96.88 331 THR A O 1
ATOM 2544 N N . SER A 1 332 ? 11.339 -5.911 -8.919 1.00 96.94 332 SER A N 1
ATOM 2545 C CA . SER A 1 332 ? 12.720 -5.615 -8.539 1.00 96.94 332 SER A CA 1
ATOM 2546 C C . SER A 1 332 ? 13.688 -6.728 -8.939 1.00 96.94 332 SER A C 1
ATOM 2548 O O . SER A 1 332 ? 14.838 -6.679 -8.529 1.00 96.94 332 SER A O 1
ATOM 2550 N N . ARG A 1 333 ? 13.261 -7.717 -9.744 1.00 94.88 333 ARG A N 1
ATOM 2551 C CA . ARG A 1 333 ? 14.081 -8.884 -10.124 1.00 94.88 333 ARG A CA 1
ATOM 2552 C C . ARG A 1 333 ? 14.648 -9.630 -8.912 1.00 94.88 333 ARG A C 1
ATOM 2554 O O . ARG A 1 333 ? 15.778 -10.095 -8.945 1.00 94.88 333 ARG A O 1
ATOM 2561 N N . ASN A 1 334 ? 13.841 -9.768 -7.862 1.00 94.50 334 ASN A N 1
ATOM 2562 C CA . ASN A 1 334 ? 14.199 -10.423 -6.604 1.00 94.50 334 ASN A CA 1
ATOM 2563 C C . ASN A 1 334 ? 15.182 -9.646 -5.702 1.00 94.50 334 ASN A C 1
ATOM 2565 O O . ASN A 1 334 ? 15.545 -10.162 -4.650 1.00 94.50 334 ASN A O 1
ATOM 2569 N N . GLU A 1 335 ? 15.558 -8.409 -6.050 1.00 94.88 335 GLU A N 1
ATOM 2570 C CA . GLU A 1 335 ? 16.443 -7.570 -5.220 1.00 94.88 335 GLU A CA 1
ATOM 2571 C C . GLU A 1 335 ? 15.777 -7.106 -3.913 1.00 94.88 335 GLU A C 1
ATOM 2573 O O . GLU A 1 335 ? 16.446 -6.839 -2.915 1.00 94.88 335 GLU A O 1
ATOM 2578 N N . ILE A 1 336 ? 14.443 -6.991 -3.898 1.00 96.44 336 ILE A N 1
ATOM 2579 C CA . ILE A 1 336 ? 13.678 -6.619 -2.703 1.00 96.44 336 ILE A CA 1
ATOM 2580 C C . ILE A 1 336 ? 12.701 -7.749 -2.359 1.00 96.44 336 ILE A C 1
ATOM 2582 O O . ILE A 1 336 ? 11.643 -7.834 -2.986 1.00 96.44 336 ILE A O 1
ATOM 2586 N N . PRO A 1 337 ? 13.002 -8.604 -1.365 1.00 96.56 337 PRO A N 1
ATOM 2587 C CA . PRO A 1 337 ? 12.127 -9.712 -1.001 1.00 96.56 337 PRO A CA 1
ATOM 2588 C C . PRO A 1 337 ? 10.813 -9.217 -0.386 1.00 96.56 337 PRO A C 1
ATOM 2590 O O . PRO A 1 337 ? 10.777 -8.195 0.305 1.00 96.56 337 PRO A O 1
ATOM 2593 N N . ALA A 1 338 ? 9.727 -9.957 -0.614 1.00 97.69 338 ALA A N 1
ATOM 2594 C CA . ALA A 1 338 ? 8.446 -9.699 0.027 1.00 97.69 338 ALA A CA 1
ATOM 2595 C C . ALA A 1 338 ? 8.557 -9.877 1.547 1.00 97.69 338 ALA A C 1
ATOM 2597 O O . ALA A 1 338 ? 9.122 -10.848 2.048 1.00 97.69 338 ALA A O 1
ATOM 2598 N N . ALA A 1 339 ? 7.987 -8.944 2.305 1.00 98.12 339 ALA A N 1
ATOM 2599 C CA . ALA A 1 339 ? 8.100 -8.954 3.753 1.00 98.12 339 ALA A CA 1
ATOM 2600 C C . ALA A 1 339 ? 7.142 -9.972 4.385 1.00 98.12 339 ALA A C 1
ATOM 2602 O O . ALA A 1 339 ? 5.915 -9.811 4.354 1.00 98.12 339 ALA A O 1
ATOM 2603 N N . VAL A 1 340 ? 7.711 -10.979 5.051 1.00 98.12 340 VAL A N 1
ATOM 2604 C CA . VAL A 1 340 ? 6.953 -11.889 5.912 1.00 98.12 340 VAL A CA 1
ATOM 2605 C C . VAL A 1 340 ? 6.515 -11.135 7.163 1.00 98.12 340 VAL A C 1
ATOM 2607 O O . VAL A 1 340 ? 7.335 -10.602 7.914 1.00 98.12 340 VAL A O 1
ATOM 2610 N N . HIS A 1 341 ? 5.214 -11.102 7.427 1.00 98.25 341 HIS A N 1
ATOM 2611 C CA . HIS A 1 341 ? 4.669 -10.366 8.560 1.00 98.25 341 HIS A CA 1
ATOM 2612 C C . HIS A 1 341 ? 3.491 -11.088 9.217 1.00 98.25 341 HIS A C 1
ATOM 2614 O O . HIS A 1 341 ? 2.858 -11.972 8.643 1.00 98.25 341 HIS A O 1
ATOM 2620 N N . ARG A 1 342 ? 3.217 -10.728 10.472 1.00 97.12 342 ARG A N 1
ATOM 2621 C CA . ARG A 1 342 ? 2.122 -11.261 11.293 1.00 97.12 342 ARG A CA 1
ATOM 2622 C C . ARG A 1 342 ? 1.578 -10.188 12.228 1.00 97.12 342 ARG A C 1
ATOM 2624 O O . ARG A 1 342 ? 2.206 -9.149 12.430 1.00 97.12 342 ARG A O 1
ATOM 2631 N N . VAL A 1 343 ? 0.444 -10.460 12.868 1.00 95.75 343 VAL A N 1
ATOM 2632 C CA . VAL A 1 343 ? -0.082 -9.593 13.933 1.00 95.75 343 VAL A CA 1
ATOM 2633 C C . VAL A 1 343 ? -0.210 -10.386 15.219 1.00 95.75 343 VAL A C 1
ATOM 2635 O O . VAL A 1 343 ? -0.843 -11.442 15.252 1.00 95.75 343 VAL A O 1
ATOM 2638 N N . VAL A 1 344 ? 0.370 -9.862 16.292 1.00 93.50 344 VAL A N 1
ATOM 2639 C CA . VAL A 1 344 ? 0.245 -10.406 17.644 1.00 93.50 344 VAL A CA 1
ATOM 2640 C C . VAL A 1 344 ? -0.719 -9.576 18.475 1.00 93.50 344 VAL A C 1
ATOM 2642 O O . VAL A 1 344 ? -0.868 -8.367 18.281 1.00 93.50 344 VAL A O 1
ATOM 2645 N N . ALA A 1 345 ? -1.380 -10.241 19.418 1.00 85.56 345 ALA A N 1
ATOM 2646 C CA . ALA A 1 345 ? -2.252 -9.576 20.368 1.00 85.56 345 ALA A CA 1
ATOM 2647 C C . ALA A 1 345 ? -1.507 -8.497 21.166 1.00 85.56 345 ALA A C 1
ATOM 2649 O O . ALA A 1 345 ? -0.404 -8.721 21.677 1.00 85.56 345 ALA A O 1
ATOM 2650 N N . ALA A 1 346 ? -2.154 -7.347 21.339 1.00 83.25 346 ALA A N 1
ATOM 2651 C CA . ALA A 1 346 ? -1.704 -6.352 22.296 1.00 83.25 346 ALA A CA 1
ATOM 2652 C C . ALA A 1 346 ? -1.890 -6.858 23.737 1.00 83.25 346 ALA A C 1
ATOM 2654 O O . ALA A 1 346 ? -2.775 -7.664 24.035 1.00 83.25 346 ALA A O 1
ATOM 2655 N N . ARG A 1 347 ? -1.029 -6.387 24.643 1.00 78.38 347 ARG A N 1
ATOM 2656 C CA . ARG A 1 347 ? -1.102 -6.726 26.070 1.00 78.38 347 ARG A CA 1
ATOM 2657 C C . ARG A 1 347 ? -2.180 -5.891 26.769 1.00 78.38 347 ARG A C 1
ATOM 2659 O O . ARG A 1 347 ? -2.607 -4.856 26.267 1.00 78.38 347 ARG A O 1
ATOM 2666 N N . GLU A 1 348 ? -2.586 -6.342 27.956 1.00 78.00 348 GLU A N 1
ATOM 2667 C CA . GLU A 1 348 ? -3.412 -5.561 28.896 1.00 78.00 348 GLU A CA 1
ATOM 2668 C C . GLU A 1 348 ? -4.823 -5.213 28.384 1.00 78.00 348 GLU A C 1
ATOM 2670 O O . GLU A 1 348 ? -5.431 -4.236 28.814 1.00 78.00 348 GLU A O 1
ATOM 2675 N N . GLY A 1 349 ? -5.366 -6.029 27.475 1.00 79.25 349 GLY A N 1
ATOM 2676 C CA . GLY A 1 349 ? -6.735 -5.878 26.973 1.00 79.25 349 GLY A CA 1
ATOM 2677 C C . GLY A 1 349 ? -6.940 -4.693 26.026 1.00 79.25 349 GLY A C 1
ATOM 2678 O O . GLY A 1 349 ? -8.077 -4.400 25.659 1.00 79.25 349 GLY A O 1
ATOM 2679 N N . GLN A 1 350 ? -5.870 -4.010 25.610 1.00 89.50 350 GLN A N 1
ATOM 2680 C CA . GLN A 1 350 ? -5.966 -2.982 24.579 1.00 89.50 350 GLN A CA 1
ATOM 2681 C C . GLN A 1 350 ? -6.245 -3.621 23.217 1.00 89.50 350 GLN A C 1
ATOM 2683 O O . GLN A 1 350 ? -5.719 -4.684 22.894 1.00 89.50 350 GLN A O 1
ATOM 2688 N N . SER A 1 351 ? -7.066 -2.959 22.405 1.00 93.50 351 SER A N 1
ATOM 2689 C CA . SER A 1 351 ? -7.248 -3.338 21.004 1.00 93.50 351 SER A CA 1
ATOM 2690 C C . SER A 1 351 ? -6.261 -2.572 20.131 1.00 93.50 351 SER A C 1
ATOM 2692 O O . SER A 1 351 ? -6.105 -1.360 20.282 1.00 93.50 351 SER A O 1
ATOM 2694 N N . ARG A 1 352 ? -5.619 -3.264 19.191 1.00 95.75 352 ARG A N 1
ATOM 2695 C CA . ARG A 1 352 ? -4.814 -2.647 18.136 1.00 95.75 352 ARG A CA 1
ATOM 2696 C C . ARG A 1 352 ? -5.692 -2.374 16.922 1.00 95.75 352 ARG A C 1
ATOM 2698 O O . ARG A 1 352 ? -6.274 -3.301 16.365 1.00 95.75 352 ARG A O 1
ATOM 2705 N N . LEU A 1 353 ? -5.726 -1.120 16.484 1.00 97.62 353 LEU A N 1
ATOM 2706 C CA . LEU A 1 353 ? -6.316 -0.734 15.205 1.00 97.62 353 LEU A CA 1
ATOM 2707 C C . LEU A 1 353 ? -5.263 -0.783 14.092 1.00 97.62 353 LEU A C 1
ATOM 2709 O O . LEU A 1 353 ? -4.077 -0.566 14.335 1.00 97.62 353 LEU A O 1
ATOM 2713 N N . SER A 1 354 ? -5.700 -1.075 12.873 1.00 97.94 354 SER A N 1
ATOM 2714 C CA . SER A 1 354 ? -4.878 -1.072 11.661 1.00 97.94 354 SER A CA 1
ATOM 2715 C C . SER A 1 354 ? -5.712 -0.574 10.491 1.00 97.94 354 SER A C 1
ATOM 2717 O O . SER A 1 354 ? -6.898 -0.883 10.430 1.00 97.94 354 SER A O 1
ATOM 2719 N N . ALA A 1 355 ? -5.090 0.137 9.558 1.00 98.19 355 ALA A N 1
ATOM 2720 C CA . ALA A 1 355 ? -5.748 0.598 8.340 1.00 98.19 355 ALA A CA 1
ATOM 2721 C C . ALA A 1 355 ? -4.846 0.381 7.106 1.00 98.19 355 ALA A C 1
ATOM 2723 O O . ALA A 1 355 ? -4.354 1.355 6.536 1.00 98.19 355 ALA A O 1
ATOM 2724 N N . PRO A 1 356 ? -4.463 -0.871 6.770 1.00 98.38 356 PRO A N 1
ATOM 2725 C CA . PRO A 1 356 ? -3.533 -1.103 5.674 1.00 98.38 356 PRO A CA 1
ATOM 2726 C C . PRO A 1 356 ? -4.185 -0.865 4.305 1.00 98.38 356 PRO A C 1
ATOM 2728 O O . PRO A 1 356 ? -5.335 -1.243 4.071 1.00 98.38 356 PRO A O 1
ATOM 2731 N N . VAL A 1 357 ? -3.402 -0.307 3.383 1.00 98.56 357 VAL A N 1
ATOM 2732 C CA . VAL A 1 357 ? -3.699 -0.273 1.948 1.00 98.56 357 VAL A CA 1
ATOM 2733 C C . VAL A 1 357 ? -2.798 -1.279 1.250 1.00 98.56 357 VAL A C 1
ATOM 2735 O O . VAL A 1 357 ? -1.573 -1.201 1.357 1.00 98.56 357 VAL A O 1
ATOM 2738 N N . LEU A 1 358 ? -3.409 -2.220 0.539 1.00 98.44 358 LEU A N 1
ATOM 2739 C CA . LEU A 1 358 ? -2.706 -3.232 -0.239 1.00 98.44 358 LEU A CA 1
ATOM 2740 C C . LEU A 1 358 ? -2.643 -2.736 -1.685 1.00 98.44 358 LEU A C 1
ATOM 2742 O O . LEU A 1 358 ? -3.649 -2.800 -2.387 1.00 98.44 358 LEU A O 1
ATOM 2746 N N . LEU A 1 359 ? -1.498 -2.205 -2.129 1.00 98.25 359 LEU A N 1
ATOM 2747 C CA . LEU A 1 359 ? -1.364 -1.718 -3.504 1.00 98.25 359 LEU A CA 1
ATOM 2748 C C . LEU A 1 359 ? -1.183 -2.886 -4.461 1.00 98.25 359 LEU A C 1
ATOM 2750 O O . LEU A 1 359 ? -0.086 -3.429 -4.598 1.00 98.25 359 LEU A O 1
ATOM 2754 N N . ARG A 1 360 ? -2.269 -3.268 -5.120 1.00 97.62 360 ARG A N 1
ATOM 2755 C CA . ARG A 1 360 ? -2.309 -4.372 -6.074 1.00 97.62 360 ARG A CA 1
ATOM 2756 C C . ARG A 1 360 ? -2.155 -3.875 -7.503 1.00 97.62 360 ARG A C 1
ATOM 2758 O O . ARG A 1 360 ? -2.118 -2.671 -7.786 1.00 97.62 360 ARG A O 1
ATOM 2765 N N . ALA A 1 361 ? -2.019 -4.840 -8.398 1.00 96.31 361 ALA A N 1
ATOM 2766 C CA . ALA A 1 361 ? -2.015 -4.572 -9.815 1.00 96.31 361 ALA A CA 1
ATOM 2767 C C . ALA A 1 361 ? -3.425 -4.291 -10.339 1.00 96.31 361 ALA A C 1
ATOM 2769 O O . ALA A 1 361 ? -4.413 -4.730 -9.766 1.00 96.31 361 ALA A O 1
ATOM 2770 N N . ARG A 1 362 ? -3.503 -3.531 -11.423 1.00 94.94 362 ARG A N 1
ATOM 2771 C CA . ARG A 1 362 ? -4.727 -3.117 -12.096 1.00 94.94 362 ARG A CA 1
ATOM 2772 C C . ARG A 1 362 ? -5.227 -4.218 -13.025 1.00 94.94 362 ARG A C 1
ATOM 2774 O O . ARG A 1 362 ? -4.472 -4.690 -13.872 1.00 94.94 362 ARG A O 1
ATOM 2781 N N . THR A 1 363 ? -6.512 -4.545 -12.923 1.00 93.69 363 THR A N 1
ATOM 2782 C CA . THR A 1 363 ? -7.203 -5.491 -13.813 1.00 93.69 363 THR A CA 1
ATOM 2783 C C . THR A 1 363 ? -7.102 -5.097 -15.284 1.00 93.69 363 THR A C 1
ATOM 2785 O O . THR A 1 363 ? -7.118 -3.914 -15.630 1.00 93.69 363 THR A O 1
ATOM 2788 N N . GLY A 1 364 ? -7.080 -6.084 -16.174 1.00 91.25 364 GLY A N 1
ATOM 2789 C CA . GLY A 1 364 ? -7.215 -5.906 -17.614 1.00 91.25 364 GLY A CA 1
ATOM 2790 C C . GLY A 1 364 ? -5.948 -5.385 -18.287 1.00 91.25 364 GLY A C 1
ATOM 2791 O O . GLY A 1 364 ? -5.931 -5.216 -19.511 1.00 91.25 364 GLY A O 1
ATOM 2792 N N . ILE A 1 365 ? -4.886 -5.141 -17.515 1.00 92.81 365 ILE A N 1
ATOM 2793 C CA . ILE A 1 365 ? -3.562 -4.799 -18.024 1.00 92.81 365 ILE A CA 1
ATOM 2794 C C . ILE A 1 365 ? -2.737 -6.066 -18.113 1.00 92.81 365 ILE A C 1
ATOM 2796 O O . ILE A 1 365 ? -2.784 -6.910 -17.228 1.00 92.81 365 ILE A O 1
ATOM 2800 N N . LYS A 1 366 ? -1.968 -6.199 -19.189 1.00 94.00 366 LYS A N 1
ATOM 2801 C CA . LYS A 1 366 ? -1.027 -7.301 -19.359 1.00 94.00 366 LYS A CA 1
ATOM 2802 C C . LYS A 1 366 ? 0.368 -6.846 -18.983 1.00 94.00 366 LYS A C 1
ATOM 2804 O O . LYS A 1 366 ? 0.765 -5.733 -19.331 1.00 94.00 366 LYS A O 1
ATOM 2809 N N . MET A 1 367 ? 1.126 -7.726 -18.345 1.00 95.50 367 MET A N 1
ATOM 2810 C CA . MET A 1 367 ? 2.547 -7.497 -18.127 1.00 95.50 367 MET A CA 1
ATOM 2811 C C . MET A 1 367 ? 3.258 -7.358 -19.481 1.00 95.50 367 MET A C 1
ATOM 2813 O O . MET A 1 367 ? 3.116 -8.205 -20.363 1.00 95.50 367 MET A O 1
ATOM 2817 N N . ASN A 1 368 ? 4.018 -6.278 -19.655 1.00 96.06 368 ASN A N 1
ATOM 2818 C CA . ASN A 1 368 ? 4.852 -6.053 -20.830 1.00 96.06 368 ASN A CA 1
ATOM 2819 C C . ASN A 1 368 ? 6.289 -5.815 -20.366 1.00 96.06 368 ASN A C 1
ATOM 2821 O O . ASN A 1 368 ? 6.669 -4.702 -19.999 1.00 96.06 368 ASN A O 1
ATOM 2825 N N . VAL A 1 369 ? 7.063 -6.894 -20.359 1.00 96.62 369 VAL A N 1
ATOM 2826 C CA . VAL A 1 369 ? 8.427 -6.945 -19.854 1.00 96.62 369 VAL A CA 1
ATOM 2827 C C . VAL A 1 369 ? 9.301 -5.930 -20.576 1.00 96.62 369 VAL A C 1
ATOM 2829 O O . VAL A 1 369 ? 9.954 -5.119 -19.931 1.00 96.62 369 VAL A O 1
ATOM 2832 N N . GLU A 1 370 ? 9.242 -5.888 -21.907 1.00 95.88 370 GLU A N 1
ATOM 2833 C CA . GLU A 1 370 ? 10.066 -4.963 -22.690 1.00 95.88 370 GLU A CA 1
ATOM 2834 C C . GLU A 1 370 ? 9.760 -3.496 -22.355 1.00 95.88 370 GLU A C 1
ATOM 2836 O O . GLU A 1 370 ? 10.652 -2.673 -22.142 1.00 95.88 370 GLU A O 1
ATOM 2841 N N . ARG A 1 371 ? 8.469 -3.171 -22.233 1.00 95.50 371 ARG A N 1
ATOM 2842 C CA . ARG A 1 371 ? 7.991 -1.815 -21.940 1.00 95.50 371 ARG A CA 1
ATOM 2843 C C . ARG A 1 371 ? 8.436 -1.307 -20.570 1.00 95.50 371 ARG A C 1
ATOM 2845 O O . ARG A 1 371 ? 8.721 -0.112 -20.433 1.00 95.50 371 ARG A O 1
ATOM 2852 N N . TYR A 1 372 ? 8.412 -2.176 -19.564 1.00 97.12 372 TYR A N 1
ATOM 2853 C CA . TYR A 1 372 ? 8.620 -1.787 -18.169 1.00 97.12 372 TYR A CA 1
ATOM 2854 C C . TYR A 1 372 ? 10.033 -2.068 -17.658 1.00 97.12 372 TYR A C 1
ATOM 2856 O O . TYR A 1 372 ? 10.507 -1.349 -16.782 1.00 97.12 372 TYR A O 1
ATOM 2864 N N . PHE A 1 373 ? 10.714 -3.061 -18.228 1.00 97.00 373 PHE A N 1
ATOM 2865 C CA . PHE A 1 373 ? 12.001 -3.559 -17.749 1.00 97.00 373 PHE A CA 1
ATOM 2866 C C . PHE A 1 373 ? 13.110 -3.488 -18.797 1.00 97.00 373 PHE A C 1
ATOM 2868 O O . PHE A 1 373 ? 14.258 -3.695 -18.427 1.00 97.00 373 PHE A O 1
ATOM 2875 N N . GLY A 1 374 ? 12.812 -3.154 -20.058 1.00 95.69 374 GLY A N 1
ATOM 2876 C CA . GLY A 1 374 ? 13.822 -2.953 -21.097 1.00 95.69 374 GLY A CA 1
ATOM 2877 C C . GLY A 1 374 ? 14.179 -4.240 -21.835 1.00 95.69 374 GLY A C 1
ATOM 2878 O O . GLY A 1 374 ? 13.307 -4.954 -22.312 1.00 95.69 374 GLY A O 1
ATOM 2879 N N . ASN A 1 375 ? 15.464 -4.525 -22.000 1.00 93.56 375 ASN A N 1
ATOM 2880 C CA . ASN A 1 375 ? 15.932 -5.652 -22.793 1.00 93.56 375 ASN A CA 1
ATOM 2881 C C . ASN A 1 375 ? 15.477 -6.996 -22.188 1.00 93.56 375 ASN A C 1
ATOM 2883 O O . ASN A 1 375 ? 15.774 -7.311 -21.036 1.00 93.56 375 ASN A O 1
ATOM 2887 N N . LEU A 1 376 ? 14.795 -7.805 -23.003 1.00 93.19 376 LEU A N 1
ATOM 2888 C CA . LEU A 1 376 ? 14.315 -9.140 -22.639 1.00 93.19 376 LEU A CA 1
ATOM 2889 C C . LEU A 1 376 ? 15.459 -10.104 -22.297 1.00 93.19 376 LEU A C 1
ATOM 2891 O O . LEU A 1 376 ? 15.284 -10.966 -21.442 1.00 93.19 376 LEU A O 1
ATOM 2895 N N . ASP A 1 377 ? 16.641 -9.910 -22.891 1.00 89.44 377 ASP A N 1
ATOM 2896 C CA . ASP A 1 377 ? 17.817 -10.758 -22.657 1.00 89.44 377 ASP A CA 1
ATOM 2897 C C . ASP A 1 377 ? 18.303 -10.707 -21.195 1.00 89.44 377 ASP A C 1
ATOM 2899 O O . ASP A 1 377 ? 19.004 -11.608 -20.745 1.00 89.44 377 ASP A O 1
ATOM 2903 N N . VAL A 1 378 ? 17.941 -9.655 -20.446 1.00 91.56 378 VAL A N 1
ATOM 2904 C CA . VAL A 1 378 ? 18.324 -9.463 -19.033 1.00 91.56 378 VAL A CA 1
ATOM 2905 C C . VAL A 1 378 ? 17.121 -9.424 -18.083 1.00 91.56 378 VAL A C 1
ATOM 2907 O O . VAL A 1 378 ? 17.252 -9.075 -16.911 1.00 91.56 378 VAL A O 1
ATOM 2910 N N . ALA A 1 379 ? 15.922 -9.760 -18.566 1.00 89.81 379 ALA A N 1
ATOM 2911 C CA . ALA A 1 379 ? 14.726 -9.798 -17.725 1.00 89.81 379 ALA A CA 1
ATOM 2912 C C . ALA A 1 379 ? 14.742 -10.980 -16.737 1.00 89.81 379 ALA A C 1
ATOM 2914 O O . ALA A 1 379 ? 14.119 -10.917 -15.681 1.00 89.81 379 ALA A O 1
ATOM 2915 N N . GLY A 1 380 ? 15.474 -12.047 -17.060 1.00 90.44 380 GLY A N 1
ATOM 2916 C CA . GLY A 1 380 ? 15.438 -13.296 -16.308 1.00 90.44 380 GLY A CA 1
ATOM 2917 C C . GLY A 1 380 ? 14.162 -14.110 -16.581 1.00 90.44 380 GLY A C 1
ATOM 2918 O O . GLY A 1 380 ? 13.179 -13.592 -17.118 1.00 90.44 380 GLY A O 1
ATOM 2919 N N . PRO A 1 381 ? 14.163 -15.406 -16.234 1.00 91.88 381 PRO A N 1
ATOM 2920 C CA . PRO A 1 381 ? 13.101 -16.335 -16.623 1.00 91.88 381 PRO A CA 1
ATOM 2921 C C . PRO A 1 381 ? 11.736 -15.971 -16.028 1.00 91.88 381 PRO A C 1
ATOM 2923 O O . PRO A 1 381 ? 10.740 -15.984 -16.743 1.00 91.88 381 PRO A O 1
ATOM 2926 N N . LEU A 1 382 ? 11.688 -15.551 -14.760 1.00 91.12 382 LEU A N 1
ATOM 2927 C CA . LEU A 1 382 ? 10.426 -15.259 -14.072 1.00 91.12 382 LEU A CA 1
ATOM 2928 C C . LEU A 1 382 ? 9.655 -14.088 -14.707 1.00 91.12 382 LEU A C 1
ATOM 2930 O O . LEU A 1 382 ? 8.443 -14.175 -14.908 1.00 91.12 382 LEU A O 1
ATOM 2934 N N . LEU A 1 383 ? 10.344 -12.996 -15.065 1.00 94.62 383 LEU A N 1
ATOM 2935 C CA . LEU A 1 383 ? 9.702 -11.884 -15.774 1.00 94.62 383 LEU A CA 1
ATOM 2936 C C . LEU A 1 383 ? 9.235 -12.325 -17.165 1.00 94.62 383 LEU A C 1
ATOM 2938 O O . LEU A 1 383 ? 8.128 -11.973 -17.568 1.00 94.62 383 LEU A O 1
ATOM 2942 N N . MET A 1 384 ? 10.035 -13.128 -17.871 1.00 95.31 384 MET A N 1
ATOM 2943 C CA . MET A 1 384 ? 9.668 -13.654 -19.188 1.00 95.31 384 MET A CA 1
ATOM 2944 C C . MET A 1 384 ? 8.432 -14.557 -19.143 1.00 95.31 384 MET A C 1
ATOM 2946 O O . MET A 1 384 ? 7.588 -14.453 -20.030 1.00 95.31 384 MET A O 1
ATOM 2950 N N . GLU A 1 385 ? 8.268 -15.371 -18.099 1.00 94.25 385 GLU A N 1
ATOM 2951 C CA . GLU A 1 385 ? 7.051 -16.164 -17.882 1.00 94.25 385 GLU A CA 1
ATOM 2952 C C . GLU A 1 385 ? 5.815 -15.287 -17.675 1.00 94.25 385 GLU A C 1
ATOM 2954 O O . GLU A 1 385 ? 4.718 -15.655 -18.086 1.00 94.25 385 GLU A O 1
ATOM 2959 N N . CYS A 1 386 ? 5.986 -14.099 -17.094 1.00 95.62 386 CYS A N 1
ATOM 2960 C CA . CYS A 1 386 ? 4.897 -13.154 -16.882 1.00 95.62 386 CYS A CA 1
ATOM 2961 C C . CYS A 1 386 ? 4.497 -12.395 -18.158 1.00 95.62 386 CYS A C 1
ATOM 2963 O O . CYS A 1 386 ? 3.420 -11.799 -18.190 1.00 95.62 386 CYS A O 1
ATOM 2965 N N . GLN A 1 387 ? 5.318 -12.394 -19.214 1.00 95.44 387 GLN A N 1
ATOM 2966 C CA . GLN A 1 387 ? 5.078 -11.618 -20.434 1.00 95.44 387 GLN A CA 1
ATOM 2967 C C . GLN A 1 387 ? 3.701 -11.908 -21.050 1.00 95.44 387 GLN A C 1
ATOM 2969 O O . GLN A 1 387 ? 3.379 -13.021 -21.456 1.00 95.44 387 GLN A O 1
ATOM 2974 N N . GLY A 1 388 ? 2.894 -10.859 -21.201 1.00 93.50 388 GLY A N 1
ATOM 2975 C CA . GLY A 1 388 ? 1.572 -10.924 -21.818 1.00 93.50 388 GLY A CA 1
ATOM 2976 C C . GLY A 1 388 ? 0.471 -11.518 -20.933 1.00 93.50 388 GLY A C 1
ATOM 2977 O O . GLY A 1 388 ? -0.683 -11.540 -21.381 1.00 93.50 388 GLY A O 1
ATOM 2978 N N . ILE A 1 389 ? 0.784 -11.955 -19.708 1.00 94.94 389 ILE A N 1
ATOM 2979 C CA . ILE A 1 389 ? -0.212 -12.429 -18.742 1.00 94.94 389 ILE A CA 1
ATOM 2980 C C . ILE A 1 389 ? -0.976 -11.218 -18.169 1.00 94.94 389 ILE A C 1
ATOM 2982 O O . ILE A 1 389 ? -0.344 -10.212 -17.822 1.00 94.94 389 ILE A O 1
ATOM 2986 N N . PRO A 1 390 ? -2.321 -11.261 -18.103 1.00 94.31 390 PRO A N 1
ATOM 2987 C CA . PRO A 1 390 ? -3.116 -10.274 -17.376 1.00 94.31 390 PRO A CA 1
ATOM 2988 C C . PRO A 1 390 ? -2.710 -10.181 -15.901 1.00 94.31 390 PRO A C 1
ATOM 2990 O O . PRO A 1 390 ? -2.423 -11.187 -15.258 1.00 94.31 390 PRO A O 1
ATOM 2993 N N . MET A 1 391 ? -2.697 -8.976 -15.342 1.00 94.94 391 MET A N 1
ATOM 2994 C CA . MET A 1 391 ? -2.261 -8.757 -13.964 1.00 94.94 391 MET A CA 1
ATOM 2995 C C . MET A 1 391 ? -3.164 -9.447 -12.930 1.00 94.94 391 MET A C 1
ATOM 2997 O O . MET A 1 391 ? -2.667 -9.893 -11.899 1.00 94.94 391 MET A O 1
ATOM 3001 N N . GLU A 1 392 ? -4.464 -9.559 -13.199 1.00 93.56 392 GLU A N 1
ATOM 3002 C CA . GLU A 1 392 ? -5.413 -10.320 -12.382 1.00 93.56 392 GLU A CA 1
ATOM 3003 C C . GLU A 1 392 ? -5.102 -11.823 -12.386 1.00 93.56 392 GLU A C 1
ATOM 3005 O O . GLU A 1 392 ? -5.140 -12.456 -11.334 1.00 93.56 392 GLU A O 1
ATOM 3010 N N . ASP A 1 393 ? -4.690 -12.373 -13.532 1.00 94.19 393 ASP A N 1
ATOM 3011 C CA . ASP A 1 393 ? -4.304 -13.780 -13.651 1.00 94.19 393 ASP A CA 1
ATOM 3012 C C . ASP A 1 393 ? -2.973 -14.039 -12.926 1.00 94.19 393 ASP A C 1
ATOM 3014 O O . ASP A 1 393 ? -2.817 -15.070 -12.272 1.00 94.19 393 ASP A O 1
ATOM 3018 N N . LEU A 1 394 ? -2.021 -13.094 -12.991 1.00 94.38 394 LEU A N 1
ATOM 3019 C CA . LEU A 1 394 ? -0.782 -13.151 -12.204 1.00 94.38 394 LEU A CA 1
ATOM 3020 C C . LEU A 1 394 ? -1.081 -13.129 -10.703 1.00 94.38 394 LEU A C 1
ATOM 3022 O O . LEU A 1 394 ? -0.563 -13.959 -9.962 1.00 94.38 394 LEU A O 1
ATOM 3026 N N . HIS A 1 395 ? -1.943 -12.212 -10.260 1.00 93.50 395 HIS A N 1
ATOM 3027 C CA . HIS A 1 395 ? -2.361 -12.136 -8.864 1.00 93.50 395 HIS A CA 1
ATOM 3028 C C . HIS A 1 395 ? -2.999 -13.451 -8.389 1.00 93.50 395 HIS A C 1
ATOM 3030 O O . HIS A 1 395 ? -2.647 -13.948 -7.317 1.00 93.50 395 HIS A O 1
ATOM 3036 N N . ASP A 1 396 ? -3.895 -14.033 -9.191 1.00 92.62 396 ASP A N 1
ATOM 3037 C CA . ASP A 1 396 ? -4.583 -15.288 -8.873 1.00 92.62 396 ASP A CA 1
ATOM 3038 C C . ASP A 1 396 ? -3.629 -16.486 -8.842 1.00 92.62 396 ASP A C 1
ATOM 3040 O O . ASP A 1 396 ? -3.767 -17.368 -7.992 1.00 92.62 396 ASP A O 1
ATOM 3044 N N . ALA A 1 397 ? -2.632 -16.504 -9.727 1.00 91.88 397 ALA A N 1
ATOM 3045 C CA . ALA A 1 397 ? -1.614 -17.547 -9.766 1.00 91.88 397 ALA A CA 1
ATOM 3046 C C . ALA A 1 397 ? -0.676 -17.514 -8.546 1.00 91.88 397 ALA A C 1
ATOM 3048 O O . ALA A 1 397 ? -0.153 -18.555 -8.151 1.00 91.88 397 ALA A O 1
ATOM 3049 N N . MET A 1 398 ? -0.493 -16.338 -7.939 1.00 90.19 398 MET A N 1
ATOM 3050 C CA . MET A 1 398 ? 0.311 -16.143 -6.728 1.00 90.19 398 MET A CA 1
ATOM 3051 C C . MET A 1 398 ? -0.470 -16.426 -5.437 1.00 90.19 398 MET A C 1
ATOM 3053 O O . MET A 1 398 ? 0.135 -16.594 -4.378 1.00 90.19 398 MET A O 1
ATOM 3057 N N . GLN A 1 399 ? -1.804 -16.528 -5.493 1.00 87.06 399 GLN A N 1
ATOM 3058 C CA . GLN A 1 399 ? -2.585 -16.877 -4.308 1.00 87.06 399 GLN A CA 1
ATOM 3059 C C . GLN A 1 399 ? -2.314 -18.326 -3.862 1.00 87.06 399 GLN A C 1
ATOM 3061 O O . GLN A 1 399 ? -2.191 -19.232 -4.694 1.00 87.06 399 GLN A O 1
ATOM 3066 N N . PRO A 1 400 ? -2.296 -18.608 -2.544 1.00 81.31 400 PRO A N 1
ATOM 3067 C CA . PRO A 1 400 ? -2.137 -19.966 -2.041 1.00 81.31 400 PRO A CA 1
ATOM 3068 C C . PRO A 1 400 ? -3.193 -20.919 -2.622 1.00 81.31 400 PRO A C 1
ATOM 3070 O O . PRO A 1 400 ? -4.398 -20.722 -2.456 1.00 81.31 400 PRO A O 1
ATOM 3073 N N . SER A 1 401 ? -2.749 -22.024 -3.227 1.00 71.44 401 SER A N 1
ATOM 3074 C CA . SER A 1 401 ? -3.623 -23.033 -3.859 1.00 71.44 401 SER A CA 1
ATOM 3075 C C . SER A 1 401 ? -4.639 -23.683 -2.904 1.00 71.44 401 SER A C 1
ATOM 3077 O O . SER A 1 401 ? -5.636 -24.263 -3.342 1.00 71.44 401 SER A O 1
ATOM 3079 N N . SER A 1 402 ? -4.442 -23.560 -1.588 1.00 56.41 402 SER A N 1
ATOM 3080 C CA . SER A 1 402 ? -5.419 -23.970 -0.574 1.00 56.41 402 SER A CA 1
ATOM 3081 C C . SER A 1 402 ? -6.711 -23.145 -0.607 1.00 56.41 402 SER A C 1
ATOM 3083 O O . SER A 1 402 ? -7.751 -23.661 -0.197 1.00 56.41 402 SER A O 1
ATOM 3085 N N . MET A 1 403 ? -6.679 -21.916 -1.135 1.00 52.28 403 MET A N 1
ATOM 3086 C CA . MET A 1 403 ? -7.864 -21.067 -1.297 1.00 52.28 403 MET A CA 1
ATOM 3087 C C . MET A 1 403 ? -8.700 -21.414 -2.538 1.00 52.28 403 MET A C 1
ATOM 3089 O O . MET A 1 403 ? -9.868 -21.057 -2.593 1.00 52.28 403 MET A O 1
ATOM 3093 N N . GLN A 1 404 ? -8.161 -22.167 -3.503 1.00 46.00 404 GLN A N 1
ATOM 3094 C CA . GLN A 1 404 ? -8.857 -22.519 -4.754 1.00 46.00 404 GLN A CA 1
ATOM 3095 C C . GLN A 1 404 ? -9.829 -23.714 -4.620 1.00 46.00 404 GLN A C 1
ATOM 3097 O O . GLN A 1 404 ? -10.413 -24.154 -5.609 1.00 46.00 404 GLN A O 1
ATOM 3102 N N . LYS A 1 405 ? -9.976 -24.300 -3.419 1.00 38.69 405 LYS A N 1
ATOM 3103 C CA . LYS A 1 405 ? -10.776 -25.522 -3.170 1.00 38.69 405 LYS A CA 1
ATOM 3104 C C . LYS A 1 405 ? -11.997 -25.333 -2.256 1.00 38.69 405 LYS A C 1
ATOM 3106 O O . LYS A 1 405 ? -12.534 -26.336 -1.782 1.00 38.69 405 LYS A O 1
ATOM 3111 N N . GLN A 1 406 ? -12.420 -24.100 -1.993 1.00 37.91 406 GLN A N 1
ATOM 3112 C CA . GLN A 1 406 ? -13.725 -23.814 -1.375 1.00 37.91 406 GLN A CA 1
ATOM 3113 C C . GLN A 1 406 ? -14.738 -23.471 -2.460 1.00 37.91 406 GLN A C 1
ATOM 3115 O O . GLN A 1 406 ? -15.907 -23.885 -2.289 1.00 37.91 406 GLN A O 1
#